Protein AF-0000000067928915 (afdb_homodimer)

Sequence (590 aa):
MSTIVAARPLPENRVSPVFRFAMLLPGGLVTFFLILFALGLVVFLAFRGNDGSLLGVGLTAENFLTVATDPLYWTVTLRSLVIAGLVTLATVVTAYPVAYYLAFHAGRRRNLLLFLVTLPFWTSYLLRVFAWKIVLAYNGVLNSAFIETGLWSQPTLAFLNTPAAVVVTLAHAYAPFAILPIYVALDTIPKSLLEAASDLGARPFTSFRRVVLPNSMPGVLAAALVVFVPTVGDYVTPAMVGGPASTMIGTLIQSQFGKANDWPFGAALSVCVMLVILCVVLVTRGADRRFGSRRMSTIVAARPLPENRVSPVFRFAMLLPGGLVTFFLILFALGLVVFLAFRGNDGSLLGVGLTAENFLTVATDPLYWTVTLRSLVIAGLVTLATVVTAYPVAYYLAFHAGRRRNLLLFLVTLPFWTSYLLRVFAWKIVLAYNGVLNSAFIETGLWSQPTLAFLNTPAAVVVTLAHAYAPFAILPIYVALDTIPKSLLEAASDLGARPFTSFRRVVLPNSMPGVLAAALVVFVPTVGDYVTPAMVGGPASTMIGTLIQSQFGKANDWPFGAALSVCVMLVILCVVLVTRGADRRFGSRR

Structure (mmCIF, N/CA/C/O backbone):
data_AF-0000000067928915-model_v1
#
loop_
_entity.id
_entity.type
_entity.pdbx_description
1 polymer 'Polyamine transporter subunit membrane component of ABC superfamily'
#
loop_
_atom_site.group_PDB
_atom_site.id
_atom_site.type_symbol
_atom_site.label_atom_id
_atom_site.label_alt_id
_atom_site.label_comp_id
_atom_site.label_asym_id
_atom_site.label_entity_id
_atom_site.label_seq_id
_atom_site.pdbx_PDB_ins_code
_atom_site.Cartn_x
_atom_site.Cartn_y
_atom_site.Cartn_z
_atom_site.occupancy
_atom_site.B_iso_or_equiv
_atom_site.auth_seq_id
_atom_site.auth_comp_id
_atom_site.auth_asym_id
_atom_site.auth_atom_id
_atom_site.pdbx_PDB_model_num
ATOM 1 N N . MET A 1 1 ? -40.344 50.219 34.375 1 33.53 1 MET A N 1
ATOM 2 C CA . MET A 1 1 ? -40.844 48.844 34.344 1 33.53 1 MET A CA 1
ATOM 3 C C . MET A 1 1 ? -40.438 48.125 33.094 1 33.53 1 MET A C 1
ATOM 5 O O . MET A 1 1 ? -41.125 48.188 32.062 1 33.53 1 MET A O 1
ATOM 9 N N . SER A 1 2 ? -39.156 48.188 32.594 1 38.09 2 SER A N 1
ATOM 10 C CA . SER A 1 2 ? -38.5 47.719 31.375 1 38.09 2 SER A CA 1
ATOM 11 C C . SER A 1 2 ? -38.5 46.219 31.266 1 38.09 2 SER A C 1
ATOM 13 O O . SER A 1 2 ? -37.969 45.5 32.125 1 38.09 2 SER A O 1
ATOM 15 N N . THR A 1 3 ? -39.594 45.625 30.75 1 38.38 3 THR A N 1
ATOM 16 C CA . THR A 1 3 ? -39.812 44.219 30.516 1 38.38 3 THR A CA 1
ATOM 17 C C . THR A 1 3 ? -38.656 43.625 29.719 1 38.38 3 THR A C 1
ATOM 19 O O . THR A 1 3 ? -38.406 44.031 28.578 1 38.38 3 THR A O 1
ATOM 22 N N . ILE A 1 4 ? -37.625 43.156 30.328 1 42.16 4 ILE A N 1
ATOM 23 C CA . ILE A 1 4 ? -36.562 42.375 29.734 1 42.16 4 ILE A CA 1
ATOM 24 C C . ILE A 1 4 ? -37.125 41.219 28.938 1 42.16 4 ILE A C 1
ATOM 26 O O . ILE A 1 4 ? -37.781 40.312 29.5 1 42.16 4 ILE A O 1
ATOM 30 N N . VAL A 1 5 ? -37.625 41.469 27.719 1 44.41 5 VAL A N 1
ATOM 31 C CA . VAL A 1 5 ? -38.094 40.406 26.859 1 44.41 5 VAL A CA 1
ATOM 32 C C . VAL A 1 5 ? -37.062 39.25 26.875 1 44.41 5 VAL A C 1
ATOM 34 O O . VAL A 1 5 ? -35.875 39.469 26.531 1 44.41 5 VAL A O 1
ATOM 37 N N . ALA A 1 6 ? -37.219 38.344 27.75 1 49.06 6 ALA A N 1
ATOM 38 C CA . ALA A 1 6 ? -36.469 37.094 27.812 1 49.06 6 ALA A CA 1
ATOM 39 C C . ALA A 1 6 ? -36.281 36.531 26.406 1 49.06 6 ALA A C 1
ATOM 41 O O . ALA A 1 6 ? -37.25 36.281 25.703 1 49.06 6 ALA A O 1
ATOM 42 N N . ALA A 1 7 ? -35.156 36.75 25.812 1 48.44 7 ALA A N 1
ATOM 43 C CA . ALA A 1 7 ? -34.719 36.156 24.547 1 48.44 7 ALA A CA 1
ATOM 44 C C . ALA A 1 7 ? -35.062 34.688 24.484 1 48.44 7 ALA A C 1
ATOM 46 O O . ALA A 1 7 ? -34.75 33.938 25.406 1 48.44 7 ALA A O 1
ATOM 47 N N . ARG A 1 8 ? -36.156 34.312 23.828 1 42.66 8 ARG A N 1
ATOM 48 C CA . ARG A 1 8 ? -36.562 32.938 23.562 1 42.66 8 ARG A CA 1
ATOM 49 C C . ARG A 1 8 ? -35.375 32.094 23.156 1 42.66 8 ARG A C 1
ATOM 51 O O . ARG A 1 8 ? -34.5 32.531 22.406 1 42.66 8 ARG A O 1
ATOM 58 N N . PRO A 1 9 ? -35.062 31.047 23.969 1 39.62 9 PRO A N 1
ATOM 59 C CA . PRO A 1 9 ? -33.969 30.172 23.578 1 39.62 9 PRO A CA 1
ATOM 60 C C . PRO A 1 9 ? -34 29.781 22.109 1 39.62 9 PRO A C 1
ATOM 62 O O . PRO A 1 9 ? -35.094 29.594 21.547 1 39.62 9 PRO A O 1
ATOM 65 N N . LEU A 1 10 ? -33.25 30.375 21.281 1 37.97 10 LEU A N 1
ATOM 66 C CA . LEU A 1 10 ? -33.125 30.047 19.875 1 37.97 10 LEU A CA 1
ATOM 67 C C . LEU A 1 10 ? -33.25 28.547 19.641 1 37.97 10 LEU A C 1
ATOM 69 O O . LEU A 1 10 ? -32.75 27.75 20.453 1 37.97 10 LEU A O 1
ATOM 73 N N . PRO A 1 11 ? -34.344 28.078 19 1 38.03 11 PRO A N 1
ATOM 74 C CA . PRO A 1 11 ? -34.5 26.656 18.734 1 38.03 11 PRO A CA 1
ATOM 75 C C . PRO A 1 11 ? -33.188 25.969 18.344 1 38.03 11 PRO A C 1
ATOM 77 O O . PRO A 1 11 ? -32.344 26.578 17.688 1 38.03 11 PRO A O 1
ATOM 80 N N . GLU A 1 12 ? -32.562 25.25 19.219 1 41.69 12 GLU A N 1
ATOM 81 C CA . GLU A 1 12 ? -31.453 24.359 18.859 1 41.69 12 GLU A CA 1
ATOM 82 C C . GLU A 1 12 ? -31.641 23.781 17.469 1 41.69 12 GLU A C 1
ATOM 84 O O . GLU A 1 12 ? -32.562 22.984 17.234 1 41.69 12 GLU A O 1
ATOM 89 N N . ASN A 1 13 ? -31.641 24.609 16.484 1 41.88 13 ASN A N 1
ATOM 90 C CA . ASN A 1 13 ? -31.766 24.188 15.086 1 41.88 13 ASN A CA 1
ATOM 91 C C . ASN A 1 13 ? -31.031 22.891 14.82 1 41.88 13 ASN A C 1
ATOM 93 O O . ASN A 1 13 ? -29.797 22.844 14.836 1 41.88 13 ASN A O 1
ATOM 97 N N . ARG A 1 14 ? -31.594 21.781 15.281 1 43.12 14 ARG A N 1
ATOM 98 C CA . ARG A 1 14 ? -31.266 20.359 15.156 1 43.12 14 ARG A CA 1
ATOM 99 C C . ARG A 1 14 ? -30.922 20 13.719 1 43.12 14 ARG A C 1
ATOM 101 O O . ARG A 1 14 ? -31.734 20.203 12.812 1 43.12 14 ARG A O 1
ATOM 108 N N . VAL A 1 15 ? -29.797 20.188 13.273 1 48.19 15 VAL A N 1
ATOM 109 C CA . VAL A 1 15 ? -29.453 19.453 12.062 1 48.19 15 VAL A CA 1
ATOM 110 C C . VAL A 1 15 ? -30.422 18.281 11.883 1 48.19 15 VAL A C 1
ATOM 112 O O . VAL A 1 15 ? -30.766 17.594 12.844 1 48.19 15 VAL A O 1
ATOM 115 N N . SER A 1 16 ? -31.234 18.297 10.82 1 49.34 16 SER A N 1
ATOM 116 C CA . SER A 1 16 ? -32.281 17.312 10.609 1 49.34 16 SER A CA 1
ATOM 117 C C . SER A 1 16 ? -31.766 15.898 10.891 1 49.34 16 SER A C 1
ATOM 119 O O . SER A 1 16 ? -30.625 15.578 10.57 1 49.34 16 SER A O 1
ATOM 121 N N . PRO A 1 17 ? -32.312 15.234 11.805 1 54.16 17 PRO A N 1
ATOM 122 C CA . PRO A 1 17 ? -31.969 13.844 12.109 1 54.16 17 PRO A CA 1
ATOM 123 C C . PRO A 1 17 ? -31.703 13.016 10.859 1 54.16 17 PRO A C 1
ATOM 125 O O . PRO A 1 17 ? -30.875 12.102 10.883 1 54.16 17 PRO A O 1
ATOM 128 N N . VAL A 1 18 ? -32.344 13.453 9.828 1 50.81 18 VAL A N 1
ATOM 129 C CA . VAL A 1 18 ? -32.219 12.672 8.602 1 50.81 18 VAL A CA 1
ATOM 130 C C . VAL A 1 18 ? -30.844 12.906 7.984 1 50.81 18 VAL A C 1
ATOM 132 O O . VAL A 1 18 ? -30.188 11.961 7.527 1 50.81 18 VAL A O 1
ATOM 135 N N . PHE A 1 19 ? -30.5 14.156 7.922 1 51.09 19 PHE A N 1
ATOM 136 C CA . PHE A 1 19 ? -29.203 14.461 7.344 1 51.09 19 PHE A CA 1
ATOM 137 C C . PHE A 1 19 ? -28.078 13.883 8.203 1 51.09 19 PHE A C 1
ATOM 139 O O . PHE A 1 19 ? -27.125 13.32 7.672 1 51.09 19 PHE A O 1
ATOM 146 N N . ARG A 1 20 ? -28.203 14.148 9.453 1 52.53 20 ARG A N 1
ATOM 147 C CA . ARG A 1 20 ? -27.281 13.477 10.375 1 52.53 20 ARG A CA 1
ATOM 148 C C . ARG A 1 20 ? -27.312 11.969 10.164 1 52.53 20 ARG A C 1
ATOM 150 O O . ARG A 1 20 ? -26.266 11.312 10.172 1 52.53 20 ARG A O 1
ATOM 157 N N . PHE A 1 21 ? -28.5 11.508 10.07 1 52.38 21 PHE A N 1
ATOM 158 C CA . PHE A 1 21 ? -28.672 10.086 9.805 1 52.38 21 PHE A CA 1
ATOM 159 C C . PHE A 1 21 ? -28.047 9.711 8.469 1 52.38 21 PHE A C 1
ATOM 161 O O . PHE A 1 21 ? -27.406 8.664 8.344 1 52.38 21 PHE A O 1
ATOM 168 N N . ALA A 1 22 ? -28.234 10.594 7.594 1 51.94 22 ALA A N 1
ATOM 169 C CA . ALA A 1 22 ? -27.719 10.32 6.254 1 51.94 22 ALA A CA 1
ATOM 170 C C . ALA A 1 22 ? -26.203 10.383 6.227 1 51.94 22 ALA A C 1
ATOM 172 O O . ALA A 1 22 ? -25.547 9.562 5.578 1 51.94 22 ALA A O 1
ATOM 173 N N . MET A 1 23 ? -25.719 11.484 6.719 1 50.19 23 MET A N 1
ATOM 174 C CA . MET A 1 23 ? -24.266 11.586 6.812 1 50.19 23 MET A CA 1
ATOM 175 C C . MET A 1 23 ? -23.719 10.555 7.789 1 50.19 23 MET A C 1
ATOM 177 O O . MET A 1 23 ? -22.562 10.117 7.656 1 50.19 23 MET A O 1
ATOM 181 N N . LEU A 1 24 ? -24.328 10.445 8.875 1 53.19 24 LEU A N 1
ATOM 182 C CA . LEU A 1 24 ? -24.016 9.383 9.82 1 53.19 24 LEU A CA 1
ATOM 183 C C . LEU A 1 24 ? -24.406 8.016 9.258 1 53.19 24 LEU A C 1
ATOM 185 O O . LEU A 1 24 ? -24.031 6.98 9.812 1 53.19 24 LEU A O 1
ATOM 189 N N . LEU A 1 25 ? -25.359 8.117 8.383 1 51.28 25 LEU A N 1
ATOM 190 C CA . LEU A 1 25 ? -26.047 6.984 7.766 1 51.28 25 LEU A CA 1
ATOM 191 C C . LEU A 1 25 ? -25.062 5.871 7.43 1 51.28 25 LEU A C 1
ATOM 193 O O . LEU A 1 25 ? -23.844 6.098 7.398 1 51.28 25 LEU A O 1
ATOM 197 N N . PRO A 1 26 ? -25.578 4.938 6.492 1 51.09 26 PRO A N 1
ATOM 198 C CA . PRO A 1 26 ? -25.297 3.615 5.926 1 51.09 26 PRO A CA 1
ATOM 199 C C . PRO A 1 26 ? -23.906 3.521 5.297 1 51.09 26 PRO A C 1
ATOM 201 O O . PRO A 1 26 ? -23.219 2.508 5.457 1 51.09 26 PRO A O 1
ATOM 204 N N . GLY A 1 27 ? -23.688 4.668 4.746 1 52.22 27 GLY A N 1
ATOM 205 C CA . GLY A 1 27 ? -22.438 4.473 4.031 1 52.22 27 GLY A CA 1
ATOM 206 C C . GLY A 1 27 ? -21.234 4.363 4.953 1 52.22 27 GLY A C 1
ATOM 207 O O . GLY A 1 27 ? -20.375 3.498 4.766 1 52.22 27 GLY A O 1
ATOM 208 N N . GLY A 1 28 ? -21.203 5.406 5.953 1 59 28 GLY A N 1
ATOM 209 C CA . GLY A 1 28 ? -20.109 5.312 6.918 1 59 28 GLY A CA 1
ATOM 210 C C . GLY A 1 28 ? -20.156 4.031 7.73 1 59 28 GLY A C 1
ATOM 211 O O . GLY A 1 28 ? -19.125 3.391 7.934 1 59 28 GLY A O 1
ATOM 212 N N . LEU A 1 29 ? -21.359 3.783 8.18 1 62.47 29 LEU A N 1
ATOM 213 C CA . LEU A 1 29 ? -21.531 2.541 8.93 1 62.47 29 LEU A CA 1
ATOM 214 C C . LEU A 1 29 ? -21.25 1.332 8.039 1 62.47 29 LEU A C 1
ATOM 216 O O . LEU A 1 29 ? -20.609 0.372 8.477 1 62.47 29 LEU A O 1
ATOM 220 N N . VAL A 1 30 ? -21.688 1.507 6.859 1 59.31 30 VAL A N 1
ATOM 221 C CA . VAL A 1 30 ? -21.484 0.409 5.922 1 59.31 30 VAL A CA 1
ATOM 222 C C . VAL A 1 30 ? -20 0.236 5.652 1 59.31 30 VAL A C 1
ATOM 224 O O . VAL A 1 30 ? -19.484 -0.886 5.656 1 59.31 30 VAL A O 1
ATOM 227 N N . THR A 1 31 ? -19.484 1.41 5.477 1 60.88 31 THR A N 1
ATOM 228 C CA . THR A 1 31 ? -18.047 1.319 5.215 1 60.88 31 THR A CA 1
ATOM 229 C C . THR A 1 31 ? -17.297 0.796 6.445 1 60.88 31 THR A C 1
ATOM 231 O O . THR A 1 31 ? -16.438 -0.071 6.328 1 60.88 31 THR A O 1
ATOM 234 N N . PHE A 1 32 ? -17.719 1.351 7.547 1 65 32 PHE A N 1
ATOM 235 C CA . PHE A 1 32 ? -17.109 0.897 8.789 1 65 32 PHE A CA 1
ATOM 236 C C . PHE A 1 32 ? -17.359 -0.594 9 1 65 32 PHE A C 1
ATOM 238 O O . PHE A 1 32 ? -16.422 -1.335 9.328 1 65 32 PHE A O 1
ATOM 245 N N . PHE A 1 33 ? -18.531 -0.973 8.672 1 68.12 33 PHE A N 1
ATOM 246 C CA . PHE A 1 33 ? -18.891 -2.379 8.844 1 68.12 33 PHE A CA 1
ATOM 247 C C . PHE A 1 33 ? -18.172 -3.242 7.805 1 68.12 33 PHE A C 1
ATOM 249 O O . PHE A 1 33 ? -17.703 -4.34 8.117 1 68.12 33 PHE A O 1
ATOM 256 N N . LEU A 1 34 ? -18.094 -2.645 6.656 1 65.19 34 LEU A N 1
ATOM 257 C CA . LEU A 1 34 ? -17.422 -3.418 5.617 1 65.19 34 LEU A CA 1
ATOM 258 C C . LEU A 1 34 ? -15.945 -3.607 5.957 1 65.19 34 LEU A C 1
ATOM 260 O O . LEU A 1 34 ? -15.383 -4.676 5.715 1 65.19 34 LEU A O 1
ATOM 264 N N . ILE A 1 35 ? -15.477 -2.553 6.562 1 64.5 35 ILE A N 1
ATOM 265 C CA . ILE A 1 35 ? -14.078 -2.623 6.969 1 64.5 35 ILE A CA 1
ATOM 266 C C . ILE A 1 35 ? -13.906 -3.693 8.047 1 64.5 35 ILE A C 1
ATOM 268 O O . ILE A 1 35 ? -12.992 -4.516 7.969 1 64.5 35 ILE A O 1
ATOM 272 N N . LEU A 1 36 ? -14.906 -3.73 8.953 1 73.19 36 LEU A N 1
ATOM 273 C CA . LEU A 1 36 ? -14.797 -4.652 10.078 1 73.19 36 LEU A CA 1
ATOM 274 C C . LEU A 1 36 ? -15.289 -6.043 9.695 1 73.19 36 LEU A C 1
ATOM 276 O O . LEU A 1 36 ? -14.977 -7.027 10.367 1 73.19 36 LEU A O 1
ATOM 280 N N . PHE A 1 37 ? -16 -6.055 8.586 1 74.81 37 PHE A N 1
ATOM 281 C CA . PHE A 1 37 ? -16.562 -7.332 8.172 1 74.81 37 PHE A CA 1
ATOM 282 C C . PHE A 1 37 ? -15.469 -8.328 7.828 1 74.81 37 PHE A C 1
ATOM 284 O O . PHE A 1 37 ? -15.516 -9.484 8.234 1 74.81 37 PHE A O 1
ATOM 291 N N . ALA A 1 38 ? -14.492 -7.84 7.074 1 71.81 38 ALA A N 1
ATOM 292 C CA . ALA A 1 38 ? -13.398 -8.734 6.703 1 71.81 38 ALA A CA 1
ATOM 293 C C . ALA A 1 38 ? -12.688 -9.273 7.941 1 71.81 38 ALA A C 1
ATOM 295 O O . ALA A 1 38 ? -12.375 -10.469 8.016 1 71.81 38 ALA A O 1
ATOM 296 N N . LEU A 1 39 ? -12.555 -8.414 8.883 1 78 39 LEU A N 1
ATOM 297 C CA . LEU A 1 39 ? -11.922 -8.828 10.125 1 78 39 LEU A CA 1
ATOM 298 C C . LEU A 1 39 ? -12.812 -9.805 10.891 1 78 39 LEU A C 1
ATOM 300 O O . LEU A 1 39 ? -12.328 -10.781 11.461 1 78 39 LEU A O 1
ATOM 304 N N . GLY A 1 40 ? -14.078 -9.516 10.922 1 83.94 40 GLY A N 1
ATOM 305 C CA . GLY A 1 40 ? -15.016 -10.406 11.57 1 83.94 40 GLY A CA 1
ATOM 306 C C . GLY A 1 40 ? -15.039 -11.797 10.969 1 83.94 40 GLY A C 1
ATOM 307 O O . GLY A 1 40 ? -15.109 -12.797 11.688 1 83.94 40 GLY A O 1
ATOM 308 N N . LEU A 1 41 ? -14.945 -11.797 9.68 1 84.62 41 LEU A N 1
ATOM 309 C CA . LEU A 1 41 ? -14.93 -13.086 8.984 1 84.62 41 LEU A CA 1
ATOM 310 C C . LEU A 1 41 ? -13.68 -13.883 9.336 1 84.62 41 LEU A C 1
ATOM 312 O O . LEU A 1 41 ? -13.75 -15.102 9.516 1 84.62 41 LEU A O 1
ATOM 316 N N . VAL A 1 42 ? -12.555 -13.219 9.391 1 85.38 42 VAL A N 1
ATOM 317 C CA . VAL A 1 42 ? -11.305 -13.883 9.727 1 85.38 42 VAL A CA 1
ATOM 318 C C . VAL A 1 42 ? -11.375 -14.43 11.148 1 85.38 42 VAL A C 1
ATOM 320 O O . VAL A 1 42 ? -10.961 -15.562 11.414 1 85.38 42 VAL A O 1
ATOM 323 N N . VAL A 1 43 ? -11.938 -13.648 12.023 1 89.31 43 VAL A N 1
ATOM 324 C CA . VAL A 1 43 ? -12.078 -14.086 13.406 1 89.31 43 VAL A CA 1
ATOM 325 C C . VAL A 1 43 ? -13.055 -15.258 13.484 1 89.31 43 VAL A C 1
ATOM 327 O O . VAL A 1 43 ? -12.812 -16.234 14.203 1 89.31 43 VAL A O 1
ATOM 330 N N . PHE A 1 44 ? -14.164 -15.188 12.734 1 91.31 44 PHE A N 1
ATOM 331 C CA . PHE A 1 44 ? -15.148 -16.266 12.688 1 91.31 44 PHE A CA 1
ATOM 332 C C . PHE A 1 44 ? -14.516 -17.547 12.18 1 91.31 44 PHE A C 1
ATOM 334 O O . PHE A 1 44 ? -14.68 -18.609 12.797 1 91.31 44 PHE A O 1
ATOM 341 N N . LEU A 1 45 ? -13.758 -17.469 11.172 1 91.5 45 LEU A N 1
ATOM 342 C CA . LEU A 1 45 ? -13.148 -18.641 10.539 1 91.5 45 LEU A CA 1
ATOM 343 C C . LEU A 1 45 ? -12.078 -19.25 11.445 1 91.5 45 LEU A C 1
ATOM 345 O O . LEU A 1 45 ? -11.859 -20.453 11.43 1 91.5 45 LEU A O 1
ATOM 349 N N . ALA A 1 46 ? -11.461 -18.375 12.195 1 94.5 46 ALA A N 1
ATOM 350 C CA . ALA A 1 46 ? -10.383 -18.828 13.07 1 94.5 46 ALA A CA 1
ATOM 351 C C . ALA A 1 46 ? -10.891 -19.859 14.078 1 94.5 46 ALA A C 1
ATOM 353 O O . ALA A 1 46 ? -10.117 -20.688 14.57 1 94.5 46 ALA A O 1
ATOM 354 N N . PHE A 1 47 ? -12.195 -19.828 14.344 1 97.31 47 PHE A N 1
ATOM 355 C CA . PHE A 1 47 ? -12.766 -20.719 15.336 1 97.31 47 PHE A CA 1
ATOM 356 C C . PHE A 1 47 ? -13.5 -21.891 14.672 1 97.31 47 PHE A C 1
ATOM 358 O O . PHE A 1 47 ? -14.234 -22.625 15.328 1 97.31 47 PHE A O 1
ATOM 365 N N . ARG A 1 48 ? -13.289 -22 13.375 1 95.81 48 ARG A N 1
ATOM 366 C CA . ARG A 1 48 ? -13.969 -23.062 12.641 1 95.81 48 ARG A CA 1
ATOM 367 C C . ARG A 1 48 ? -13.016 -24.219 12.352 1 95.81 48 ARG A C 1
ATOM 369 O O . ARG A 1 48 ? -11.797 -24.047 12.328 1 95.81 48 ARG A O 1
ATOM 376 N N . GLY A 1 49 ? -13.633 -25.453 12.164 1 96.25 49 GLY A N 1
ATOM 377 C CA . GLY A 1 49 ? -12.867 -26.594 11.695 1 96.25 49 GLY A CA 1
ATOM 378 C C . GLY A 1 49 ? -12.812 -26.688 10.18 1 96.25 49 GLY A C 1
ATOM 379 O O . GLY A 1 49 ? -13.664 -26.141 9.484 1 96.25 49 GLY A O 1
ATOM 380 N N . ASN A 1 50 ? -11.719 -27.297 9.719 1 94.5 50 ASN A N 1
ATOM 381 C CA . ASN A 1 50 ? -11.555 -27.453 8.281 1 94.5 50 ASN A CA 1
ATOM 382 C C . ASN A 1 50 ? -12.172 -28.75 7.785 1 94.5 50 ASN A C 1
ATOM 384 O O . ASN A 1 50 ? -11.672 -29.828 8.086 1 94.5 50 ASN A O 1
ATOM 388 N N . ASP A 1 51 ? -13.258 -28.703 7.047 1 92.38 51 ASP A N 1
ATOM 389 C CA . ASP A 1 51 ? -13.875 -29.875 6.422 1 92.38 51 ASP A CA 1
ATOM 390 C C . ASP A 1 51 ? -13.844 -29.766 4.902 1 92.38 51 ASP A C 1
ATOM 392 O O . ASP A 1 51 ? -14.602 -30.453 4.207 1 92.38 51 ASP A O 1
ATOM 396 N N . GLY A 1 52 ? -13.109 -28.812 4.445 1 86.75 52 GLY A N 1
ATOM 397 C CA . GLY A 1 52 ? -13.016 -28.609 3.008 1 86.75 52 GLY A CA 1
ATOM 398 C C . GLY A 1 52 ? -13.969 -27.547 2.492 1 86.75 52 GLY A C 1
ATOM 399 O O . GLY A 1 52 ? -13.82 -27.062 1.371 1 86.75 52 GLY A O 1
ATOM 400 N N . SER A 1 53 ? -14.922 -27.234 3.379 1 84.62 53 SER A N 1
ATOM 401 C CA . SER A 1 53 ? -15.852 -26.172 2.973 1 84.62 53 SER A CA 1
ATOM 402 C C . SER A 1 53 ? -15.258 -24.797 3.225 1 84.62 53 SER A C 1
ATOM 404 O O . SER A 1 53 ? -14.352 -24.641 4.039 1 84.62 53 SER A O 1
ATOM 406 N N . LEU A 1 54 ? -15.75 -23.844 2.561 1 81.25 54 LEU A N 1
ATOM 407 C CA . LEU A 1 54 ? -15.234 -22.484 2.609 1 81.25 54 LEU A CA 1
ATOM 408 C C . LEU A 1 54 ? -15.414 -21.875 3.998 1 81.25 54 LEU A C 1
ATOM 410 O O . LEU A 1 54 ? -14.531 -21.188 4.5 1 81.25 54 LEU A O 1
ATOM 414 N N . LEU A 1 55 ? -16.516 -22.141 4.617 1 85.5 55 LEU A N 1
ATOM 415 C CA . LEU A 1 55 ? -16.812 -21.5 5.891 1 85.5 55 LEU A CA 1
ATOM 416 C C . LEU A 1 55 ? -16.5 -22.438 7.055 1 85.5 55 LEU A C 1
ATOM 418 O O . LEU A 1 55 ? -16.719 -22.078 8.219 1 85.5 55 LEU A O 1
ATOM 422 N N . GLY A 1 56 ? -15.969 -23.547 6.738 1 89.25 56 GLY A N 1
ATOM 423 C CA . GLY A 1 56 ? -15.586 -24.5 7.762 1 89.25 56 GLY A CA 1
ATOM 424 C C . GLY A 1 56 ? -16.781 -25.094 8.5 1 89.25 56 GLY A C 1
ATOM 425 O O . GLY A 1 56 ? -17.922 -24.938 8.062 1 89.25 56 GLY A O 1
ATOM 426 N N . VAL A 1 57 ? -16.375 -25.859 9.562 1 92.25 57 VAL A N 1
ATOM 427 C CA . VAL A 1 57 ? -17.422 -26.594 10.273 1 92.25 57 VAL A CA 1
ATOM 428 C C . VAL A 1 57 ? -17.188 -26.5 11.773 1 92.25 57 VAL A C 1
ATOM 430 O O . VAL A 1 57 ? -16.047 -26.562 12.242 1 92.25 57 VAL A O 1
ATOM 433 N N . GLY A 1 58 ? -18.344 -26.203 12.484 1 94.81 58 GLY A N 1
ATOM 434 C CA . GLY A 1 58 ? -18.281 -26.281 13.938 1 94.81 58 GLY A CA 1
ATOM 435 C C . GLY A 1 58 ? -17.453 -25.188 14.57 1 94.81 58 GLY A C 1
ATOM 436 O O . GLY A 1 58 ? -16.922 -24.328 13.867 1 94.81 58 GLY A O 1
ATOM 437 N N . LEU A 1 59 ? -17.5 -25.188 15.844 1 96 59 LEU A N 1
ATOM 438 C CA . LEU A 1 59 ? -16.688 -24.281 16.656 1 96 59 LEU A CA 1
ATOM 439 C C . LEU A 1 59 ? -15.547 -25.047 17.328 1 96 59 LEU A C 1
ATOM 441 O O . LEU A 1 59 ? -15.758 -26.125 17.875 1 96 59 LEU A O 1
ATOM 445 N N . THR A 1 60 ? -14.312 -24.578 17.125 1 96.88 60 THR A N 1
ATOM 446 C CA . THR A 1 60 ? -13.164 -25.25 17.719 1 96.88 60 THR A CA 1
ATOM 447 C C . THR A 1 60 ? -12.055 -24.25 18.031 1 96.88 60 THR A C 1
ATOM 449 O O . THR A 1 60 ? -12.008 -23.156 17.453 1 96.88 60 THR A O 1
ATOM 452 N N . ALA A 1 61 ? -11.211 -24.641 19.016 1 96.88 61 ALA A N 1
ATOM 453 C CA . ALA A 1 61 ? -10.023 -23.859 19.344 1 96.88 61 ALA A CA 1
ATOM 454 C C . ALA A 1 61 ? -8.75 -24.594 18.922 1 96.88 61 ALA A C 1
ATOM 456 O O . ALA A 1 61 ? -7.645 -24.156 19.266 1 96.88 61 ALA A O 1
ATOM 457 N N . GLU A 1 62 ? -8.922 -25.562 18.141 1 97 62 GLU A N 1
ATOM 458 C CA . GLU A 1 62 ? -7.812 -26.422 17.75 1 97 62 GLU A CA 1
ATOM 459 C C . GLU A 1 62 ? -6.801 -25.672 16.891 1 97 62 GLU A C 1
ATOM 461 O O . GLU A 1 62 ? -5.598 -25.922 16.969 1 97 62 GLU A O 1
ATOM 466 N N . ASN A 1 63 ? -7.305 -24.766 16.094 1 97.75 63 ASN A N 1
ATOM 467 C CA . ASN A 1 63 ? -6.41 -23.984 15.258 1 97.75 63 ASN A CA 1
ATOM 468 C C . ASN A 1 63 ? -5.414 -23.172 16.094 1 97.75 63 ASN A C 1
ATOM 470 O O . ASN A 1 63 ? -4.227 -23.141 15.773 1 97.75 63 ASN A O 1
ATOM 474 N N . PHE A 1 64 ? -5.938 -22.656 17.141 1 97.69 64 PHE A N 1
ATOM 475 C CA . PHE A 1 64 ? -5.086 -21.844 18.016 1 97.69 64 PHE A CA 1
ATOM 476 C C . PHE A 1 64 ? -4.113 -22.734 18.781 1 97.69 64 PHE A C 1
ATOM 478 O O . PHE A 1 64 ? -2.977 -22.328 19.047 1 97.69 64 PHE A O 1
ATOM 485 N N . LEU A 1 65 ? -4.555 -23.844 19.125 1 97.12 65 LEU A N 1
ATOM 486 C CA . LEU A 1 65 ? -3.682 -24.781 19.812 1 97.12 65 LEU A CA 1
ATOM 487 C C . LEU A 1 65 ? -2.52 -25.203 18.922 1 97.12 65 LEU A C 1
ATOM 489 O O . LEU A 1 65 ? -1.381 -25.312 19.375 1 97.12 65 LEU A O 1
ATOM 493 N N . THR A 1 66 ? -2.793 -25.438 17.688 1 96.62 66 THR A N 1
ATOM 494 C CA . THR A 1 66 ? -1.753 -25.812 16.734 1 96.62 66 THR A CA 1
ATOM 495 C C . THR A 1 66 ? -0.745 -24.672 16.578 1 96.62 66 THR A C 1
ATOM 497 O O . THR A 1 66 ? 0.464 -24.906 16.547 1 96.62 66 THR A O 1
ATOM 500 N N . VAL A 1 67 ? -1.222 -23.5 16.516 1 96.81 67 VAL A N 1
ATOM 501 C CA . VAL A 1 67 ? -0.339 -22.344 16.391 1 96.81 67 VAL A CA 1
ATOM 502 C C . VAL A 1 67 ? 0.565 -22.25 17.609 1 96.81 67 VAL A C 1
ATOM 504 O O . VAL A 1 67 ? 1.765 -22 17.484 1 96.81 67 VAL A O 1
ATOM 507 N N . ALA A 1 68 ? 0.009 -22.531 18.781 1 96.12 68 ALA A N 1
ATOM 508 C CA . ALA A 1 68 ? 0.722 -22.359 20.047 1 96.12 68 ALA A CA 1
ATOM 509 C C . ALA A 1 68 ? 1.735 -23.469 20.266 1 96.12 68 ALA A C 1
ATOM 511 O O . ALA A 1 68 ? 2.771 -23.266 20.906 1 96.12 68 ALA A O 1
ATOM 512 N N . THR A 1 69 ? 1.467 -24.609 19.703 1 96.19 69 THR A N 1
ATOM 513 C CA . THR A 1 69 ? 2.271 -25.781 20.062 1 96.19 69 THR A CA 1
ATOM 514 C C . THR A 1 69 ? 3.316 -26.062 18.984 1 96.19 69 THR A C 1
ATOM 516 O O . THR A 1 69 ? 4.336 -26.703 19.25 1 96.19 69 THR A O 1
ATOM 519 N N . ASP A 1 70 ? 3.109 -25.672 17.766 1 96.81 70 ASP A N 1
ATOM 520 C CA . ASP A 1 70 ? 4.078 -25.875 16.688 1 96.81 70 ASP A CA 1
ATOM 521 C C . ASP A 1 70 ? 5.113 -24.766 16.656 1 96.81 70 ASP A C 1
ATOM 523 O O . ASP A 1 70 ? 4.785 -23.609 16.359 1 96.81 70 ASP A O 1
ATOM 527 N N . PRO A 1 71 ? 6.359 -25.078 16.906 1 96.88 71 PRO A N 1
ATOM 528 C CA . PRO A 1 71 ? 7.41 -24.062 16.969 1 96.88 71 PRO A CA 1
ATOM 529 C C . PRO A 1 71 ? 7.609 -23.344 15.648 1 96.88 71 PRO A C 1
ATOM 531 O O . PRO A 1 71 ? 8.164 -22.234 15.625 1 96.88 71 PRO A O 1
ATOM 534 N N . LEU A 1 72 ? 7.141 -23.891 14.586 1 96.38 72 LEU A N 1
ATOM 535 C CA . LEU A 1 72 ? 7.273 -23.281 13.273 1 96.38 72 LEU A CA 1
ATOM 536 C C . LEU A 1 72 ? 6.656 -21.891 13.25 1 96.38 72 LEU A C 1
ATOM 538 O O . LEU A 1 72 ? 7.281 -20.938 12.789 1 96.38 72 LEU A O 1
ATOM 542 N N . TYR A 1 73 ? 5.516 -21.797 13.828 1 96.62 73 TYR A N 1
ATOM 543 C CA . TYR A 1 73 ? 4.75 -20.562 13.688 1 96.62 73 TYR A CA 1
ATOM 544 C C . TYR A 1 73 ? 5.324 -19.453 14.578 1 96.62 73 TYR A C 1
ATOM 546 O O . TYR A 1 73 ? 5.355 -18.281 14.18 1 96.62 73 TYR A O 1
ATOM 554 N N . TRP A 1 74 ? 5.875 -19.781 15.703 1 95.25 74 TRP A N 1
ATOM 555 C CA . TRP A 1 74 ? 6.52 -18.781 16.547 1 95.25 74 TRP A CA 1
ATOM 556 C C . TRP A 1 74 ? 7.848 -18.344 15.953 1 95.25 74 TRP A C 1
ATOM 558 O O . TRP A 1 74 ? 8.195 -17.156 16.016 1 95.25 74 TRP A O 1
ATOM 568 N N . THR A 1 75 ? 8.523 -19.281 15.391 1 96.75 75 THR A N 1
ATOM 569 C CA . THR A 1 75 ? 9.82 -18.984 14.797 1 96.75 75 THR A CA 1
ATOM 570 C C . THR A 1 75 ? 9.672 -18.047 13.609 1 96.75 75 THR A C 1
ATOM 572 O O . THR A 1 75 ? 10.398 -17.062 13.492 1 96.75 75 THR A O 1
ATOM 575 N N . VAL A 1 76 ? 8.711 -18.344 12.828 1 96.69 76 VAL A N 1
ATOM 576 C CA . VAL A 1 76 ? 8.523 -17.547 11.617 1 96.69 76 VAL A CA 1
ATOM 577 C C . VAL A 1 76 ? 7.918 -16.203 11.977 1 96.69 76 VAL A C 1
ATOM 579 O O . VAL A 1 76 ? 8.234 -15.18 11.352 1 96.69 76 VAL A O 1
ATOM 582 N N . THR A 1 77 ? 7.094 -16.219 13.016 1 96.31 77 THR A N 1
ATOM 583 C CA . THR A 1 77 ? 6.555 -14.953 13.484 1 96.31 77 THR A CA 1
ATOM 584 C C . THR A 1 77 ? 7.668 -14.047 14.016 1 96.31 77 THR A C 1
ATOM 586 O O . THR A 1 77 ? 7.73 -12.867 13.68 1 96.31 77 THR A O 1
ATOM 589 N N . LEU A 1 78 ? 8.555 -14.609 14.766 1 96.75 78 LEU A N 1
ATOM 590 C CA . LEU A 1 78 ? 9.672 -13.828 15.305 1 96.75 78 LEU A CA 1
ATOM 591 C C . LEU A 1 78 ? 10.586 -13.352 14.188 1 96.75 78 LEU A C 1
ATOM 593 O O . LEU A 1 78 ? 11.055 -12.211 14.211 1 96.75 78 LEU A O 1
ATOM 597 N N . ARG A 1 79 ? 10.828 -14.18 13.25 1 97.38 79 ARG A N 1
ATOM 598 C CA . ARG A 1 79 ? 11.617 -13.773 12.094 1 97.38 79 ARG A CA 1
ATOM 599 C C . ARG A 1 79 ? 10.961 -12.617 11.359 1 97.38 79 ARG A C 1
ATOM 601 O O . ARG A 1 79 ? 11.633 -11.672 10.945 1 97.38 79 ARG A O 1
ATOM 608 N N . SER A 1 80 ? 9.641 -12.734 11.195 1 96.69 80 SER A N 1
ATOM 609 C CA . SER A 1 80 ? 8.891 -11.672 10.531 1 96.69 80 SER A CA 1
ATOM 610 C C . SER A 1 80 ? 9.016 -10.352 11.281 1 96.69 80 SER A C 1
ATOM 612 O O . SER A 1 80 ? 9.188 -9.297 10.664 1 96.69 80 SER A O 1
ATOM 614 N N . LEU A 1 81 ? 9.008 -10.422 12.633 1 96.56 81 LEU A N 1
ATOM 615 C CA . LEU A 1 81 ? 9.133 -9.227 13.453 1 96.56 81 LEU A CA 1
ATOM 616 C C . LEU A 1 81 ? 10.523 -8.617 13.32 1 96.56 81 LEU A C 1
ATOM 618 O O . LEU A 1 81 ? 10.672 -7.398 13.234 1 96.56 81 LEU A O 1
ATOM 622 N N . VAL A 1 82 ? 11.484 -9.43 13.234 1 97.56 82 VAL A N 1
ATOM 623 C CA . VAL A 1 82 ? 12.867 -8.969 13.125 1 97.56 82 VAL A CA 1
ATOM 624 C C . VAL A 1 82 ? 13.078 -8.312 11.758 1 97.56 82 VAL A C 1
ATOM 626 O O . VAL A 1 82 ? 13.617 -7.211 11.664 1 97.56 82 VAL A O 1
ATOM 629 N N . ILE A 1 83 ? 12.648 -8.961 10.742 1 97.62 83 ILE A N 1
ATOM 630 C CA . ILE A 1 83 ? 12.805 -8.422 9.398 1 97.62 83 ILE A CA 1
ATOM 631 C C . ILE A 1 83 ? 12.023 -7.117 9.266 1 97.62 83 ILE A C 1
ATOM 633 O O . ILE A 1 83 ? 12.531 -6.125 8.742 1 97.62 83 ILE A O 1
ATOM 637 N N . ALA A 1 84 ? 10.781 -7.148 9.758 1 96.88 84 ALA A N 1
ATOM 638 C CA . ALA A 1 84 ? 9.969 -5.938 9.711 1 96.88 84 ALA A CA 1
ATOM 639 C C . ALA A 1 84 ? 10.633 -4.801 10.484 1 96.88 84 ALA A C 1
ATOM 641 O O . ALA A 1 84 ? 10.555 -3.639 10.086 1 96.88 84 ALA A O 1
ATOM 642 N N . GLY A 1 85 ? 11.227 -5.172 11.617 1 97.56 85 GLY A N 1
ATOM 643 C CA . GLY A 1 85 ? 11.977 -4.184 12.375 1 97.56 85 GLY A CA 1
ATOM 644 C C . GLY A 1 85 ? 13.148 -3.6 11.602 1 97.56 85 GLY A C 1
ATOM 645 O O . GLY A 1 85 ? 13.359 -2.387 11.609 1 97.56 85 GLY A O 1
ATOM 646 N N . LEU A 1 86 ? 13.844 -4.43 10.953 1 98.19 86 LEU A N 1
ATOM 647 C CA . LEU A 1 86 ? 14.984 -3.99 10.148 1 98.19 86 LEU A CA 1
ATOM 648 C C . LEU A 1 86 ? 14.523 -3.146 8.969 1 98.19 86 LEU A C 1
ATOM 650 O O . LEU A 1 86 ? 15.164 -2.154 8.617 1 98.19 86 LEU A O 1
ATOM 654 N N . VAL A 1 87 ? 13.438 -3.537 8.32 1 97.5 87 VAL A N 1
ATOM 655 C CA . VAL A 1 87 ? 12.852 -2.752 7.242 1 97.5 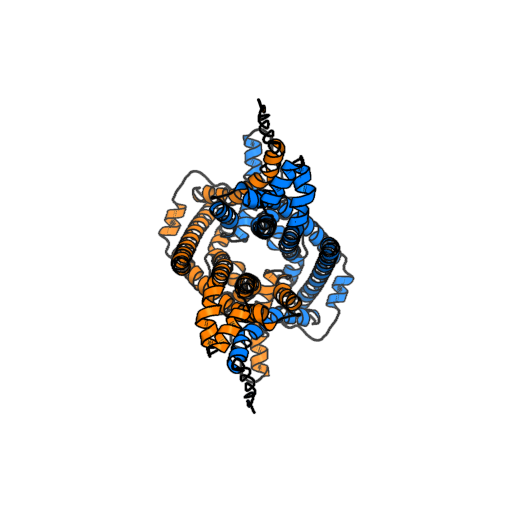87 VAL A CA 1
ATOM 656 C C . VAL A 1 87 ? 12.477 -1.365 7.758 1 97.5 87 VAL A C 1
ATOM 658 O O . VAL A 1 87 ? 12.773 -0.355 7.113 1 97.5 87 VAL A O 1
ATOM 661 N N . THR A 1 88 ? 11.844 -1.38 8.898 1 96.94 88 THR A N 1
ATOM 662 C CA . THR A 1 88 ? 11.406 -0.125 9.5 1 96.94 88 THR A CA 1
ATOM 663 C C . THR A 1 88 ? 12.602 0.781 9.789 1 96.94 88 THR A C 1
ATOM 665 O O . THR A 1 88 ? 12.594 1.961 9.438 1 96.94 88 THR A O 1
ATOM 668 N N . LEU A 1 89 ? 13.602 0.231 10.391 1 97.38 89 LEU A N 1
ATOM 669 C CA . LEU A 1 89 ? 14.805 0.989 10.727 1 97.38 89 LEU A CA 1
ATOM 670 C C . LEU A 1 89 ? 15.469 1.536 9.469 1 97.38 89 LEU A C 1
ATOM 672 O O . LEU A 1 89 ? 15.797 2.725 9.398 1 97.38 89 LEU A O 1
ATOM 676 N N . ALA A 1 90 ? 15.633 0.717 8.516 1 95.12 90 ALA A N 1
ATOM 677 C CA . ALA A 1 90 ? 16.281 1.126 7.27 1 95.12 90 ALA A CA 1
ATOM 678 C C . ALA A 1 90 ? 15.461 2.215 6.57 1 95.12 90 ALA A C 1
ATOM 680 O O . ALA A 1 90 ? 16.031 3.186 6.062 1 95.12 90 ALA A O 1
ATOM 681 N N . THR A 1 91 ? 14.164 2.041 6.551 1 94.06 91 THR A N 1
ATOM 682 C CA . THR A 1 91 ? 13.289 2.986 5.863 1 94.06 91 THR A CA 1
ATOM 683 C C . THR A 1 91 ? 13.312 4.344 6.559 1 94.06 91 THR A C 1
ATOM 685 O O . THR A 1 91 ? 13.492 5.379 5.91 1 94.06 91 THR A O 1
ATOM 688 N N . VAL A 1 92 ? 13.211 4.332 7.859 1 94.5 92 VAL A N 1
ATOM 689 C CA . VAL A 1 92 ? 13.148 5.57 8.625 1 94.5 92 VAL A CA 1
ATOM 690 C C . VAL A 1 92 ? 14.484 6.305 8.539 1 94.5 92 VAL A C 1
ATOM 692 O O . VAL A 1 92 ? 14.523 7.516 8.32 1 94.5 92 VAL A O 1
ATOM 695 N N . VAL A 1 93 ? 15.547 5.613 8.688 1 93.19 93 VAL A N 1
ATOM 696 C CA . VAL A 1 93 ? 16.875 6.203 8.672 1 93.19 93 VAL A CA 1
ATOM 697 C C . VAL A 1 93 ? 17.156 6.836 7.312 1 93.19 93 VAL A C 1
ATOM 699 O O . VAL A 1 93 ? 17.781 7.898 7.227 1 93.19 93 VAL A O 1
ATOM 702 N N . THR A 1 94 ? 16.672 6.227 6.305 1 90.69 94 THR A N 1
ATOM 703 C CA . THR A 1 94 ? 16.938 6.75 4.969 1 90.69 94 THR A CA 1
ATOM 704 C C . THR A 1 94 ? 15.922 7.816 4.586 1 90.69 94 THR A C 1
ATOM 706 O O . THR A 1 94 ? 16.234 8.734 3.824 1 90.69 94 THR A O 1
ATOM 709 N N . ALA A 1 95 ? 14.734 7.691 5.055 1 91.56 95 ALA A N 1
ATOM 710 C CA . ALA A 1 95 ? 13.672 8.648 4.742 1 91.56 95 ALA A CA 1
ATOM 711 C C . ALA A 1 95 ? 13.891 9.969 5.48 1 91.56 95 ALA A C 1
ATOM 713 O O . ALA A 1 95 ? 13.531 11.031 4.98 1 91.56 95 ALA A O 1
ATOM 714 N N . TYR A 1 96 ? 14.484 9.93 6.664 1 92.75 96 TYR A N 1
ATOM 715 C CA . TYR A 1 96 ? 14.594 11.094 7.531 1 92.75 96 TYR A CA 1
ATOM 716 C C . TYR A 1 96 ? 15.406 12.195 6.863 1 92.75 96 TYR A C 1
ATOM 718 O O . TYR A 1 96 ? 14.984 13.352 6.82 1 92.75 96 TYR A O 1
ATOM 726 N N . PRO A 1 97 ? 16.625 11.852 6.277 1 90.56 97 PRO A N 1
ATOM 727 C CA . PRO A 1 97 ? 17.391 12.914 5.617 1 90.56 97 PRO A CA 1
ATOM 728 C C . PRO A 1 97 ? 16.625 13.547 4.453 1 90.56 97 PRO A C 1
ATOM 730 O O . PRO A 1 97 ? 16.766 14.75 4.207 1 90.56 97 PRO A O 1
ATOM 733 N N . VAL A 1 98 ? 15.906 12.766 3.734 1 88.75 98 VAL A N 1
ATOM 734 C CA . VAL A 1 98 ? 15.133 13.297 2.621 1 88.75 98 VAL A CA 1
ATOM 735 C C . VAL A 1 98 ? 14.055 14.242 3.146 1 88.75 98 VAL A C 1
ATOM 737 O O . VAL A 1 98 ? 13.891 15.352 2.635 1 88.75 98 VAL A O 1
ATOM 740 N N . ALA A 1 99 ? 13.352 13.797 4.184 1 90.81 99 ALA A N 1
ATOM 741 C CA . ALA A 1 99 ? 12.32 14.625 4.805 1 90.81 99 ALA A CA 1
ATOM 742 C C . ALA A 1 99 ? 12.922 15.906 5.371 1 90.81 99 ALA A C 1
ATOM 744 O O . ALA A 1 99 ? 12.32 16.984 5.262 1 90.81 99 ALA A O 1
ATOM 745 N N . TYR A 1 100 ? 14.047 15.75 5.977 1 91 100 TYR A N 1
ATOM 746 C CA . TYR A 1 100 ? 14.75 16.891 6.535 1 91 100 TYR A CA 1
ATOM 747 C C . TYR A 1 100 ? 15.07 17.922 5.453 1 91 100 TYR A C 1
ATOM 749 O O . TYR A 1 100 ? 14.844 19.109 5.633 1 91 100 TYR A O 1
ATOM 757 N N . TYR A 1 101 ? 15.602 17.469 4.355 1 88.62 101 TYR A N 1
ATOM 758 C CA . TYR A 1 101 ? 15.922 18.344 3.238 1 88.62 101 TYR A CA 1
ATOM 759 C C . TYR A 1 101 ? 14.664 19.031 2.701 1 88.62 101 TYR A C 1
ATOM 761 O O . TYR A 1 101 ? 14.68 20.219 2.412 1 88.62 101 TYR A O 1
ATOM 769 N N . LEU A 1 102 ? 13.664 18.344 2.562 1 87.88 102 LEU A N 1
ATOM 770 C CA . LEU A 1 102 ? 12.398 18.875 2.064 1 87.88 102 LEU A CA 1
ATOM 771 C C . LEU A 1 102 ? 11.867 19.953 2.986 1 87.88 102 LEU A C 1
ATOM 773 O O . LEU A 1 102 ? 11.375 20.984 2.52 1 87.88 102 LEU A O 1
ATOM 777 N N . ALA A 1 103 ? 12.016 19.781 4.258 1 89.62 103 ALA A N 1
ATOM 778 C CA . ALA A 1 103 ? 11.43 20.672 5.25 1 89.62 103 ALA A CA 1
ATOM 779 C C . ALA A 1 103 ? 12.234 21.969 5.359 1 89.62 103 ALA A C 1
ATOM 781 O O . ALA A 1 103 ? 11.664 23.047 5.504 1 89.62 103 ALA A O 1
ATOM 782 N N . PHE A 1 104 ? 13.516 21.875 5.184 1 88.5 104 PHE A N 1
ATOM 783 C CA . PHE A 1 104 ? 14.297 23.031 5.594 1 88.5 104 PHE A CA 1
ATOM 784 C C . PHE A 1 104 ? 15.086 23.609 4.418 1 88.5 104 PHE A C 1
ATOM 786 O O . PHE A 1 104 ? 15.539 24.75 4.465 1 88.5 104 PHE A O 1
ATOM 793 N N . HIS A 1 105 ? 15.227 22.797 3.336 1 86.38 105 HIS A N 1
ATOM 794 C CA . HIS A 1 105 ? 16.188 23.266 2.336 1 86.38 105 HIS A CA 1
ATOM 795 C C . HIS A 1 105 ? 15.562 23.266 0.942 1 86.38 105 HIS A C 1
ATOM 797 O O . HIS A 1 105 ? 16.125 23.828 0.007 1 86.38 105 HIS A O 1
ATOM 803 N N . ALA A 1 106 ? 14.484 22.656 0.75 1 86.12 106 ALA A N 1
ATOM 804 C CA . ALA A 1 106 ? 13.945 22.469 -0.594 1 86.12 106 ALA A CA 1
ATOM 805 C C . ALA A 1 106 ? 13.336 23.75 -1.125 1 86.12 106 ALA A C 1
ATOM 807 O O . ALA A 1 106 ? 13.305 23.984 -2.336 1 86.12 106 ALA A O 1
ATOM 808 N N . GLY A 1 107 ? 12.906 24.688 -0.285 1 84.06 107 GLY A N 1
ATOM 809 C CA . GLY A 1 107 ? 12.32 25.938 -0.713 1 84.06 107 GLY A CA 1
ATOM 810 C C . GLY A 1 107 ? 11.242 25.781 -1.769 1 84.06 107 GLY A C 1
ATOM 811 O O . GLY A 1 107 ? 10.297 25.016 -1.581 1 84.06 107 GLY A O 1
ATOM 812 N N . ARG A 1 108 ? 11.531 26.375 -2.979 1 83.44 108 ARG A N 1
ATOM 813 C CA . ARG A 1 108 ? 10.547 26.391 -4.059 1 83.44 108 ARG A CA 1
ATOM 814 C C . ARG A 1 108 ? 10.477 25.047 -4.77 1 83.44 108 ARG A C 1
ATOM 816 O O . ARG A 1 108 ? 9.508 24.75 -5.473 1 83.44 108 ARG A O 1
ATOM 823 N N . ARG A 1 109 ? 11.445 24.219 -4.598 1 84.75 109 ARG A N 1
ATOM 824 C CA . ARG A 1 109 ? 11.508 22.922 -5.281 1 84.75 109 ARG A CA 1
ATOM 825 C C . ARG A 1 109 ? 10.82 21.844 -4.461 1 84.75 109 ARG A C 1
ATOM 827 O O . ARG A 1 109 ? 10.828 20.656 -4.84 1 84.75 109 ARG A O 1
ATOM 834 N N . ARG A 1 110 ? 10.188 22.219 -3.408 1 84.88 110 ARG A N 1
ATOM 835 C CA . ARG A 1 110 ? 9.602 21.266 -2.467 1 84.88 110 ARG A CA 1
ATOM 836 C C . ARG A 1 110 ? 8.547 20.406 -3.148 1 84.88 110 ARG A C 1
ATOM 838 O O . ARG A 1 110 ? 8.578 19.172 -3.049 1 84.88 110 ARG A O 1
ATOM 845 N N . ASN A 1 111 ? 7.762 21.094 -3.906 1 75.56 111 ASN A N 1
ATOM 846 C CA . ASN A 1 111 ? 6.676 20.359 -4.555 1 75.56 111 ASN A CA 1
ATOM 847 C C . ASN A 1 111 ? 7.203 19.406 -5.621 1 75.56 111 ASN A C 1
ATOM 849 O O . ASN A 1 111 ? 6.699 18.281 -5.762 1 75.56 111 ASN A O 1
ATOM 853 N N . LEU A 1 112 ? 8.141 19.828 -6.27 1 75.81 112 LEU A N 1
ATOM 854 C CA . LEU A 1 112 ? 8.742 18.984 -7.289 1 75.81 112 LEU A CA 1
ATOM 855 C C . LEU A 1 112 ? 9.422 17.766 -6.656 1 75.81 112 LEU A C 1
ATOM 857 O O . LEU A 1 112 ? 9.297 16.656 -7.148 1 75.81 112 LEU A O 1
ATOM 861 N N . LEU A 1 113 ? 10.078 18.016 -5.578 1 80.31 113 LEU A N 1
ATOM 862 C CA . LEU A 1 113 ? 10.805 16.922 -4.922 1 80.31 113 LEU A CA 1
ATOM 863 C C . LEU A 1 113 ? 9.836 15.93 -4.297 1 80.31 113 LEU A C 1
ATOM 865 O O . LEU A 1 113 ? 10.062 14.719 -4.348 1 80.31 113 LEU A O 1
ATOM 869 N N . LEU A 1 114 ? 8.805 16.453 -3.77 1 75.94 114 LEU A N 1
ATOM 870 C CA . LEU A 1 114 ? 7.773 15.562 -3.227 1 75.94 114 LEU A CA 1
ATOM 871 C C . LEU A 1 114 ? 7.141 14.727 -4.328 1 75.94 114 LEU A C 1
ATOM 873 O O . LEU A 1 114 ? 6.887 13.531 -4.141 1 75.94 114 LEU A O 1
ATOM 877 N N . PHE A 1 115 ? 6.984 15.32 -5.402 1 70.94 115 PHE A N 1
ATOM 878 C CA . PHE A 1 115 ? 6.438 14.617 -6.555 1 70.94 115 PHE A CA 1
ATOM 879 C C . PHE A 1 115 ? 7.375 13.508 -7.008 1 70.94 115 PHE A C 1
ATOM 881 O O . PHE A 1 115 ? 6.934 12.391 -7.277 1 70.94 115 PHE A O 1
ATOM 888 N N . LEU A 1 116 ? 8.594 13.781 -7.027 1 74.25 116 LEU A N 1
ATOM 889 C CA . LEU A 1 116 ? 9.586 12.812 -7.484 1 74.25 116 LEU A CA 1
ATOM 890 C C . LEU A 1 116 ? 9.68 11.641 -6.52 1 74.25 116 LEU A C 1
ATOM 892 O O . LEU A 1 116 ? 9.852 10.492 -6.945 1 74.25 116 LEU A O 1
ATOM 896 N N . VAL A 1 117 ? 9.547 11.922 -5.277 1 77.5 117 VAL A N 1
ATOM 897 C CA . VAL A 1 117 ? 9.648 10.891 -4.254 1 77.5 117 VAL A CA 1
ATOM 898 C C . VAL A 1 117 ? 8.453 9.938 -4.363 1 77.5 117 VAL A C 1
ATOM 900 O O . VAL A 1 117 ? 8.57 8.742 -4.09 1 77.5 117 VAL A O 1
ATOM 903 N N . THR A 1 118 ? 7.336 10.445 -4.887 1 72.75 118 THR A N 1
ATOM 904 C CA . THR A 1 118 ? 6.125 9.641 -4.938 1 72.75 118 THR A CA 1
ATOM 905 C C . THR A 1 118 ? 6 8.938 -6.289 1 72.75 118 THR A C 1
ATOM 907 O O . THR A 1 118 ? 5.223 7.996 -6.438 1 72.75 118 THR A O 1
ATOM 910 N N . LEU A 1 119 ? 6.785 9.289 -7.246 1 70.94 119 LEU A N 1
ATOM 911 C CA . LEU A 1 119 ? 6.664 8.844 -8.633 1 70.94 119 LEU A CA 1
ATOM 912 C C . LEU A 1 119 ? 6.816 7.332 -8.734 1 70.94 119 LEU A C 1
ATOM 914 O O . LEU A 1 119 ? 6.051 6.676 -9.445 1 70.94 119 LEU A O 1
ATOM 918 N N . PRO A 1 120 ? 7.75 6.73 -8.055 1 68.62 120 PRO A N 1
ATOM 919 C CA . PRO A 1 120 ? 7.902 5.281 -8.172 1 68.62 120 PRO A CA 1
ATOM 920 C C . PRO A 1 120 ? 6.668 4.52 -7.691 1 68.62 120 PRO A C 1
ATOM 922 O O . PRO A 1 120 ? 6.43 3.387 -8.125 1 68.62 120 PRO A O 1
ATOM 925 N N . PHE A 1 121 ? 5.918 5.188 -6.902 1 66.62 121 PHE A N 1
ATOM 926 C CA . PHE A 1 121 ? 4.773 4.512 -6.301 1 66.62 121 PHE A CA 1
ATOM 927 C C . PHE A 1 121 ? 3.596 4.484 -7.27 1 66.62 121 PHE A C 1
ATOM 929 O O . PHE A 1 121 ? 2.58 3.838 -7 1 66.62 121 PHE A O 1
ATOM 936 N N . TRP A 1 122 ? 3.963 5.086 -8.383 1 64.69 122 TRP A N 1
ATOM 937 C CA . TRP A 1 122 ? 2.961 5.031 -9.445 1 64.69 122 TRP A CA 1
ATOM 938 C C . TRP A 1 122 ? 3.051 3.721 -10.211 1 64.69 122 TRP A C 1
ATOM 940 O O . TRP A 1 122 ? 2.152 3.383 -10.984 1 64.69 122 TRP A O 1
ATOM 950 N N . THR A 1 123 ? 4.16 3.072 -9.875 1 68.31 123 THR A N 1
ATOM 951 C CA . THR A 1 123 ? 4.312 1.742 -10.453 1 68.31 123 THR A CA 1
ATOM 952 C C . THR A 1 123 ? 3.75 0.676 -9.516 1 68.31 123 THR A C 1
ATOM 954 O O . THR A 1 123 ? 3.604 0.913 -8.32 1 68.31 123 THR A O 1
ATOM 957 N N . SER A 1 124 ? 3.24 -0.41 -10.109 1 68.56 124 SER A N 1
ATOM 958 C CA . SER A 1 124 ? 2.74 -1.515 -9.297 1 68.56 124 SER A CA 1
ATOM 959 C C . SER A 1 124 ? 3.803 -2.006 -8.32 1 68.56 124 SER A C 1
ATOM 961 O O . SER A 1 124 ? 5 -1.943 -8.609 1 68.56 124 SER A O 1
ATOM 963 N N . TYR A 1 125 ? 3.352 -2.309 -7.195 1 77.12 125 TYR A N 1
ATOM 964 C CA . TYR A 1 125 ? 4.219 -2.873 -6.168 1 77.12 125 TYR A CA 1
ATOM 965 C C . TYR A 1 125 ? 5.012 -4.055 -6.711 1 77.12 125 TYR A C 1
ATOM 967 O O . TYR A 1 125 ? 6.223 -4.156 -6.492 1 77.12 125 TYR A O 1
ATOM 975 N N . LEU A 1 126 ? 4.41 -4.898 -7.422 1 75.19 126 LEU A N 1
ATOM 976 C CA . LEU A 1 126 ? 5.047 -6.105 -7.938 1 75.19 126 LEU A CA 1
ATOM 977 C C . LEU A 1 126 ? 6.168 -5.754 -8.914 1 75.19 126 LEU A C 1
ATOM 979 O O . LEU A 1 126 ? 7.207 -6.418 -8.93 1 75.19 126 LEU A O 1
ATOM 983 N N . LEU A 1 127 ? 5.973 -4.703 -9.641 1 72.81 127 LEU A N 1
ATOM 984 C CA . LEU A 1 127 ? 6.996 -4.273 -10.578 1 72.81 127 LEU A CA 1
ATOM 985 C C . LEU A 1 127 ? 8.25 -3.803 -9.844 1 72.81 127 LEU A C 1
ATOM 987 O O . LEU A 1 127 ? 9.367 -4.07 -10.289 1 72.81 127 LEU A O 1
ATOM 991 N N . ARG A 1 128 ? 7.957 -3.135 -8.828 1 80.38 128 ARG A N 1
ATOM 992 C CA . ARG A 1 128 ? 9.102 -2.656 -8.055 1 80.38 128 ARG A CA 1
ATOM 993 C C . ARG A 1 128 ? 9.859 -3.818 -7.43 1 80.38 128 ARG A C 1
ATOM 995 O O . ARG A 1 128 ? 11.094 -3.789 -7.344 1 80.38 128 ARG A O 1
ATOM 1002 N N . VAL A 1 129 ? 9.117 -4.762 -7.043 1 85.12 129 VAL A N 1
ATOM 1003 C CA . VAL A 1 129 ? 9.758 -5.949 -6.48 1 85.12 129 VAL A CA 1
ATOM 1004 C C . VAL A 1 129 ? 10.555 -6.668 -7.559 1 85.12 129 VAL A C 1
ATOM 1006 O O . VAL A 1 129 ? 11.695 -7.082 -7.32 1 85.12 129 VAL A O 1
ATOM 1009 N N . PHE A 1 130 ? 10.07 -6.734 -8.758 1 79.81 130 PHE A N 1
ATOM 1010 C CA . PHE A 1 130 ? 10.781 -7.371 -9.859 1 79.81 130 PHE A CA 1
ATOM 1011 C C . PHE A 1 130 ? 12.023 -6.574 -10.234 1 79.81 130 PHE A C 1
ATOM 1013 O O . PHE A 1 130 ? 13.062 -7.148 -10.562 1 79.81 130 PHE A O 1
ATOM 1020 N N . ALA A 1 131 ? 11.836 -5.305 -10.25 1 80.88 131 ALA A N 1
ATOM 1021 C CA . ALA A 1 131 ? 12.984 -4.457 -10.555 1 80.88 131 ALA A CA 1
ATOM 1022 C C . ALA A 1 131 ? 14.148 -4.738 -9.602 1 80.88 131 ALA A C 1
ATOM 1024 O O . ALA A 1 131 ? 15.297 -4.832 -10.031 1 80.88 131 ALA A O 1
ATOM 1025 N N . TRP A 1 132 ? 13.797 -4.922 -8.352 1 87.81 132 TRP A N 1
ATO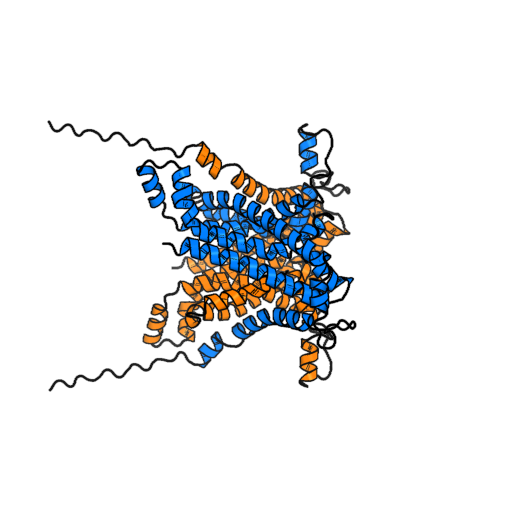M 1026 C CA . TRP A 1 132 ? 14.852 -5.219 -7.383 1 87.81 132 TRP A CA 1
ATOM 1027 C C . TRP A 1 132 ? 15.398 -6.625 -7.594 1 87.81 132 TRP A C 1
ATOM 1029 O O . TRP A 1 132 ? 16.594 -6.875 -7.363 1 87.81 132 TRP A O 1
ATOM 1039 N N . LYS A 1 133 ? 14.562 -7.52 -7.98 1 87.06 133 LYS A N 1
ATOM 1040 C CA . LYS A 1 133 ? 15.055 -8.859 -8.297 1 87.06 133 LYS A CA 1
ATOM 1041 C C . LYS A 1 133 ? 16.109 -8.805 -9.406 1 87.06 133 LYS A C 1
ATOM 1043 O O . LYS A 1 133 ? 17.125 -9.5 -9.336 1 87.06 133 LYS A O 1
ATOM 1048 N N . ILE A 1 134 ? 15.914 -7.961 -10.312 1 82.25 134 ILE A N 1
ATOM 1049 C CA . ILE A 1 134 ? 16.844 -7.797 -11.43 1 82.25 134 ILE A CA 1
ATOM 1050 C C . ILE A 1 134 ? 18.141 -7.141 -10.93 1 82.25 134 ILE A C 1
ATOM 1052 O O . ILE A 1 134 ? 19.234 -7.551 -11.32 1 82.25 134 ILE A O 1
ATOM 1056 N N . VAL A 1 135 ? 17.953 -6.211 -10.117 1 87.38 135 VAL A N 1
ATOM 1057 C CA . VAL A 1 135 ? 19.109 -5.484 -9.602 1 87.38 135 VAL A CA 1
ATOM 1058 C C . VAL A 1 135 ? 20 -6.434 -8.805 1 87.38 135 VAL A C 1
ATOM 1060 O O . VAL A 1 135 ? 21.234 -6.406 -8.938 1 87.38 135 VAL A O 1
ATOM 1063 N N . LEU A 1 136 ? 19.391 -7.348 -8.109 1 90.69 136 LEU A N 1
ATOM 1064 C CA . LEU A 1 136 ? 20.109 -8.125 -7.117 1 90.69 136 LEU A CA 1
ATOM 1065 C C . LEU A 1 136 ? 20.5 -9.492 -7.672 1 90.69 136 LEU A C 1
ATOM 1067 O O . LEU A 1 136 ? 21.266 -10.227 -7.051 1 90.69 136 LEU A O 1
ATOM 1071 N N . ALA A 1 137 ? 20.047 -9.797 -8.805 1 89.69 137 ALA A N 1
ATOM 1072 C CA . ALA A 1 137 ? 20.281 -11.102 -9.406 1 89.69 137 ALA A CA 1
ATOM 1073 C C . ALA A 1 137 ? 21.766 -11.312 -9.68 1 89.69 137 ALA A C 1
ATOM 1075 O O . ALA A 1 137 ? 22.547 -10.352 -9.734 1 89.69 137 ALA A O 1
ATOM 1076 N N . TYR A 1 138 ? 22.078 -12.602 -9.805 1 89.88 138 TYR A N 1
ATOM 1077 C CA . TYR A 1 138 ? 23.453 -12.992 -10.094 1 89.88 138 TYR A CA 1
ATOM 1078 C C . TYR A 1 138 ? 23.969 -12.32 -11.367 1 89.88 138 TYR A C 1
ATOM 1080 O O . TYR A 1 138 ? 25.109 -11.852 -11.422 1 89.88 138 TYR A O 1
ATOM 1088 N N . ASN A 1 139 ? 23.234 -12.227 -12.352 1 86.19 139 ASN A N 1
ATOM 1089 C CA . ASN A 1 139 ? 23.547 -11.547 -13.602 1 86.19 139 ASN A CA 1
ATOM 1090 C C . ASN A 1 139 ? 22.844 -10.203 -13.711 1 86.19 139 ASN A C 1
ATOM 1092 O O . ASN A 1 139 ? 22.5 -9.766 -14.812 1 86.19 139 ASN A O 1
ATOM 1096 N N . GLY A 1 140 ? 22.641 -9.617 -12.516 1 86.81 140 GLY A N 1
ATOM 1097 C CA . GLY A 1 140 ? 21.859 -8.391 -12.477 1 86.81 140 GLY A CA 1
ATOM 1098 C C . GLY A 1 140 ? 22.703 -7.137 -12.492 1 86.81 140 GLY A C 1
ATOM 1099 O O . GLY A 1 140 ? 23.906 -7.203 -12.766 1 86.81 140 GLY A O 1
ATOM 1100 N N . VAL A 1 141 ? 22.125 -6.07 -12.227 1 84.44 141 VAL A N 1
ATOM 1101 C CA . VAL A 1 141 ? 22.703 -4.742 -12.391 1 84.44 141 VAL A CA 1
ATOM 1102 C C . VAL A 1 141 ? 23.859 -4.562 -11.414 1 84.44 141 VAL A C 1
ATOM 1104 O O . VAL A 1 141 ? 24.938 -4.105 -11.797 1 84.44 141 VAL A O 1
ATOM 1107 N N . LEU A 1 142 ? 23.688 -4.949 -10.188 1 87 142 LEU A N 1
ATOM 1108 C CA . LEU A 1 142 ? 24.688 -4.703 -9.156 1 87 142 LEU A CA 1
ATOM 1109 C C . LEU A 1 142 ? 25.938 -5.523 -9.414 1 87 142 LEU A C 1
ATOM 1111 O O . LEU A 1 142 ? 27.062 -4.992 -9.367 1 87 142 LEU A O 1
ATOM 1115 N N . ASN A 1 143 ? 25.719 -6.781 -9.625 1 89.81 143 ASN A N 1
ATOM 1116 C CA . ASN A 1 143 ? 26.875 -7.629 -9.938 1 89.81 143 ASN A CA 1
ATOM 1117 C C . ASN A 1 143 ? 27.594 -7.145 -11.188 1 89.81 143 ASN A C 1
ATOM 1119 O O . ASN A 1 143 ? 28.828 -7.078 -11.203 1 89.81 143 ASN A O 1
ATOM 1123 N N . SER A 1 144 ? 26.891 -6.812 -12.18 1 85.75 144 SER A N 1
ATOM 1124 C CA . SER A 1 144 ? 27.484 -6.34 -13.422 1 85.75 144 SER A CA 1
ATOM 1125 C C . SER A 1 144 ? 28.281 -5.051 -13.203 1 85.75 144 SER A C 1
ATOM 1127 O O . SER A 1 144 ? 29.359 -4.875 -13.766 1 85.75 144 SER A O 1
ATOM 1129 N N . ALA A 1 145 ? 27.719 -4.195 -12.422 1 84.25 145 ALA A N 1
ATOM 1130 C CA . ALA A 1 145 ? 28.391 -2.934 -12.133 1 84.25 145 ALA A CA 1
ATOM 1131 C C . ALA A 1 145 ? 29.703 -3.176 -11.398 1 84.25 145 ALA A C 1
ATOM 1133 O O . ALA A 1 145 ? 30.734 -2.561 -11.711 1 84.25 145 ALA A O 1
ATOM 1134 N N . PHE A 1 146 ? 29.656 -4.074 -10.445 1 89.88 146 PHE A N 1
ATOM 1135 C CA . PHE A 1 146 ? 30.844 -4.355 -9.664 1 89.88 146 PHE A CA 1
ATOM 1136 C C . PHE A 1 146 ? 31.906 -5.047 -10.523 1 89.88 146 PHE A C 1
ATOM 1138 O O . PHE A 1 146 ? 33.094 -4.805 -10.359 1 89.88 146 PHE A O 1
ATOM 1145 N N . ILE A 1 147 ? 31.484 -5.84 -11.398 1 90.31 147 ILE A N 1
ATOM 1146 C CA . ILE A 1 147 ? 32.406 -6.539 -12.281 1 90.31 147 ILE A CA 1
ATOM 1147 C C . ILE A 1 147 ? 33 -5.562 -13.297 1 90.31 147 ILE A C 1
ATOM 1149 O O . ILE A 1 147 ? 34.219 -5.551 -13.523 1 90.31 147 ILE A O 1
ATOM 1153 N N . GLU A 1 148 ? 32.188 -4.719 -13.844 1 88.06 148 GLU A N 1
ATOM 1154 C CA . GLU A 1 148 ? 32.625 -3.764 -14.859 1 88.06 148 GLU A CA 1
ATOM 1155 C C . GLU A 1 148 ? 33.594 -2.736 -14.266 1 88.06 148 GLU A C 1
ATOM 1157 O O . GLU A 1 148 ? 34.5 -2.262 -14.961 1 88.06 148 GLU A O 1
ATOM 1162 N N . THR A 1 149 ? 33.375 -2.398 -13.031 1 89.81 149 THR A N 1
ATOM 1163 C CA . THR A 1 149 ? 34.25 -1.416 -12.391 1 89.81 149 THR A CA 1
ATOM 1164 C C . THR A 1 149 ? 35.531 -2.072 -11.883 1 89.81 149 THR A C 1
ATOM 1166 O O . THR A 1 149 ? 36.438 -1.387 -11.438 1 89.81 149 THR A O 1
ATOM 1169 N N . GLY A 1 150 ? 35.562 -3.359 -11.891 1 90.62 150 GLY A N 1
ATOM 1170 C CA . GLY A 1 150 ? 36.75 -4.078 -11.477 1 90.62 150 GLY A CA 1
ATOM 1171 C C . GLY A 1 150 ? 36.812 -4.316 -9.977 1 90.62 150 GLY A C 1
ATOM 1172 O O . GLY A 1 150 ? 37.812 -4.824 -9.461 1 90.62 150 GLY A O 1
ATOM 1173 N N . LEU A 1 151 ? 35.719 -3.975 -9.281 1 90.19 151 LEU A N 1
ATOM 1174 C CA . LEU A 1 151 ? 35.719 -4.133 -7.832 1 90.19 151 LEU A CA 1
ATOM 1175 C C . LEU A 1 151 ? 35.625 -5.609 -7.449 1 90.19 151 LEU A C 1
ATOM 1177 O O . LEU A 1 151 ? 36.156 -6.016 -6.418 1 90.19 151 LEU A O 1
ATOM 1181 N N . TRP A 1 152 ? 34.938 -6.332 -8.328 1 89.94 152 TRP A N 1
ATOM 1182 C CA . TRP A 1 152 ? 34.812 -7.77 -8.117 1 89.94 152 TRP A CA 1
ATOM 1183 C C . TRP A 1 152 ? 35.188 -8.539 -9.375 1 89.94 152 TRP A C 1
ATOM 1185 O O . TRP A 1 152 ? 35.031 -8.055 -10.492 1 89.94 152 TRP A O 1
ATOM 1195 N N . SER A 1 153 ? 35.781 -9.656 -9.188 1 91.56 153 SER A N 1
ATOM 1196 C CA . SER A 1 153 ? 36.188 -10.492 -10.312 1 91.56 153 SER A CA 1
ATOM 1197 C C . SER A 1 153 ? 35.062 -11.445 -10.742 1 91.56 153 SER A C 1
ATOM 1199 O O . SER A 1 153 ? 35.031 -11.852 -11.906 1 91.56 153 SER A O 1
ATOM 1201 N N . GLN A 1 154 ? 34.281 -11.828 -9.734 1 92.56 154 GLN A N 1
ATOM 1202 C CA . GLN A 1 154 ? 33.156 -12.719 -10.016 1 92.56 154 GLN A CA 1
ATOM 1203 C C . GLN A 1 154 ? 31.891 -12.242 -9.328 1 92.56 154 GLN A C 1
ATOM 1205 O O . GLN A 1 154 ? 31.953 -11.594 -8.281 1 92.56 154 GLN A O 1
ATOM 1210 N N . PRO A 1 155 ? 30.797 -12.539 -10.008 1 90.25 155 PRO A N 1
ATOM 1211 C CA . PRO A 1 155 ? 29.531 -12.172 -9.359 1 90.25 155 PRO A CA 1
ATOM 1212 C C . PRO A 1 155 ? 29.312 -12.922 -8.055 1 90.25 155 PRO A C 1
ATOM 1214 O O . PRO A 1 155 ? 29.922 -13.969 -7.82 1 90.25 155 PRO A O 1
ATOM 1217 N N . THR A 1 156 ? 28.516 -12.305 -7.242 1 90.75 156 THR A N 1
ATOM 1218 C CA . THR A 1 156 ? 28.203 -12.938 -5.965 1 90.75 156 THR A CA 1
ATOM 1219 C C . THR A 1 156 ? 26.734 -13.344 -5.902 1 90.75 156 THR A C 1
ATOM 1221 O O . THR A 1 156 ? 25.906 -12.773 -6.613 1 90.75 156 THR A O 1
ATOM 1224 N N . LEU A 1 157 ? 26.453 -14.344 -5.129 1 88.88 157 LEU A N 1
ATOM 1225 C CA . LEU A 1 157 ? 25.078 -14.805 -4.895 1 88.88 157 LEU A CA 1
ATOM 1226 C C . LEU A 1 157 ? 24.5 -14.156 -3.643 1 88.88 157 LEU A C 1
ATOM 1228 O O . LEU A 1 157 ? 23.359 -14.414 -3.283 1 88.88 157 LEU A O 1
ATOM 1232 N N . ALA A 1 158 ? 25.234 -13.234 -3.102 1 89.31 158 ALA A N 1
ATOM 1233 C CA . ALA A 1 158 ? 24.922 -12.758 -1.757 1 89.31 158 ALA A CA 1
ATOM 1234 C C . ALA A 1 158 ? 23.812 -11.711 -1.793 1 89.31 158 ALA A C 1
ATOM 1236 O O . ALA A 1 158 ? 23.25 -11.359 -0.753 1 89.31 158 ALA A O 1
ATOM 1237 N N . PHE A 1 159 ? 23.453 -11.273 -2.986 1 91.81 159 PHE A N 1
ATOM 1238 C CA . PHE A 1 159 ? 22.562 -10.125 -3.043 1 91.81 159 PHE A CA 1
ATOM 1239 C C . PHE A 1 159 ? 21.094 -10.578 -3.049 1 91.81 159 PHE A C 1
ATOM 1241 O O . PHE A 1 159 ? 20.25 -9.961 -2.402 1 91.81 159 PHE A O 1
ATOM 1248 N N . LEU A 1 160 ? 20.875 -11.672 -3.711 1 93 160 LEU A N 1
ATOM 1249 C CA . LEU A 1 160 ? 19.5 -12.141 -3.889 1 93 160 LEU A CA 1
ATOM 1250 C C . LEU A 1 160 ? 19.234 -13.375 -3.041 1 93 160 LEU A C 1
ATOM 1252 O O . LEU A 1 160 ? 20.172 -14.078 -2.652 1 93 160 LEU A O 1
ATOM 1256 N N . ASN A 1 161 ? 17.984 -13.547 -2.678 1 95.5 161 ASN A N 1
ATOM 1257 C CA . ASN A 1 161 ? 17.531 -14.672 -1.873 1 95.5 161 ASN A CA 1
ATOM 1258 C C . ASN A 1 161 ? 18.062 -14.602 -0.446 1 95.5 161 ASN A C 1
ATOM 1260 O O . ASN A 1 161 ? 18.531 -15.602 0.101 1 95.5 161 ASN A O 1
ATOM 1264 N N . THR A 1 162 ? 18.078 -13.375 0.053 1 95.88 162 THR A N 1
ATOM 1265 C CA . THR A 1 162 ? 18.562 -13.109 1.406 1 95.88 162 THR A CA 1
ATOM 1266 C C . THR A 1 162 ? 17.594 -12.188 2.15 1 95.88 162 THR A C 1
ATOM 1268 O O . THR A 1 162 ? 16.812 -11.469 1.527 1 95.88 162 THR A O 1
ATOM 1271 N N . PRO A 1 163 ? 17.719 -12.242 3.482 1 96.25 163 PRO A N 1
ATOM 1272 C CA . PRO A 1 163 ? 16.922 -11.273 4.254 1 96.25 163 PRO A CA 1
ATOM 1273 C C . PRO A 1 163 ? 17.281 -9.828 3.92 1 96.25 163 PRO A C 1
ATOM 1275 O O . PRO A 1 163 ? 16.406 -8.953 3.953 1 96.25 163 PRO A O 1
ATOM 1278 N N . ALA A 1 164 ? 18.469 -9.594 3.533 1 95.81 164 ALA A N 1
ATOM 1279 C CA . ALA A 1 164 ? 18.891 -8.242 3.17 1 95.81 164 ALA A CA 1
ATOM 1280 C C . ALA A 1 164 ? 18.172 -7.766 1.909 1 95.81 164 ALA A C 1
ATOM 1282 O O . ALA A 1 164 ? 17.828 -6.59 1.795 1 95.81 164 ALA A O 1
ATOM 1283 N N . ALA A 1 165 ? 17.984 -8.711 0.982 1 96.19 165 ALA A N 1
ATOM 1284 C CA . ALA A 1 165 ? 17.234 -8.383 -0.232 1 96.19 165 ALA A CA 1
ATOM 1285 C C . ALA A 1 165 ? 15.805 -7.965 0.096 1 96.19 165 ALA A C 1
ATOM 1287 O O . ALA A 1 165 ? 15.273 -7.016 -0.489 1 96.19 165 ALA A O 1
ATOM 1288 N N . VAL A 1 166 ? 15.25 -8.656 1.062 1 97 166 VAL A N 1
ATOM 1289 C CA . VAL A 1 166 ? 13.891 -8.352 1.495 1 97 166 VAL A CA 1
ATOM 1290 C C . VAL A 1 166 ? 13.859 -6.969 2.146 1 97 166 VAL A C 1
ATOM 1292 O O . VAL A 1 166 ? 12.992 -6.148 1.827 1 97 166 VAL A O 1
ATOM 1295 N N . VAL A 1 167 ? 14.844 -6.684 2.943 1 96.81 167 VAL A N 1
ATOM 1296 C CA . VAL A 1 167 ? 14.898 -5.43 3.688 1 96.81 167 VAL A CA 1
ATOM 1297 C C . VAL A 1 167 ? 15.047 -4.262 2.719 1 96.81 167 VAL A C 1
ATOM 1299 O O . VAL A 1 167 ? 14.305 -3.277 2.801 1 96.81 167 VAL A O 1
ATOM 1302 N N . VAL A 1 168 ? 15.914 -4.363 1.787 1 92.25 168 VAL A N 1
ATOM 1303 C CA . VAL A 1 168 ? 16.172 -3.266 0.866 1 92.25 168 VAL A CA 1
ATOM 1304 C C . VAL A 1 168 ? 14.953 -3.023 -0.019 1 92.25 168 VAL A C 1
ATOM 1306 O O . VAL A 1 168 ? 14.57 -1.877 -0.253 1 92.25 168 VAL A O 1
ATOM 1309 N N . THR A 1 169 ? 14.367 -4.109 -0.494 1 92.06 169 THR A N 1
ATOM 1310 C CA . THR A 1 169 ? 13.227 -4.008 -1.392 1 92.06 169 THR A CA 1
ATOM 1311 C C . THR A 1 169 ? 12.031 -3.379 -0.678 1 92.06 169 THR A C 1
ATOM 1313 O O . THR A 1 169 ? 11.406 -2.451 -1.2 1 92.06 169 THR A O 1
ATOM 1316 N N . LEU A 1 170 ? 11.805 -3.797 0.553 1 94 170 LEU A N 1
ATOM 1317 C CA . LEU A 1 170 ? 10.672 -3.27 1.31 1 94 170 LEU A CA 1
ATOM 1318 C C . LEU A 1 170 ? 10.953 -1.849 1.786 1 94 170 LEU A C 1
ATOM 1320 O O . LEU A 1 170 ? 10.047 -1.011 1.819 1 94 170 LEU A O 1
ATOM 1324 N N . ALA A 1 171 ? 12.172 -1.607 2.148 1 92.56 171 ALA A N 1
ATOM 1325 C CA . ALA A 1 171 ? 12.523 -0.245 2.547 1 92.56 171 ALA A CA 1
ATOM 1326 C C . ALA A 1 171 ? 12.281 0.736 1.402 1 92.56 171 ALA A C 1
ATOM 1328 O O . ALA A 1 171 ? 11.766 1.836 1.616 1 92.56 171 ALA A O 1
ATOM 1329 N N . HIS A 1 172 ? 12.656 0.306 0.259 1 88.25 172 HIS A N 1
ATOM 1330 C CA . HIS A 1 172 ? 12.406 1.127 -0.92 1 88.25 172 HIS A CA 1
ATOM 1331 C C . HIS A 1 172 ? 10.906 1.323 -1.149 1 88.25 172 HIS A C 1
ATOM 1333 O O . HIS A 1 172 ? 10.461 2.441 -1.406 1 88.25 172 HIS A O 1
ATOM 1339 N N . ALA A 1 173 ? 10.203 0.275 -1.019 1 87.19 173 ALA A N 1
ATOM 1340 C CA . ALA A 1 173 ? 8.773 0.289 -1.308 1 87.19 173 ALA A CA 1
ATOM 1341 C C . ALA A 1 173 ? 8.031 1.224 -0.357 1 87.19 173 ALA A C 1
ATOM 1343 O O . ALA A 1 173 ? 7.051 1.865 -0.745 1 87.19 173 ALA A O 1
ATOM 1344 N N . TYR A 1 174 ? 8.484 1.389 0.829 1 88 174 TYR A N 1
ATOM 1345 C CA . TYR A 1 174 ? 7.73 2.117 1.841 1 88 174 TYR A CA 1
ATOM 1346 C C . TYR A 1 174 ? 8.352 3.482 2.111 1 88 174 TYR A C 1
ATOM 1348 O O . TYR A 1 174 ? 7.84 4.258 2.92 1 88 174 TYR A O 1
ATOM 1356 N N . ALA A 1 175 ? 9.383 3.85 1.388 1 88.94 175 ALA A N 1
ATOM 1357 C CA . ALA A 1 175 ? 10.109 5.094 1.62 1 88.94 175 ALA A CA 1
ATOM 1358 C C . ALA A 1 175 ? 9.18 6.301 1.534 1 88.94 175 ALA A C 1
ATOM 1360 O O . ALA A 1 175 ? 9.156 7.137 2.439 1 88.94 175 ALA A O 1
ATOM 1361 N N . PRO A 1 176 ? 8.383 6.402 0.505 1 82.31 176 PRO A N 1
ATOM 1362 C CA . PRO A 1 176 ? 7.531 7.59 0.412 1 82.31 176 PRO A CA 1
ATOM 1363 C C . PRO A 1 176 ? 6.539 7.691 1.567 1 82.31 176 PRO A C 1
ATOM 1365 O O . PRO A 1 176 ? 6.207 8.797 2.002 1 82.31 176 PRO A O 1
ATOM 1368 N N . PHE A 1 177 ? 6.168 6.57 2.104 1 81.06 177 PHE A N 1
ATOM 1369 C CA . PHE A 1 177 ? 5.188 6.547 3.184 1 81.06 177 PHE A CA 1
ATOM 1370 C C . PHE A 1 177 ? 5.828 6.941 4.508 1 81.06 177 PHE A C 1
ATOM 1372 O O . PHE A 1 177 ? 5.141 7.375 5.434 1 81.06 177 PHE A O 1
ATOM 1379 N N . ALA A 1 178 ? 7.098 6.766 4.516 1 89.5 178 ALA A N 1
ATOM 1380 C CA . ALA A 1 178 ? 7.82 7.199 5.707 1 89.5 178 ALA A CA 1
ATOM 1381 C C . ALA A 1 178 ? 8.219 8.664 5.602 1 89.5 178 ALA A C 1
ATOM 1383 O O . ALA A 1 178 ? 8.203 9.391 6.598 1 89.5 178 ALA A O 1
ATOM 1384 N N . ILE A 1 179 ? 8.508 9.133 4.434 1 89.25 179 ILE A N 1
ATOM 1385 C CA . ILE A 1 179 ? 9.016 10.484 4.215 1 89.25 179 ILE A CA 1
ATOM 1386 C C . ILE A 1 179 ? 7.934 11.5 4.566 1 89.25 179 ILE A C 1
ATOM 1388 O O . ILE A 1 179 ? 8.211 12.508 5.23 1 89.25 179 ILE A O 1
ATOM 1392 N N . LEU A 1 180 ? 6.77 11.219 4.289 1 82.56 180 LEU A N 1
ATOM 1393 C CA . LEU A 1 180 ? 5.711 12.219 4.371 1 82.56 180 LEU A CA 1
ATOM 1394 C C . LEU A 1 180 ? 5.398 12.562 5.824 1 82.56 180 LEU A C 1
ATOM 1396 O O . LEU A 1 180 ? 5.387 13.734 6.203 1 82.56 180 LEU A O 1
ATOM 1400 N N . PRO A 1 181 ? 5.148 11.547 6.648 1 84 181 PRO A N 1
ATOM 1401 C CA . PRO A 1 181 ? 4.871 11.914 8.039 1 84 181 PRO A CA 1
ATOM 1402 C C . PRO A 1 181 ? 6.07 12.578 8.719 1 84 181 PRO A C 1
ATOM 1404 O O . PRO A 1 181 ? 5.895 13.461 9.562 1 84 181 PRO A O 1
ATOM 1407 N N . ILE A 1 182 ? 7.23 12.195 8.398 1 91.56 182 ILE A N 1
ATOM 1408 C CA . ILE A 1 182 ? 8.422 12.82 8.961 1 91.56 182 ILE A CA 1
ATOM 1409 C C . ILE A 1 182 ? 8.531 14.258 8.461 1 91.56 182 ILE A C 1
ATOM 1411 O O . ILE A 1 182 ? 8.789 15.18 9.242 1 91.56 182 ILE A O 1
ATOM 1415 N N . TYR A 1 183 ? 8.289 14.461 7.184 1 89.62 183 TYR A N 1
ATOM 1416 C CA . TYR A 1 183 ? 8.32 15.789 6.578 1 89.62 183 TYR A CA 1
ATOM 1417 C C . TYR A 1 183 ? 7.305 16.719 7.242 1 89.62 183 TYR A C 1
ATOM 1419 O O . TYR A 1 183 ? 7.625 17.859 7.574 1 89.62 183 TYR A O 1
ATOM 1427 N N . VAL A 1 184 ? 6.156 16.234 7.422 1 81.5 184 VAL A N 1
ATOM 1428 C CA . VAL A 1 184 ? 5.098 17.047 8.008 1 81.5 184 VAL A CA 1
ATOM 1429 C C . VAL A 1 184 ? 5.492 17.469 9.422 1 81.5 184 VAL A C 1
ATOM 1431 O O . VAL A 1 184 ? 5.324 18.625 9.797 1 81.5 184 VAL A O 1
ATOM 1434 N N . ALA A 1 185 ? 5.984 16.562 10.219 1 87.44 185 ALA A N 1
ATOM 1435 C CA . ALA A 1 185 ? 6.418 16.875 11.578 1 87.44 185 ALA A CA 1
ATOM 1436 C C . ALA A 1 185 ? 7.566 17.891 11.562 1 87.44 185 ALA A C 1
ATOM 1438 O O . ALA A 1 185 ? 7.594 18.812 12.375 1 87.44 185 ALA A O 1
ATOM 1439 N N . LEU A 1 186 ? 8.453 17.719 10.648 1 92.12 186 LEU A N 1
ATOM 1440 C CA . LEU A 1 186 ? 9.594 18.625 10.539 1 92.12 186 LEU A CA 1
ATOM 1441 C C . LEU A 1 186 ? 9.148 20.016 10.086 1 92.12 186 LEU A C 1
ATOM 1443 O O . LEU A 1 186 ? 9.695 21.016 10.531 1 92.12 186 LEU A O 1
ATOM 1447 N N . ASP A 1 187 ? 8.188 19.969 9.203 1 88.44 187 ASP A N 1
ATOM 1448 C CA . ASP A 1 187 ? 7.715 21.219 8.602 1 88.44 187 ASP A CA 1
ATOM 1449 C C . ASP A 1 187 ? 7.004 22.094 9.633 1 88.44 187 ASP A C 1
ATOM 1451 O O . ASP A 1 187 ? 6.812 23.281 9.406 1 88.44 187 ASP A O 1
ATOM 1455 N N . THR A 1 188 ? 6.656 21.547 10.734 1 85 188 THR A N 1
ATOM 1456 C CA . THR A 1 188 ? 6 22.312 11.789 1 85 188 THR A CA 1
ATOM 1457 C C . THR A 1 188 ? 7.027 23.047 12.633 1 85 188 THR A C 1
ATOM 1459 O O . THR A 1 188 ? 6.672 23.938 13.406 1 85 188 THR A O 1
ATOM 1462 N N . ILE A 1 189 ? 8.258 22.703 12.523 1 89.44 189 ILE A N 1
ATOM 1463 C CA . ILE A 1 189 ? 9.305 23.344 13.312 1 89.44 189 ILE A CA 1
ATOM 1464 C C . ILE A 1 189 ? 9.664 24.688 12.703 1 89.44 189 ILE A C 1
ATOM 1466 O O . ILE A 1 189 ? 10.164 24.75 11.57 1 89.44 189 ILE A O 1
ATOM 1470 N N . PRO A 1 190 ? 9.391 25.734 13.406 1 89.5 190 PRO A N 1
ATOM 1471 C CA . PRO A 1 190 ? 9.742 27.047 12.859 1 89.5 190 PRO A CA 1
ATOM 1472 C C . PRO A 1 190 ? 11.242 27.203 12.602 1 89.5 190 PRO A C 1
ATOM 1474 O O . PRO A 1 190 ? 12.062 26.797 13.43 1 89.5 190 PRO A O 1
ATOM 1477 N N . LYS A 1 191 ? 11.492 27.734 11.508 1 86 191 LYS A N 1
ATOM 1478 C CA . LYS A 1 191 ? 12.891 27.984 11.141 1 86 191 LYS A CA 1
ATOM 1479 C C . LYS A 1 191 ? 13.562 28.906 12.141 1 86 191 LYS A C 1
ATOM 1481 O O . LYS A 1 191 ? 14.773 28.828 12.359 1 86 191 LYS A O 1
ATOM 1486 N N . SER A 1 192 ? 12.758 29.703 12.742 1 87.25 192 SER A N 1
ATOM 1487 C CA . SER A 1 192 ? 13.258 30.672 13.719 1 87.25 192 SER A CA 1
ATOM 1488 C C . SER A 1 192 ? 13.875 29.953 14.922 1 87.25 192 SER A C 1
ATOM 1490 O O . SER A 1 192 ? 14.812 30.469 15.531 1 87.25 192 SER A O 1
ATOM 1492 N N . LEU A 1 193 ? 13.352 28.812 15.148 1 85.62 193 LEU A N 1
ATOM 1493 C CA . LEU A 1 193 ? 13.891 28.047 16.266 1 85.62 193 LEU A CA 1
ATOM 1494 C C . LEU A 1 193 ? 15.305 27.562 15.961 1 85.62 193 LEU A C 1
ATOM 1496 O O . LEU A 1 193 ? 16.156 27.531 16.844 1 85.62 193 LEU A O 1
ATOM 1500 N N . LEU A 1 194 ? 15.5 27.25 14.781 1 84.38 194 LEU A N 1
ATOM 1501 C CA . LEU A 1 194 ? 16.828 26.797 14.375 1 84.38 194 LEU A CA 1
ATOM 1502 C C . LEU A 1 194 ? 17.812 27.969 14.312 1 84.38 194 LEU A C 1
ATOM 1504 O O . LEU A 1 194 ? 18.969 27.828 14.68 1 84.38 194 LEU A O 1
ATOM 1508 N N . GLU A 1 195 ? 17.297 29.062 13.914 1 84.44 195 GLU A N 1
ATOM 1509 C CA . GLU A 1 195 ? 18.109 30.281 13.891 1 84.44 195 GLU A CA 1
ATOM 1510 C C . GLU A 1 195 ? 18.484 30.719 15.297 1 84.44 195 GLU A C 1
ATOM 1512 O O . GLU A 1 195 ? 19.625 31.125 15.547 1 84.44 195 GLU A O 1
ATOM 1517 N N . ALA A 1 196 ? 17.562 30.609 16.109 1 85.62 196 ALA A N 1
ATOM 1518 C CA . ALA A 1 196 ? 17.797 30.969 17.516 1 85.62 196 ALA A CA 1
ATOM 1519 C C . ALA A 1 196 ? 18.859 30.062 18.141 1 85.62 196 ALA A C 1
ATOM 1521 O O . ALA A 1 196 ? 19.719 30.531 18.875 1 85.62 196 ALA A O 1
ATOM 1522 N N . ALA A 1 197 ? 18.734 28.828 17.812 1 84.94 197 ALA A N 1
ATOM 1523 C CA . ALA A 1 197 ? 19.719 27.891 18.328 1 84.94 197 ALA A CA 1
ATOM 1524 C C . ALA A 1 197 ? 21.109 28.203 17.797 1 84.94 197 ALA A C 1
ATOM 1526 O O . ALA A 1 197 ? 22.094 28.141 18.547 1 84.94 197 ALA A O 1
ATOM 1527 N N . SER A 1 198 ? 21.156 28.562 16.625 1 83.38 198 SER A N 1
ATOM 1528 C CA . SER A 1 198 ? 22.422 28.938 16.016 1 83.38 198 SER A CA 1
ATOM 1529 C C . SER A 1 198 ? 22.969 30.219 16.625 1 83.38 198 SER A C 1
ATOM 1531 O O . SER A 1 198 ? 24.188 30.344 16.844 1 83.38 198 SER A O 1
ATOM 1533 N N . ASP A 1 199 ? 22.094 31.078 16.922 1 86.75 199 ASP A N 1
ATOM 1534 C CA . ASP A 1 199 ? 22.484 32.344 17.547 1 86.75 199 ASP A CA 1
ATOM 1535 C C . ASP A 1 199 ? 23.047 32.094 18.938 1 86.75 199 ASP A C 1
ATOM 1537 O O . ASP A 1 199 ? 23.938 32.844 19.391 1 86.75 199 ASP A O 1
ATOM 1541 N N . LEU A 1 200 ? 22.625 31.094 19.562 1 88.25 200 LEU A N 1
ATOM 1542 C CA . LEU A 1 200 ? 23.109 30.734 20.891 1 88.25 200 LEU A CA 1
ATOM 1543 C C . LEU A 1 200 ? 24.391 29.922 20.812 1 88.25 200 LEU A C 1
ATOM 1545 O O . LEU A 1 200 ? 24.922 29.5 21.844 1 88.25 200 LEU A O 1
ATOM 1549 N N . GLY A 1 201 ? 24.812 29.703 19.609 1 85 201 GLY A N 1
ATOM 1550 C CA . GLY A 1 201 ? 26.094 29.047 19.406 1 85 201 GLY A CA 1
ATOM 1551 C C . GLY A 1 201 ? 25.969 27.531 19.328 1 85 201 GLY A C 1
ATOM 1552 O O . GLY A 1 201 ? 26.969 26.812 19.438 1 85 201 GLY A O 1
ATOM 1553 N N . ALA A 1 202 ? 24.781 27.062 19.188 1 86.19 202 ALA A N 1
ATOM 1554 C CA . ALA A 1 202 ? 24.609 25.609 19.141 1 86.19 202 ALA A CA 1
ATOM 1555 C C . ALA A 1 202 ? 25.172 25.031 17.844 1 86.19 202 ALA A C 1
ATOM 1557 O O . ALA A 1 202 ? 25 25.625 16.781 1 86.19 202 ALA A O 1
ATOM 1558 N N . ARG A 1 203 ? 25.906 23.938 18.047 1 87.06 203 ARG A N 1
ATOM 1559 C CA . ARG A 1 203 ? 26.391 23.203 16.875 1 87.06 203 ARG A CA 1
ATOM 1560 C C . ARG A 1 203 ? 25.219 22.516 16.156 1 87.06 203 ARG A C 1
ATOM 1562 O O . ARG A 1 203 ? 24.203 22.188 16.781 1 87.06 203 ARG A O 1
ATOM 1569 N N . PRO A 1 204 ? 25.344 22.344 14.883 1 83.31 204 PRO A N 1
ATOM 1570 C CA . PRO A 1 204 ? 24.25 21.766 14.102 1 83.31 204 PRO A CA 1
ATOM 1571 C C . PRO A 1 204 ? 23.781 20.422 14.641 1 83.31 204 PRO A C 1
ATOM 1573 O O . PRO A 1 204 ? 22.578 20.141 14.672 1 83.31 204 PRO A O 1
ATOM 1576 N N . PHE A 1 205 ? 24.703 19.641 14.977 1 86.88 205 PHE A N 1
ATOM 1577 C CA . PHE A 1 205 ? 24.344 18.328 15.508 1 86.88 205 PHE A CA 1
ATOM 1578 C C . PHE A 1 205 ? 23.594 18.469 16.828 1 86.88 205 PHE A C 1
ATOM 1580 O O . PHE A 1 205 ? 22.688 17.688 17.109 1 86.88 205 PHE A O 1
ATOM 1587 N N . THR A 1 206 ? 24.016 19.453 17.578 1 87.31 206 THR A N 1
ATOM 1588 C CA . THR A 1 206 ? 23.328 19.719 18.844 1 87.31 206 THR A CA 1
ATOM 1589 C C . THR A 1 206 ? 21.891 20.188 18.594 1 87.31 206 THR A C 1
ATOM 1591 O O . THR A 1 206 ? 20.953 19.75 19.25 1 87.31 206 THR A O 1
ATOM 1594 N N . SER A 1 207 ? 21.75 21.141 17.625 1 87.88 207 SER A N 1
ATOM 1595 C CA . SER A 1 207 ? 20.422 21.609 17.266 1 87.88 207 SER A CA 1
ATOM 1596 C C . SER A 1 207 ? 19.547 20.484 16.734 1 87.88 207 SER A C 1
ATOM 1598 O O . SER A 1 207 ? 18.359 20.422 17.047 1 87.88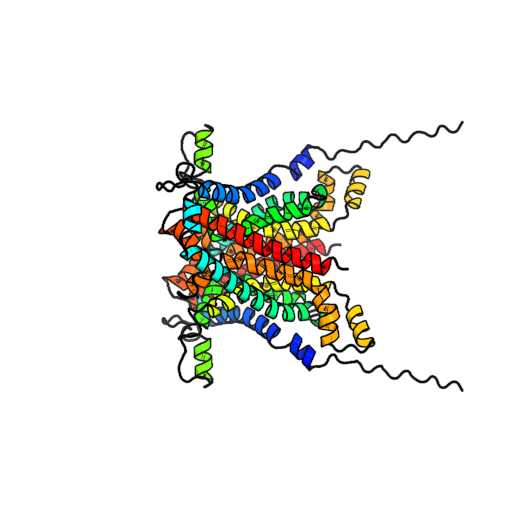 207 SER A O 1
ATOM 1600 N N . PHE A 1 208 ? 20.219 19.578 15.984 1 90.38 208 PHE A N 1
ATOM 1601 C CA . PHE A 1 208 ? 19.484 18.422 15.461 1 90.38 208 PHE A CA 1
ATOM 1602 C C . PHE A 1 208 ? 19.031 17.516 16.594 1 90.38 208 PHE A C 1
ATOM 1604 O O . PHE A 1 208 ? 17.859 17.172 16.688 1 90.38 208 PHE A O 1
ATOM 1611 N N . ARG A 1 209 ? 19.906 17.156 17.469 1 90.12 209 ARG A N 1
ATOM 1612 C CA . ARG A 1 209 ? 19.656 16.172 18.516 1 90.12 209 ARG A CA 1
ATOM 1613 C C . ARG A 1 209 ? 18.719 16.734 19.578 1 90.12 209 ARG A C 1
ATOM 1615 O O . ARG A 1 209 ? 17.891 16 20.125 1 90.12 209 ARG A O 1
ATOM 1622 N N . ARG A 1 210 ? 18.719 18.062 19.781 1 89.88 210 ARG A N 1
ATOM 1623 C CA . ARG A 1 210 ? 18 18.625 20.922 1 89.88 210 ARG A CA 1
ATOM 1624 C C . ARG A 1 210 ? 16.719 19.297 20.469 1 89.88 210 ARG A C 1
ATOM 1626 O O . ARG A 1 210 ? 15.781 19.453 21.266 1 89.88 210 ARG A O 1
ATOM 1633 N N . VAL A 1 211 ? 16.672 19.688 19.266 1 89 211 VAL A N 1
ATOM 1634 C CA . VAL A 1 211 ? 15.492 20.453 18.828 1 89 211 VAL A CA 1
ATOM 1635 C C . VAL A 1 211 ? 14.773 19.688 17.703 1 89 211 VAL A C 1
ATOM 1637 O O . VAL A 1 211 ? 13.625 19.266 17.875 1 89 211 VAL A O 1
ATOM 1640 N N . VAL A 1 212 ? 15.453 19.391 16.688 1 92.56 212 VAL A N 1
ATOM 1641 C CA . VAL A 1 212 ? 14.828 18.859 15.484 1 92.56 212 VAL A CA 1
ATOM 1642 C C . VAL A 1 212 ? 14.328 17.438 15.75 1 92.56 212 VAL A C 1
ATOM 1644 O O . VAL A 1 212 ? 13.148 17.141 15.539 1 92.56 212 VAL A O 1
ATOM 1647 N N . LEU A 1 213 ? 15.219 16.578 16.234 1 92.75 213 LEU A N 1
ATOM 1648 C CA . LEU A 1 213 ? 14.891 15.164 16.391 1 92.75 213 LEU A CA 1
ATOM 1649 C C . LEU A 1 213 ? 13.758 14.977 17.391 1 92.75 213 LEU A C 1
ATOM 1651 O O . LEU A 1 213 ? 12.75 14.328 17.078 1 92.75 213 LEU A O 1
ATOM 1655 N N . PRO A 1 214 ? 13.82 15.609 18.531 1 92 214 PRO A N 1
ATOM 1656 C CA . PRO A 1 214 ? 12.719 15.438 19.484 1 92 214 PRO A CA 1
ATOM 1657 C C . PRO A 1 214 ? 11.391 15.961 18.953 1 92 214 PRO A C 1
ATOM 1659 O O . PRO A 1 214 ? 10.344 15.352 19.188 1 92 214 PRO A O 1
ATOM 1662 N N . ASN A 1 215 ? 11.43 17.078 18.234 1 90.75 215 ASN A N 1
ATOM 1663 C CA . ASN A 1 215 ? 10.195 17.688 17.766 1 90.75 215 ASN A CA 1
ATOM 1664 C C . ASN A 1 215 ? 9.641 16.938 16.547 1 90.75 215 ASN A C 1
ATOM 1666 O O . ASN A 1 215 ? 8.469 17.109 16.203 1 90.75 215 ASN A O 1
ATOM 1670 N N . SER A 1 216 ? 10.422 16.109 15.93 1 93.88 216 SER A N 1
ATOM 1671 C CA . SER A 1 216 ? 9.969 15.375 14.758 1 93.88 216 SER A CA 1
ATOM 1672 C C . SER A 1 216 ? 9.617 13.93 15.102 1 93.88 216 SER A C 1
ATOM 1674 O O . SER A 1 216 ? 9.156 13.18 14.25 1 93.88 216 SER A O 1
ATOM 1676 N N . MET A 1 217 ? 9.781 13.539 16.359 1 92.06 217 MET A N 1
ATOM 1677 C CA . MET A 1 217 ? 9.625 12.148 16.781 1 92.06 217 MET A CA 1
ATOM 1678 C C . MET A 1 217 ? 8.203 11.656 16.516 1 92.06 217 MET A C 1
ATOM 1680 O O . MET A 1 217 ? 7.996 10.508 16.141 1 92.06 217 MET A O 1
ATOM 1684 N N . PRO A 1 218 ? 7.184 12.5 16.688 1 84.69 218 PRO A N 1
ATOM 1685 C CA . PRO A 1 218 ? 5.844 12.023 16.344 1 84.69 218 PRO A CA 1
ATOM 1686 C C . PRO A 1 218 ? 5.734 11.594 14.875 1 84.69 218 PRO A C 1
ATOM 1688 O O . PRO A 1 218 ? 5.07 10.602 14.57 1 84.69 218 PRO A O 1
ATOM 1691 N N . GLY A 1 219 ? 6.391 12.344 14.023 1 88.81 219 GLY A N 1
ATOM 1692 C CA . GLY A 1 219 ? 6.43 11.961 12.625 1 88.81 219 GLY A CA 1
ATOM 1693 C C . GLY A 1 219 ? 7.219 10.688 12.375 1 88.81 219 GLY A C 1
ATOM 1694 O O . GLY A 1 219 ? 6.812 9.852 11.562 1 88.81 219 GLY A O 1
ATOM 1695 N N . VAL A 1 220 ? 8.305 10.523 13.133 1 93.38 220 VAL A N 1
ATOM 1696 C CA . VAL A 1 220 ? 9.156 9.344 13.016 1 93.38 220 VAL A CA 1
ATOM 1697 C C . VAL A 1 220 ? 8.383 8.109 13.477 1 93.38 220 VAL A C 1
ATOM 1699 O O . VAL A 1 220 ? 8.422 7.062 12.828 1 93.38 220 VAL A O 1
ATOM 1702 N N . LEU A 1 221 ? 7.684 8.25 14.539 1 88.62 221 LEU A N 1
ATOM 1703 C CA . LEU A 1 221 ? 6.902 7.137 15.07 1 88.62 221 LEU A CA 1
ATOM 1704 C C . LEU A 1 221 ? 5.762 6.773 14.117 1 88.62 221 LEU A C 1
ATOM 1706 O O . LEU A 1 221 ? 5.473 5.594 13.914 1 88.62 221 LEU A O 1
ATOM 1710 N N . ALA A 1 222 ? 5.148 7.762 13.594 1 83.5 222 ALA A N 1
ATOM 1711 C CA . ALA A 1 222 ? 4.102 7.512 12.609 1 83.5 222 ALA A CA 1
ATOM 1712 C C . ALA A 1 222 ? 4.652 6.762 11.398 1 83.5 222 ALA A C 1
ATOM 1714 O O . ALA A 1 222 ? 4.043 5.801 10.922 1 83.5 222 ALA A O 1
ATOM 1715 N N . ALA A 1 223 ? 5.789 7.199 10.977 1 90.44 223 ALA A N 1
ATOM 1716 C CA . ALA A 1 223 ? 6.457 6.543 9.852 1 90.44 223 ALA A CA 1
ATOM 1717 C C . ALA A 1 223 ? 6.805 5.098 10.195 1 90.44 223 ALA A C 1
ATOM 1719 O O . ALA A 1 223 ? 6.59 4.191 9.391 1 90.44 223 ALA A O 1
ATOM 1720 N N . ALA A 1 224 ? 7.301 4.906 11.391 1 93 224 ALA A N 1
ATOM 1721 C CA . ALA A 1 224 ? 7.703 3.574 11.82 1 93 224 ALA A CA 1
ATOM 1722 C C . ALA A 1 224 ? 6.516 2.615 11.82 1 93 224 ALA A C 1
ATOM 1724 O O . ALA A 1 224 ? 6.633 1.471 11.375 1 93 224 ALA A O 1
ATOM 1725 N N . LEU A 1 225 ? 5.41 3.07 12.234 1 86.38 225 LEU A N 1
ATOM 1726 C CA . LEU A 1 225 ? 4.227 2.221 12.32 1 86.38 225 LEU A CA 1
ATOM 1727 C C . LEU A 1 225 ? 3.684 1.907 10.93 1 86.38 225 LEU A C 1
ATOM 1729 O O . LEU A 1 225 ? 3.289 0.772 10.656 1 86.38 225 LEU A O 1
ATOM 1733 N N . VAL A 1 226 ? 3.711 2.883 10.086 1 82.62 226 VAL A N 1
ATOM 1734 C CA . VAL A 1 226 ? 3.168 2.729 8.742 1 82.62 226 VAL A CA 1
ATOM 1735 C C . VAL A 1 226 ? 4.012 1.726 7.953 1 82.62 226 VAL A C 1
ATOM 1737 O O . VAL A 1 226 ? 3.498 1.033 7.07 1 82.62 226 VAL A O 1
ATOM 1740 N N . VAL A 1 227 ? 5.238 1.614 8.328 1 90.81 227 VAL A N 1
ATOM 1741 C CA . VAL A 1 227 ? 6.141 0.694 7.641 1 90.81 227 VAL A CA 1
ATOM 1742 C C . VAL A 1 227 ? 6.082 -0.678 8.312 1 90.81 227 VAL A C 1
ATOM 1744 O O . VAL A 1 227 ? 5.914 -1.697 7.637 1 90.81 227 VAL A O 1
ATOM 1747 N N . PHE A 1 228 ? 6.125 -0.709 9.57 1 92.56 228 PHE A N 1
ATOM 1748 C CA . PHE A 1 228 ? 6.285 -1.938 10.344 1 92.56 228 PHE A CA 1
ATOM 1749 C C . PHE A 1 228 ? 5.074 -2.846 10.172 1 92.56 228 PHE A C 1
ATOM 1751 O O . PHE A 1 228 ? 5.219 -4.031 9.867 1 92.56 228 PHE A O 1
ATOM 1758 N N . VAL A 1 229 ? 3.979 -2.354 10.328 1 86.81 229 VAL A N 1
ATOM 1759 C CA . VAL A 1 229 ? 2.764 -3.152 10.445 1 86.81 229 VAL A CA 1
ATOM 1760 C C . VAL A 1 229 ? 2.523 -3.924 9.148 1 86.81 229 VAL A C 1
ATOM 1762 O O . VAL A 1 229 ? 2.4 -5.152 9.164 1 86.81 229 VAL A O 1
ATOM 1765 N N . PRO A 1 230 ? 2.518 -3.279 7.977 1 86.25 230 PRO A N 1
ATOM 1766 C CA . PRO A 1 230 ? 2.258 -4.051 6.758 1 86.25 230 PRO A CA 1
ATOM 1767 C C . PRO A 1 230 ? 3.414 -4.977 6.387 1 86.25 230 PRO A C 1
ATOM 1769 O O . PRO A 1 230 ? 3.199 -6.016 5.758 1 86.25 230 PRO A O 1
ATOM 1772 N N . THR A 1 231 ? 4.594 -4.633 6.816 1 92.81 231 THR A N 1
ATOM 1773 C CA . THR A 1 231 ? 5.754 -5.414 6.41 1 92.81 231 THR A CA 1
ATOM 1774 C C . THR A 1 231 ? 5.789 -6.75 7.148 1 92.81 231 THR A C 1
ATOM 1776 O O . THR A 1 231 ? 6.305 -7.742 6.625 1 92.81 231 THR A O 1
ATOM 1779 N N . VAL A 1 232 ? 5.199 -6.84 8.281 1 92.56 232 VAL A N 1
ATOM 1780 C CA . VAL A 1 232 ? 5.184 -8.086 9.039 1 92.56 232 VAL A CA 1
ATOM 1781 C C . VAL A 1 232 ? 4.461 -9.172 8.234 1 92.56 232 VAL A C 1
ATOM 1783 O O . VAL A 1 232 ? 4.883 -10.328 8.227 1 92.56 232 VAL A O 1
ATOM 1786 N N . GLY A 1 233 ? 3.457 -8.797 7.559 1 90.06 233 GLY A N 1
ATOM 1787 C CA . GLY A 1 233 ? 2.633 -9.773 6.867 1 90.06 233 GLY A CA 1
ATOM 1788 C C . GLY A 1 233 ? 2.918 -9.844 5.379 1 90.06 233 GLY A C 1
ATOM 1789 O O . GLY A 1 233 ? 2.178 -10.492 4.629 1 90.06 233 GLY A O 1
ATOM 1790 N N . ASP A 1 234 ? 3.969 -9.172 4.918 1 89.75 234 ASP A N 1
ATOM 1791 C CA . ASP A 1 234 ? 4.258 -9.188 3.488 1 89.75 234 ASP A CA 1
ATOM 1792 C C . ASP A 1 234 ? 4.652 -10.586 3.027 1 89.75 234 ASP A C 1
ATOM 1794 O O . ASP A 1 234 ? 5.453 -11.266 3.682 1 89.75 234 ASP A O 1
ATOM 1798 N N . TYR A 1 235 ? 4.113 -11.031 1.984 1 88.19 235 TYR A N 1
ATOM 1799 C CA . TYR A 1 235 ? 4.406 -12.344 1.42 1 88.19 235 TYR A CA 1
ATOM 1800 C C . TYR A 1 235 ? 5.148 -12.219 0.095 1 88.19 235 TYR A C 1
ATOM 1802 O O . TYR A 1 235 ? 5.992 -13.055 -0.233 1 88.19 235 TYR A O 1
ATOM 1810 N N . VAL A 1 236 ? 4.875 -11.164 -0.64 1 85.81 236 VAL A N 1
ATOM 1811 C CA . VAL A 1 236 ? 5.309 -11.062 -2.029 1 85.81 236 VAL A CA 1
ATOM 1812 C C . VAL A 1 236 ? 6.82 -10.852 -2.086 1 85.81 236 VAL A C 1
ATOM 1814 O O . VAL A 1 236 ? 7.527 -11.57 -2.795 1 85.81 236 VAL A O 1
ATOM 1817 N N . THR A 1 237 ? 7.262 -9.891 -1.308 1 92.75 237 THR A N 1
ATOM 1818 C CA . THR A 1 237 ? 8.672 -9.523 -1.388 1 92.75 237 THR A CA 1
ATOM 1819 C C . THR A 1 237 ? 9.555 -10.68 -0.92 1 92.75 237 THR A C 1
ATOM 1821 O O . THR A 1 237 ? 10.477 -11.094 -1.63 1 92.75 237 THR A O 1
ATOM 1824 N N . PRO A 1 238 ? 9.219 -11.25 0.257 1 93.88 238 PRO A N 1
ATOM 1825 C CA . PRO A 1 238 ? 10.047 -12.391 0.643 1 93.88 238 PRO A CA 1
ATOM 1826 C C . PRO A 1 238 ? 9.969 -13.547 -0.36 1 93.88 238 PRO A C 1
ATOM 1828 O O . PRO A 1 238 ? 10.953 -14.25 -0.572 1 93.88 238 PRO A O 1
ATOM 1831 N N . ALA A 1 239 ? 8.93 -13.75 -0.959 1 89.19 239 ALA A N 1
ATOM 1832 C CA . ALA A 1 239 ? 8.773 -14.836 -1.92 1 89.19 239 ALA A CA 1
ATOM 1833 C C . ALA A 1 239 ? 9.594 -14.578 -3.182 1 89.19 239 ALA A C 1
ATOM 1835 O O . ALA A 1 239 ? 10.094 -15.516 -3.807 1 89.19 239 ALA A O 1
ATOM 1836 N N . MET A 1 240 ? 9.695 -13.32 -3.512 1 87.94 240 MET A N 1
ATOM 1837 C CA . MET A 1 240 ? 10.289 -13 -4.805 1 87.94 240 MET A CA 1
ATOM 1838 C C . MET A 1 240 ? 11.789 -12.75 -4.672 1 87.94 240 MET A C 1
ATOM 1840 O O . MET A 1 240 ? 12.562 -13.109 -5.562 1 87.94 240 MET A O 1
ATOM 1844 N N . VAL A 1 241 ? 12.086 -12.148 -3.592 1 93.5 241 VAL A N 1
ATOM 1845 C CA . VAL A 1 241 ? 13.492 -11.75 -3.527 1 93.5 241 VAL A CA 1
ATOM 1846 C C . VAL A 1 241 ? 14.156 -12.383 -2.307 1 93.5 241 VAL A C 1
ATOM 1848 O O . VAL A 1 241 ? 15.367 -12.281 -2.125 1 93.5 241 VAL A O 1
ATOM 1851 N N . GLY A 1 242 ? 13.117 -13.039 -1.605 1 92.31 242 GLY A N 1
ATOM 1852 C CA . GLY A 1 242 ? 13.609 -13.664 -0.385 1 92.31 242 GLY A CA 1
ATOM 1853 C C . GLY A 1 242 ? 13.922 -15.141 -0.548 1 92.31 242 GLY A C 1
ATOM 1854 O O . GLY A 1 242 ? 13.383 -15.797 -1.444 1 92.31 242 GLY A O 1
ATOM 1855 N N . GLY A 1 243 ? 14.891 -15.75 -0.044 1 90.25 243 GLY A N 1
ATOM 1856 C CA . GLY A 1 243 ? 15.281 -17.156 0.051 1 90.25 243 GLY A CA 1
ATOM 1857 C C . GLY A 1 243 ?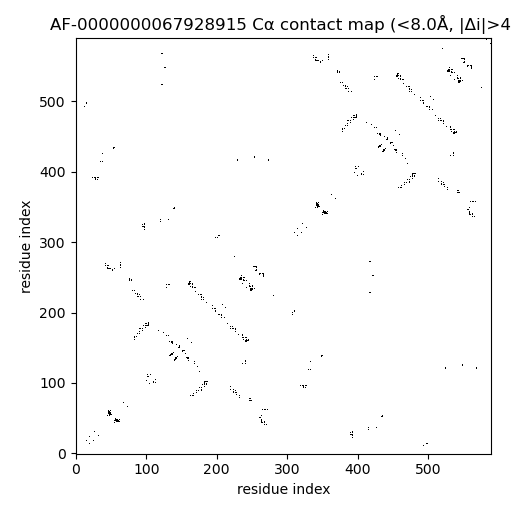 14.656 -17.859 1.24 1 90.25 243 GLY A C 1
ATOM 1858 O O . GLY A 1 243 ? 13.836 -17.281 1.954 1 90.25 243 GLY A O 1
ATOM 1859 N N . PRO A 1 244 ? 14.945 -19.047 1.339 1 89.19 244 PRO A N 1
ATOM 1860 C CA . PRO A 1 244 ? 14.398 -19.859 2.422 1 89.19 244 PRO A CA 1
ATOM 1861 C C . PRO A 1 244 ? 14.609 -19.234 3.801 1 89.19 244 PRO A C 1
ATOM 1863 O O . PRO A 1 244 ? 13.75 -19.344 4.672 1 89.19 244 PRO A O 1
ATOM 1866 N N . ALA A 1 245 ? 15.648 -18.516 3.93 1 91.19 245 ALA A N 1
ATOM 1867 C CA . ALA A 1 245 ? 15.984 -17.922 5.219 1 91.19 245 ALA A CA 1
ATOM 1868 C C . ALA A 1 245 ? 15.148 -16.672 5.488 1 91.19 245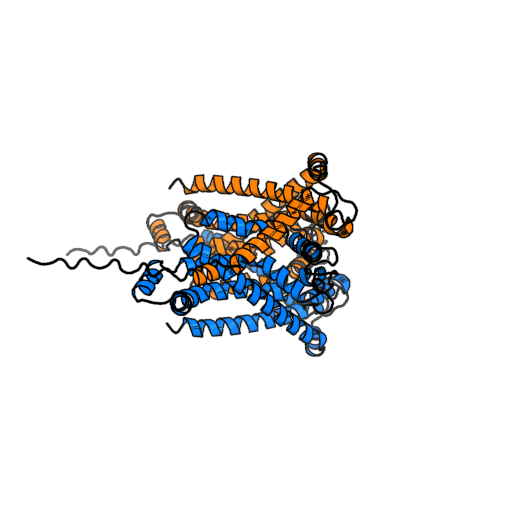 ALA A C 1
ATOM 1870 O O . ALA A 1 245 ? 15.203 -16.109 6.582 1 91.19 245 ALA A O 1
ATOM 1871 N N . SER A 1 246 ? 14.258 -16.359 4.535 1 94.31 246 SER A N 1
ATOM 1872 C CA . SER A 1 246 ? 13.523 -15.109 4.637 1 94.31 246 SER A CA 1
ATOM 1873 C C . SER A 1 246 ? 12.016 -15.352 4.664 1 94.31 246 SER A C 1
ATOM 1875 O O . SER A 1 246 ? 11.227 -14.43 4.449 1 94.31 246 SER A O 1
ATOM 1877 N N . THR A 1 247 ? 11.719 -16.625 4.898 1 95 247 THR A N 1
ATOM 1878 C CA . THR A 1 247 ? 10.297 -16.922 4.949 1 95 247 THR A CA 1
ATOM 1879 C C . THR A 1 247 ? 9.625 -16.172 6.102 1 95 247 THR A C 1
ATOM 1881 O O . THR A 1 247 ? 10.078 -16.25 7.242 1 95 247 THR A O 1
ATOM 1884 N N . MET A 1 248 ? 8.617 -15.445 5.762 1 95.56 248 MET A N 1
ATOM 1885 C CA . MET A 1 248 ? 7.887 -14.664 6.762 1 95.56 248 MET A CA 1
ATOM 1886 C C . MET A 1 248 ? 6.48 -15.219 6.965 1 95.56 248 MET A C 1
ATOM 1888 O O . MET A 1 248 ? 6.027 -16.062 6.195 1 95.56 248 MET A O 1
ATOM 1892 N N . ILE A 1 249 ? 5.879 -14.781 7.984 1 94.31 249 ILE A N 1
ATOM 1893 C CA . ILE A 1 249 ? 4.609 -15.336 8.43 1 94.31 249 ILE A CA 1
ATOM 1894 C C . ILE A 1 249 ? 3.547 -15.141 7.352 1 94.31 249 ILE A C 1
ATOM 1896 O O . ILE A 1 249 ? 2.635 -15.953 7.211 1 94.31 249 ILE A O 1
ATOM 1900 N N . GLY A 1 250 ? 3.684 -14.078 6.555 1 91.5 250 GLY A N 1
ATOM 1901 C CA . GLY A 1 250 ? 2.773 -13.867 5.441 1 91.5 250 GLY A CA 1
ATOM 1902 C C . GLY A 1 250 ? 2.771 -15.023 4.449 1 91.5 250 GLY A C 1
ATOM 1903 O O . GLY A 1 250 ? 1.729 -15.359 3.885 1 91.5 250 GLY A O 1
ATOM 1904 N N . THR A 1 251 ? 3.877 -15.625 4.266 1 90.62 251 THR A N 1
ATOM 1905 C CA . THR A 1 251 ? 4.004 -16.766 3.359 1 90.62 251 THR A CA 1
ATOM 1906 C C . THR A 1 251 ? 3.223 -17.969 3.883 1 90.62 251 THR A C 1
ATOM 1908 O O . THR A 1 251 ? 2.535 -18.641 3.117 1 90.62 251 THR A O 1
ATOM 1911 N N . LEU A 1 252 ? 3.352 -18.172 5.156 1 93.12 252 LEU A N 1
ATOM 1912 C CA . LEU A 1 252 ? 2.635 -19.297 5.742 1 93.12 252 LEU A CA 1
ATOM 1913 C C . LEU A 1 252 ? 1.128 -19.062 5.699 1 93.12 252 LEU A C 1
ATOM 1915 O O . LEU A 1 252 ? 0.362 -20 5.418 1 93.12 252 LEU A O 1
ATOM 1919 N N . ILE A 1 253 ? 0.721 -17.891 5.965 1 91.12 253 ILE A N 1
ATOM 1920 C CA . ILE A 1 253 ? -0.696 -17.547 5.914 1 91.12 253 ILE A CA 1
ATOM 1921 C C . ILE A 1 253 ? -1.221 -17.719 4.492 1 91.12 253 ILE A C 1
ATOM 1923 O O . ILE A 1 253 ? -2.252 -18.359 4.273 1 91.12 253 ILE A O 1
ATOM 1927 N N . GLN A 1 254 ? -0.459 -17.219 3.562 1 86.06 254 GLN A N 1
ATOM 1928 C CA . GLN A 1 254 ? -0.853 -17.328 2.162 1 86.06 254 GLN A CA 1
ATOM 1929 C C . GLN A 1 254 ? -0.973 -18.797 1.743 1 86.06 254 GLN A C 1
ATOM 1931 O O . GLN A 1 254 ? -1.878 -19.156 0.989 1 86.06 254 GLN A O 1
ATOM 1936 N N . SER A 1 255 ? -0.109 -19.594 2.184 1 90.31 255 SER A N 1
ATOM 1937 C CA . SER A 1 255 ? -0.128 -21.016 1.824 1 90.31 255 SER A CA 1
ATOM 1938 C C . SER A 1 255 ? -1.378 -21.703 2.359 1 90.31 255 SER A C 1
ATOM 1940 O O . SER A 1 255 ? -1.914 -22.609 1.722 1 90.31 255 SER A O 1
ATOM 1942 N N . GLN A 1 256 ? -1.804 -21.25 3.531 1 90.69 256 GLN A N 1
ATOM 1943 C CA . GLN A 1 256 ? -2.994 -21.859 4.117 1 90.69 256 GLN A CA 1
ATOM 1944 C C . GLN A 1 256 ? -4.25 -21.469 3.338 1 90.69 256 GLN A C 1
ATOM 1946 O O . GLN A 1 256 ? -5.121 -22.312 3.102 1 90.69 256 GLN A O 1
ATOM 1951 N N . PHE A 1 257 ? -4.344 -20.266 2.873 1 83.25 257 PHE A N 1
ATOM 1952 C CA . PHE A 1 257 ? -5.504 -19.797 2.123 1 83.25 257 PHE A CA 1
ATOM 1953 C C . PHE A 1 257 ? -5.422 -20.234 0.666 1 83.25 257 PHE A C 1
ATOM 1955 O O . PHE A 1 257 ? -6.434 -20.281 -0.033 1 83.25 257 PHE A O 1
ATOM 1962 N N . GLY A 1 258 ? -4.301 -20.484 0.208 1 82.44 258 GLY A N 1
ATOM 1963 C CA . GLY A 1 258 ? -4.086 -20.875 -1.178 1 82.44 258 GLY A CA 1
ATOM 1964 C C . GLY A 1 258 ? -4.027 -22.375 -1.375 1 82.44 258 GLY A C 1
ATOM 1965 O O . GLY A 1 258 ? -5.062 -23.047 -1.417 1 82.44 258 GLY A O 1
ATOM 1966 N N . LYS A 1 259 ? -2.848 -22.859 -1.4 1 83.69 259 LYS A N 1
ATOM 1967 C CA . LYS A 1 259 ? -2.602 -24.234 -1.796 1 83.69 259 LYS A CA 1
ATOM 1968 C C . LYS A 1 259 ? -3.18 -25.219 -0.775 1 83.69 259 LYS A C 1
ATOM 1970 O O . LYS A 1 259 ? -3.746 -26.25 -1.146 1 83.69 259 LYS A O 1
ATOM 1975 N N . ALA A 1 260 ? -3.059 -24.938 0.486 1 90.56 260 ALA A N 1
ATOM 1976 C CA . ALA A 1 260 ? -3.506 -25.844 1.534 1 90.56 260 ALA A CA 1
ATOM 1977 C C . ALA A 1 260 ? -5.027 -25.812 1.676 1 90.56 260 ALA A C 1
ATOM 1979 O O . ALA A 1 260 ? -5.621 -26.734 2.234 1 90.56 260 ALA A O 1
ATOM 1980 N N . ASN A 1 261 ? -5.59 -24.766 1.296 1 88.56 261 ASN A N 1
ATOM 1981 C CA . ASN A 1 261 ? -7.035 -24.578 1.375 1 88.56 261 ASN A CA 1
ATOM 1982 C C . ASN A 1 261 ? -7.551 -24.797 2.795 1 88.56 261 ASN A C 1
ATOM 1984 O O . ASN A 1 261 ? -8.602 -25.406 2.992 1 88.56 261 ASN A O 1
ATOM 1988 N N . ASP A 1 262 ? -6.77 -24.531 3.729 1 93.69 262 ASP A N 1
ATOM 1989 C CA . ASP A 1 262 ? -7.172 -24.562 5.133 1 93.69 262 ASP A CA 1
ATOM 1990 C C . ASP A 1 262 ? -7.422 -23.141 5.656 1 93.69 262 ASP A C 1
ATOM 1992 O O . ASP A 1 262 ? -6.621 -22.609 6.426 1 93.69 262 ASP A O 1
ATOM 1996 N N . TRP A 1 263 ? -8.539 -22.672 5.363 1 89.62 263 TRP A N 1
ATOM 1997 C CA . TRP A 1 263 ? -8.891 -21.281 5.637 1 89.62 263 TRP A CA 1
ATOM 1998 C C . TRP A 1 263 ? -9.062 -21.062 7.133 1 89.62 263 TRP A C 1
ATOM 2000 O O . TRP A 1 263 ? -8.586 -20.047 7.668 1 89.62 263 TRP A O 1
ATOM 2010 N N . PRO A 1 264 ? -9.672 -22 7.801 1 94.31 264 PRO A N 1
ATOM 2011 C CA . PRO A 1 264 ? -9.781 -21.797 9.25 1 94.31 264 PRO A CA 1
ATOM 2012 C C . PRO A 1 264 ? -8.422 -21.672 9.93 1 94.31 264 PRO A C 1
ATOM 2014 O O . PRO A 1 264 ? -8.219 -20.766 10.742 1 94.31 264 PRO A O 1
ATOM 2017 N N . PHE A 1 265 ? -7.512 -22.531 9.539 1 95.62 265 PHE A N 1
ATOM 2018 C CA . PHE A 1 265 ? -6.195 -22.438 10.164 1 95.62 265 PHE A CA 1
ATOM 2019 C C . PHE A 1 265 ? -5.48 -21.156 9.734 1 95.62 265 PHE A C 1
ATOM 2021 O O . PHE A 1 265 ? -4.812 -20.516 10.547 1 95.62 265 PHE A O 1
ATOM 2028 N N . GLY A 1 266 ? -5.566 -20.828 8.445 1 92.81 266 GLY A N 1
ATOM 2029 C CA . GLY A 1 266 ? -5.016 -19.562 7.984 1 92.81 266 GLY A CA 1
ATOM 2030 C C . GLY A 1 266 ? -5.566 -18.359 8.734 1 92.81 266 GLY A C 1
ATOM 2031 O O . GLY A 1 266 ? -4.828 -17.422 9.055 1 92.81 266 GLY A O 1
ATOM 2032 N N . ALA A 1 267 ? -6.828 -18.438 8.992 1 91.5 267 ALA A N 1
ATOM 2033 C CA . ALA A 1 267 ? -7.488 -17.359 9.734 1 91.5 267 ALA A CA 1
ATOM 2034 C C . ALA A 1 267 ? -6.969 -17.281 11.172 1 91.5 267 ALA A C 1
ATOM 2036 O O . ALA A 1 267 ? -6.691 -16.203 11.68 1 91.5 267 ALA A O 1
ATOM 2037 N N . ALA A 1 268 ? -6.836 -18.391 11.766 1 95.19 268 ALA A N 1
ATOM 2038 C CA . ALA A 1 268 ? -6.32 -18.422 13.133 1 95.19 268 ALA A CA 1
ATOM 2039 C C . ALA A 1 268 ? -4.902 -17.859 13.195 1 95.19 268 ALA A C 1
ATOM 2041 O O . ALA A 1 268 ? -4.574 -17.078 14.094 1 95.19 268 ALA A O 1
ATOM 2042 N N . LEU A 1 269 ? -4.105 -18.312 12.25 1 93.88 269 LEU A N 1
ATOM 2043 C CA . LEU A 1 269 ? -2.744 -17.781 12.164 1 93.88 269 LEU A CA 1
ATOM 2044 C C . LEU A 1 269 ? -2.75 -16.266 11.992 1 93.88 269 LEU A C 1
ATOM 2046 O O . LEU A 1 269 ? -1.949 -15.57 12.617 1 93.88 269 LEU A O 1
ATOM 2050 N N . SER A 1 270 ? -3.623 -15.781 11.211 1 90.56 270 SER A N 1
ATOM 2051 C CA . SER A 1 270 ? -3.748 -14.344 10.953 1 90.56 270 SER A CA 1
ATOM 2052 C C . SER A 1 270 ? -4.137 -13.594 12.227 1 90.56 270 SER A C 1
ATOM 2054 O O . SER A 1 270 ? -3.574 -12.539 12.523 1 90.56 270 SER A O 1
ATOM 2056 N N . VAL A 1 271 ? -5.055 -14.125 12.922 1 90.5 271 VAL A N 1
ATOM 2057 C CA . VAL A 1 271 ? -5.512 -13.492 14.148 1 90.5 271 VAL A CA 1
ATOM 2058 C C . VAL A 1 271 ? -4.363 -13.422 15.156 1 90.5 271 VAL A C 1
ATOM 2060 O O . VAL A 1 271 ? -4.148 -12.391 15.797 1 90.5 271 VAL A O 1
ATOM 2063 N N . CYS A 1 272 ? -3.672 -14.469 15.258 1 94 272 CYS A N 1
ATOM 2064 C CA . CYS A 1 272 ? -2.543 -14.5 16.172 1 94 272 CYS A CA 1
ATOM 2065 C C . CYS A 1 272 ? -1.509 -13.445 15.812 1 94 272 CYS A C 1
ATOM 2067 O O . CYS A 1 272 ? -1.025 -12.719 16.688 1 94 272 CYS A O 1
ATOM 2069 N N . VAL A 1 273 ? -1.188 -13.398 14.57 1 91.19 273 VAL A N 1
ATOM 2070 C CA . VAL A 1 273 ? -0.19 -12.438 14.109 1 91.19 273 VAL A CA 1
ATOM 2071 C C . VAL A 1 273 ? -0.693 -11.016 14.336 1 91.19 273 VAL A C 1
ATOM 2073 O O . VAL A 1 273 ? 0.072 -10.141 14.742 1 91.19 273 VAL A O 1
ATOM 2076 N N . MET A 1 274 ? -1.967 -10.789 14.086 1 87.5 274 MET A N 1
ATOM 2077 C CA . MET A 1 274 ? -2.562 -9.477 14.328 1 87.5 274 MET A CA 1
ATOM 2078 C C . MET A 1 274 ? -2.439 -9.086 15.797 1 87.5 274 MET A C 1
ATOM 2080 O O . MET A 1 274 ? -2.162 -7.926 16.109 1 87.5 274 MET A O 1
ATOM 2084 N N . LEU A 1 275 ? -2.668 -9.992 16.672 1 90.56 275 LEU A N 1
ATOM 2085 C CA . LEU A 1 275 ? -2.566 -9.734 18.094 1 90.56 275 LEU A CA 1
ATOM 2086 C C . LEU A 1 275 ? -1.129 -9.406 18.484 1 90.56 275 LEU A C 1
ATOM 2088 O O . LEU A 1 275 ? -0.891 -8.516 19.312 1 90.56 275 LEU A O 1
ATOM 2092 N N . VAL A 1 276 ? -0.213 -10.133 17.891 1 92.75 276 VAL A N 1
ATOM 2093 C CA . VAL A 1 276 ? 1.194 -9.867 18.156 1 92.75 276 VAL A CA 1
ATOM 2094 C C . VAL A 1 276 ? 1.554 -8.461 17.688 1 92.75 276 VAL A C 1
ATOM 2096 O O . VAL A 1 276 ? 2.217 -7.707 18.406 1 92.75 276 VAL A O 1
ATOM 2099 N N . ILE A 1 277 ? 1.112 -8.125 16.516 1 89.44 277 ILE A N 1
ATOM 2100 C CA . ILE A 1 277 ? 1.368 -6.793 15.977 1 89.44 277 ILE A CA 1
ATOM 2101 C C . ILE A 1 277 ? 0.745 -5.738 16.891 1 89.44 277 ILE A C 1
ATOM 2103 O O . ILE A 1 277 ? 1.374 -4.719 17.188 1 89.44 277 ILE A O 1
ATOM 2107 N N . LEU A 1 278 ? -0.471 -5.98 17.328 1 86.12 278 LEU A N 1
ATOM 2108 C CA . LEU A 1 278 ? -1.162 -5.062 18.219 1 86.12 278 LEU A CA 1
ATOM 2109 C C . LEU A 1 278 ? -0.365 -4.855 19.516 1 86.12 278 LEU A C 1
ATOM 2111 O O . LEU A 1 278 ? -0.228 -3.725 19.984 1 86.12 278 LEU A O 1
ATOM 2115 N N . CYS A 1 279 ? 0.144 -5.883 20.031 1 90.75 279 CYS A N 1
ATOM 2116 C CA . CYS A 1 279 ? 0.947 -5.801 21.25 1 90.75 279 CYS A CA 1
ATOM 2117 C C . CYS A 1 279 ? 2.189 -4.945 21.016 1 90.75 279 CYS A C 1
ATOM 2119 O O . CYS A 1 279 ? 2.502 -4.074 21.828 1 90.75 279 CYS A O 1
ATOM 2121 N N . VAL A 1 280 ? 2.84 -5.188 19.891 1 88.56 280 VAL A N 1
ATOM 2122 C CA . VAL A 1 280 ? 4.055 -4.438 19.578 1 88.56 280 VAL A CA 1
ATOM 2123 C C . VAL A 1 280 ? 3.719 -2.959 19.406 1 88.56 280 VAL A C 1
ATOM 2125 O O . VAL A 1 280 ? 4.43 -2.09 19.922 1 88.56 280 VAL A O 1
ATOM 2128 N N . VAL A 1 281 ? 2.658 -2.662 18.75 1 83.62 281 VAL A N 1
ATOM 2129 C CA . VAL A 1 281 ? 2.252 -1.287 18.484 1 83.62 281 VAL A CA 1
ATOM 2130 C C . VAL A 1 281 ? 1.865 -0.595 19.781 1 83.62 281 VAL A C 1
ATOM 2132 O O . VAL A 1 281 ? 2.225 0.562 20.016 1 83.62 281 VAL A O 1
ATOM 2135 N N . LEU A 1 282 ? 1.152 -1.291 20.703 1 83.94 282 LEU A N 1
ATOM 2136 C CA . LEU A 1 282 ? 0.729 -0.721 21.969 1 83.94 282 LEU A CA 1
ATOM 2137 C C . LEU A 1 282 ? 1.93 -0.435 22.859 1 83.94 282 LEU A C 1
ATOM 2139 O O . LEU A 1 282 ? 1.968 0.588 23.547 1 83.94 282 LEU A O 1
ATOM 2143 N N . VAL A 1 283 ? 2.84 -1.294 22.781 1 83.94 283 VAL A N 1
ATOM 2144 C CA . VAL A 1 283 ? 4.043 -1.11 23.594 1 83.94 283 VAL A CA 1
ATOM 2145 C C . VAL A 1 283 ? 4.828 0.094 23.078 1 83.94 283 VAL A C 1
ATOM 2147 O O . VAL A 1 283 ? 5.332 0.898 23.859 1 83.94 283 VAL A O 1
ATOM 2150 N N . THR A 1 284 ? 4.902 0.262 21.797 1 80.31 284 THR A N 1
ATOM 2151 C CA . THR A 1 284 ? 5.652 1.359 21.188 1 80.31 284 THR A CA 1
ATOM 2152 C C . THR A 1 284 ? 4.934 2.688 21.406 1 80.31 284 THR A C 1
ATOM 2154 O O . THR A 1 284 ? 5.574 3.715 21.641 1 80.31 284 THR A O 1
ATOM 2157 N N . ARG A 1 285 ? 3.637 2.713 21.281 1 74.94 285 ARG A N 1
ATOM 2158 C CA . ARG A 1 285 ? 2.863 3.93 21.516 1 74.94 285 ARG A CA 1
ATOM 2159 C C . ARG A 1 285 ? 2.873 4.324 22.984 1 74.94 285 ARG A C 1
ATOM 2161 O O . ARG A 1 285 ? 2.887 5.512 23.312 1 74.94 285 ARG A O 1
ATOM 2168 N N . GLY A 1 286 ? 2.695 3.32 23.828 1 72.81 286 GLY A N 1
ATOM 2169 C CA . GLY A 1 286 ? 2.764 3.594 25.25 1 72.81 286 GLY A CA 1
ATOM 2170 C C . GLY A 1 286 ? 4.098 4.176 25.688 1 72.81 286 GLY A C 1
ATOM 2171 O O . GLY A 1 286 ? 4.148 5.039 26.562 1 72.81 286 GLY A O 1
ATOM 2172 N N . ALA A 1 287 ? 5.086 3.807 24.953 1 61.97 287 ALA A N 1
ATOM 2173 C CA . ALA A 1 287 ? 6.418 4.336 25.25 1 61.97 287 ALA A CA 1
ATOM 2174 C C . ALA A 1 287 ? 6.543 5.785 24.797 1 61.97 287 ALA A C 1
ATOM 2176 O O . ALA A 1 287 ? 7.234 6.586 25.422 1 61.97 287 ALA A O 1
ATOM 2177 N N . ASP A 1 288 ? 5.938 6.102 23.609 1 59.16 288 ASP A N 1
ATOM 2178 C CA . ASP A 1 288 ? 5.961 7.465 23.094 1 59.16 288 ASP A CA 1
ATOM 2179 C C . ASP A 1 288 ? 5.223 8.422 24.031 1 59.16 288 ASP A C 1
ATOM 2181 O O . ASP A 1 288 ? 5.645 9.562 24.219 1 59.16 288 ASP A O 1
ATOM 2185 N N . ARG A 1 289 ? 4.016 8.086 24.438 1 56.41 289 ARG A N 1
ATOM 2186 C CA . ARG A 1 289 ? 3.289 8.922 25.375 1 56.41 289 ARG A CA 1
ATOM 2187 C C . ARG A 1 289 ? 4.141 9.219 26.609 1 56.41 289 ARG A C 1
ATOM 2189 O O . ARG A 1 289 ? 4.055 10.305 27.188 1 56.41 289 ARG A O 1
ATOM 2196 N N . ARG A 1 290 ? 4.895 8.32 26.859 1 50.03 290 ARG A N 1
ATOM 2197 C CA . ARG A 1 290 ? 5.777 8.562 28 1 50.03 290 ARG A CA 1
ATOM 2198 C C . ARG A 1 290 ? 6.871 9.562 27.625 1 50.03 290 ARG A C 1
ATOM 2200 O O . ARG A 1 290 ? 7.27 10.383 28.453 1 50.03 290 ARG A O 1
ATOM 2207 N N . PHE A 1 291 ? 7.203 9.406 26.422 1 47 291 PHE A N 1
ATOM 2208 C CA . PHE A 1 291 ? 8.219 10.367 26.031 1 47 291 PHE A CA 1
ATOM 2209 C C . PHE A 1 291 ? 7.586 11.711 25.656 1 47 291 PHE A C 1
ATOM 2211 O O . PHE A 1 291 ? 8.203 12.758 25.828 1 47 291 PHE A O 1
ATOM 2218 N N . GLY A 1 292 ? 6.445 11.766 24.984 1 44.59 292 GLY A N 1
ATOM 2219 C CA . GLY A 1 292 ? 5.812 13.039 24.688 1 44.59 292 GLY A CA 1
ATOM 2220 C C . GLY A 1 292 ? 5.121 13.648 25.891 1 44.59 292 GLY A C 1
ATOM 2221 O O . GLY A 1 292 ? 4.719 14.82 25.859 1 44.59 292 GLY A O 1
ATOM 2222 N N . SER A 1 293 ? 4.43 12.914 26.719 1 39.69 293 SER A N 1
ATOM 2223 C CA . SER A 1 293 ? 3.771 13.539 27.859 1 39.69 293 SER A CA 1
ATOM 2224 C C . SER A 1 293 ? 4.781 14.234 28.766 1 39.69 293 SER A C 1
ATOM 2226 O O . SER A 1 293 ? 4.402 14.891 29.734 1 39.69 293 SER A O 1
ATOM 2228 N N . ARG A 1 294 ? 5.949 14.008 28.688 1 36.06 294 ARG A N 1
ATOM 2229 C CA . ARG A 1 294 ? 6.715 14.766 29.672 1 36.06 294 ARG A CA 1
ATOM 2230 C C . ARG A 1 294 ? 6.777 16.234 29.297 1 36.06 294 ARG A C 1
ATOM 2232 O O . ARG A 1 294 ? 7.461 17.031 29.953 1 36.06 294 ARG A O 1
ATOM 2239 N N . ARG A 1 295 ? 6.223 16.766 28.156 1 31.73 295 ARG A N 1
ATOM 2240 C CA . ARG A 1 295 ? 6.172 18.219 28.281 1 31.73 295 ARG A CA 1
ATOM 2241 C C . ARG A 1 295 ? 4.809 18.672 28.797 1 31.73 295 ARG A C 1
ATOM 2243 O O . ARG A 1 295 ? 3.779 18.094 28.422 1 31.73 295 ARG A O 1
ATOM 2250 N N . MET B 1 1 ? 31.984 62.438 20.797 1 34.03 1 MET B N 1
ATOM 2251 C CA . MET B 1 1 ? 32.656 61.594 19.781 1 34.03 1 MET B CA 1
ATOM 2252 C C . MET B 1 1 ? 32.344 60.125 20 1 34.03 1 MET B C 1
ATOM 2254 O O . MET B 1 1 ? 33 59.438 20.797 1 34.03 1 MET B O 1
ATOM 2258 N N . SER B 1 2 ? 31.031 59.688 20.141 1 38.22 2 SER B N 1
ATOM 2259 C CA . SER B 1 2 ? 30.406 58.406 20.484 1 38.22 2 SER B CA 1
ATOM 2260 C C . SER B 1 2 ? 30.719 57.344 19.438 1 38.22 2 SER B C 1
ATOM 2262 O O . SER B 1 2 ? 30.297 57.438 18.281 1 38.22 2 SER B O 1
ATOM 2264 N N . THR B 1 3 ? 31.922 56.75 19.484 1 38.78 3 THR B N 1
ATOM 2265 C CA . THR B 1 3 ? 32.375 55.719 18.578 1 38.78 3 THR B CA 1
ATOM 2266 C C . THR B 1 3 ? 31.375 54.562 18.516 1 38.78 3 THR B C 1
ATOM 2268 O O . THR B 1 3 ? 31.109 53.906 19.531 1 38.78 3 THR B O 1
ATOM 2271 N N . ILE B 1 4 ? 30.406 54.594 17.641 1 43.25 4 ILE B N 1
ATOM 2272 C CA . ILE B 1 4 ? 29.5 53.5 17.297 1 43.25 4 ILE B CA 1
ATOM 2273 C C . ILE B 1 4 ? 30.297 52.219 17.016 1 43.25 4 ILE B C 1
ATOM 2275 O O . ILE B 1 4 ? 31.109 52.188 16.094 1 43.25 4 ILE B O 1
ATOM 2279 N N . VAL B 1 5 ? 30.703 51.5 18.078 1 44.16 5 VAL B N 1
ATOM 2280 C CA . VAL B 1 5 ? 31.359 50.188 17.891 1 44.16 5 VAL B CA 1
ATOM 2281 C C . VAL B 1 5 ? 30.562 49.375 16.875 1 44.16 5 VAL B C 1
ATOM 2283 O O . VAL B 1 5 ? 29.375 49.125 17.062 1 44.16 5 VAL B O 1
ATOM 2286 N N . ALA B 1 6 ? 30.906 49.469 15.664 1 47.31 6 ALA B N 1
ATOM 2287 C CA . ALA B 1 6 ? 30.406 48.625 14.578 1 47.31 6 ALA B CA 1
ATOM 2288 C C . ALA B 1 6 ? 30.344 47.156 15 1 47.31 6 ALA B C 1
ATOM 2290 O O . ALA B 1 6 ? 31.344 46.562 15.406 1 47.31 6 ALA B O 1
ATOM 2291 N N . ALA B 1 7 ? 29.219 46.719 15.453 1 46.12 7 ALA B N 1
ATOM 2292 C CA . ALA B 1 7 ? 28.906 45.312 15.758 1 46.12 7 ALA B CA 1
ATOM 2293 C C . ALA B 1 7 ? 29.453 44.375 14.688 1 46.12 7 ALA B C 1
ATOM 2295 O O . ALA B 1 7 ? 29.25 44.594 13.492 1 46.12 7 ALA B O 1
ATOM 2296 N N . ARG B 1 8 ? 30.641 43.781 14.938 1 42.03 8 ARG B N 1
ATOM 2297 C CA . ARG B 1 8 ? 31.234 42.75 14.086 1 42.03 8 ARG B CA 1
ATOM 2298 C C . ARG B 1 8 ? 30.172 41.781 13.578 1 42.03 8 ARG B C 1
ATOM 2300 O O . ARG B 1 8 ? 29.281 41.375 14.328 1 42.03 8 ARG B O 1
ATOM 2307 N N . PRO B 1 9 ? 29.969 41.781 12.242 1 39.66 9 PRO B N 1
ATOM 2308 C CA . PRO B 1 9 ? 29.016 40.781 11.719 1 39.66 9 PRO B CA 1
ATOM 2309 C C . PRO B 1 9 ? 29.203 39.406 12.328 1 39.66 9 PRO B C 1
ATOM 2311 O O . PRO B 1 9 ? 30.328 39 12.625 1 39.66 9 PRO B O 1
ATOM 2314 N N . LEU B 1 10 ? 28.406 39.031 13.25 1 38.09 10 LEU B N 1
ATOM 2315 C CA . LEU B 1 10 ? 28.391 37.688 13.852 1 38.09 10 LEU B CA 1
ATOM 2316 C C . LEU B 1 10 ? 28.734 36.625 12.82 1 38.09 10 LEU B C 1
ATOM 2318 O O . LEU B 1 10 ? 28.344 36.719 11.656 1 38.09 10 LEU B O 1
ATOM 2322 N N . PRO B 1 11 ? 29.906 35.938 12.938 1 37.69 11 PRO B N 1
ATOM 2323 C CA . PRO B 1 11 ? 30.266 34.906 11.977 1 37.69 11 PRO B CA 1
ATOM 2324 C C . PRO B 1 11 ? 29.078 34.031 11.562 1 37.69 11 PRO B C 1
ATOM 2326 O O . PRO B 1 11 ? 28.188 33.781 12.375 1 37.69 11 PRO B O 1
ATOM 2329 N N . GLU B 1 12 ? 28.516 34.25 10.406 1 41.56 12 GLU B N 1
ATOM 2330 C CA . GLU B 1 12 ? 27.562 33.312 9.828 1 41.56 12 GLU B CA 1
ATOM 2331 C C . GLU B 1 12 ? 27.875 31.875 10.219 1 41.56 12 GLU B C 1
ATOM 2333 O O . GLU B 1 12 ? 28.875 31.312 9.773 1 41.56 12 GLU B O 1
ATOM 2338 N N . ASN B 1 13 ? 27.844 31.578 11.477 1 41.12 13 ASN B N 1
ATOM 2339 C CA . ASN B 1 13 ? 28.078 30.234 11.961 1 41.12 13 ASN B CA 1
ATOM 2340 C C . ASN B 1 13 ? 27.484 29.188 11.008 1 41.12 13 ASN B C 1
ATOM 2342 O O . ASN B 1 13 ? 26.266 29.062 10.906 1 41.12 13 ASN B O 1
ATOM 2346 N N . ARG B 1 14 ? 28.125 28.984 9.859 1 43.25 14 ARG B N 1
ATOM 2347 C CA . ARG B 1 14 ? 27.953 28.016 8.789 1 43.25 14 ARG B CA 1
ATOM 2348 C C . ARG B 1 14 ? 27.703 26.609 9.352 1 43.25 14 ARG B C 1
ATOM 2350 O O . ARG B 1 14 ? 28.516 26.094 10.117 1 43.25 14 ARG B O 1
ATOM 2357 N N . VAL B 1 15 ? 26.578 26.281 9.664 1 47.78 15 VAL B N 1
ATOM 2358 C CA . VAL B 1 15 ? 26.344 24.844 9.812 1 47.78 15 VAL B CA 1
ATOM 2359 C C . VAL B 1 15 ? 27.438 24.062 9.078 1 47.78 15 VAL B C 1
ATOM 2361 O O . VAL B 1 15 ? 27.828 24.422 7.965 1 47.78 15 VAL B O 1
ATOM 2364 N N . SER B 1 16 ? 28.281 23.297 9.812 1 49.12 16 SER B N 1
ATOM 2365 C CA . SER B 1 16 ? 29.422 22.609 9.234 1 49.12 16 SER B CA 1
ATOM 2366 C C . SER B 1 16 ? 29.047 21.922 7.926 1 49.12 16 SER B C 1
ATOM 2368 O O . SER B 1 16 ? 27.953 21.375 7.793 1 49.12 16 SER B O 1
ATOM 2370 N N . PRO B 1 17 ? 29.641 22.281 6.863 1 53.5 17 PRO B N 1
ATOM 2371 C CA . PRO B 1 17 ? 29.422 21.641 5.566 1 53.5 17 PRO B CA 1
ATOM 2372 C C . PRO B 1 17 ? 29.297 20.125 5.676 1 53.5 17 PRO B C 1
ATOM 2374 O O . PRO B 1 17 ? 28.562 19.5 4.891 1 53.5 17 PRO B O 1
ATOM 2377 N N . VAL B 1 18 ? 29.922 19.625 6.688 1 49.91 18 VAL B N 1
ATOM 2378 C CA . VAL B 1 18 ? 29.906 18.172 6.828 1 49.91 18 VAL B CA 1
ATOM 2379 C C . VAL B 1 18 ? 28.531 17.703 7.297 1 49.91 18 VAL B C 1
ATOM 2381 O O . VAL B 1 18 ? 28 16.703 6.793 1 49.91 18 VAL B O 1
ATOM 2384 N N . PHE B 1 19 ? 28.078 18.391 8.305 1 50.47 19 PHE B N 1
ATOM 2385 C CA . PHE B 1 19 ? 26.75 18.031 8.812 1 50.47 19 PHE B CA 1
ATOM 2386 C C . PHE B 1 19 ? 25.688 18.25 7.754 1 50.47 19 PHE B C 1
ATOM 2388 O O . PHE B 1 19 ? 24.797 17.406 7.57 1 50.47 19 PHE B O 1
ATOM 2395 N N . ARG B 1 20 ? 25.734 19.406 7.199 1 52.19 20 ARG B N 1
ATOM 2396 C CA . ARG B 1 20 ? 24.859 19.641 6.047 1 52.19 20 ARG B CA 1
ATOM 2397 C C . ARG B 1 20 ? 25.062 18.562 4.988 1 52.19 20 ARG B C 1
ATOM 2399 O O . ARG B 1 20 ? 24.094 18.078 4.398 1 52.19 20 ARG B O 1
ATOM 2406 N N . PHE B 1 21 ? 26.312 18.312 4.777 1 52.09 21 PHE B N 1
ATOM 2407 C CA . PHE B 1 21 ? 26.641 17.25 3.83 1 52.09 21 PHE B CA 1
ATOM 2408 C C . PHE B 1 21 ? 26.094 15.914 4.316 1 52.09 21 PHE B C 1
ATOM 2410 O O . PHE B 1 21 ? 25.578 15.125 3.525 1 52.09 21 PHE B O 1
ATOM 2417 N N . ALA B 1 22 ? 26.219 15.781 5.551 1 51.09 22 ALA B N 1
ATOM 2418 C CA . ALA B 1 22 ? 25.781 14.508 6.121 1 51.09 22 ALA B CA 1
ATOM 2419 C C . ALA B 1 22 ? 24.266 14.398 6.094 1 51.09 22 ALA B C 1
ATOM 2421 O O . ALA B 1 22 ? 23.719 13.328 5.801 1 51.09 22 ALA B O 1
ATOM 2422 N N . MET B 1 23 ? 23.656 15.414 6.633 1 49.53 23 MET B N 1
ATOM 2423 C CA . MET B 1 23 ? 22.203 15.43 6.562 1 49.53 23 MET B CA 1
ATOM 2424 C C . MET B 1 23 ? 21.719 15.523 5.113 1 49.53 23 MET B C 1
ATOM 2426 O O . MET B 1 23 ? 20.641 15.047 4.781 1 49.53 23 MET B O 1
ATOM 2430 N N . LEU B 1 24 ? 22.297 16.359 4.398 1 52.66 24 LEU B N 1
ATOM 2431 C CA . LEU B 1 24 ? 22.078 16.438 2.959 1 52.66 24 LEU B CA 1
ATOM 2432 C C . LEU B 1 24 ? 22.656 15.219 2.248 1 52.66 24 LEU B C 1
ATOM 2434 O O . LEU B 1 24 ? 22.406 15.016 1.06 1 52.66 24 LEU B O 1
ATOM 2438 N N . LEU B 1 25 ? 23.625 14.672 2.936 1 50.66 25 LEU B N 1
ATOM 2439 C CA . LEU B 1 25 ? 24.484 13.586 2.471 1 50.66 25 LEU B CA 1
ATOM 2440 C C . LEU B 1 25 ? 23.672 12.547 1.708 1 50.66 25 LEU B C 1
ATOM 2442 O O . LEU B 1 25 ? 22.453 12.5 1.816 1 50.66 25 LEU B O 1
ATOM 2446 N N . PRO B 1 26 ? 24.359 11.336 1.556 1 50.88 26 PRO B N 1
ATOM 2447 C CA . PRO B 1 26 ? 24.312 10.047 0.852 1 50.88 26 PRO B CA 1
ATOM 2448 C C . PRO B 1 26 ? 23 9.305 1.081 1 50.88 26 PRO B C 1
ATOM 2450 O O . PRO B 1 26 ? 22.453 8.711 0.147 1 50.88 26 PRO B O 1
ATOM 2453 N N . GLY B 1 27 ? 22.656 9.523 2.303 1 51.56 27 GLY B N 1
ATOM 2454 C CA . GLY B 1 27 ? 21.5 8.672 2.516 1 51.56 27 GLY B CA 1
ATOM 2455 C C . GLY B 1 27 ? 20.266 9.164 1.791 1 51.56 27 GLY B C 1
ATOM 2456 O O . GLY B 1 27 ? 19.531 8.367 1.182 1 51.56 27 GLY B O 1
ATOM 2457 N N . GLY B 1 28 ? 20 10.57 1.992 1 58 28 GLY B N 1
ATOM 2458 C CA . GLY B 1 28 ? 18.875 11.117 1.249 1 58 28 GLY B CA 1
ATOM 2459 C C . GLY B 1 28 ? 19.031 10.977 -0.254 1 58 28 GLY B C 1
ATOM 2460 O O . GLY B 1 28 ? 18.078 10.602 -0.946 1 58 28 GLY B O 1
ATOM 2461 N N . LEU B 1 29 ? 20.219 11.328 -0.647 1 61.22 29 LEU B N 1
ATOM 2462 C CA . LEU B 1 29 ? 20.516 11.164 -2.068 1 61.22 29 LEU B CA 1
ATOM 2463 C C . LEU B 1 29 ? 20.453 9.695 -2.467 1 61.22 29 LEU B C 1
ATOM 2465 O O . LEU B 1 29 ? 19.922 9.359 -3.527 1 61.22 29 LEU B O 1
ATOM 2469 N N . VAL B 1 30 ? 20.938 8.953 -1.562 1 58.53 30 VAL B N 1
ATOM 2470 C CA . VAL B 1 30 ? 20.938 7.516 -1.841 1 58.53 30 VAL B CA 1
ATOM 2471 C C . VAL B 1 30 ? 19.5 7.004 -1.903 1 58.53 30 VAL B C 1
ATOM 2473 O O . VAL B 1 30 ? 19.141 6.254 -2.812 1 58.53 30 VAL B O 1
ATOM 2476 N N . THR B 1 31 ? 18.859 7.523 -0.917 1 59.59 31 THR B N 1
ATOM 2477 C CA . THR B 1 31 ? 17.469 7.082 -0.918 1 59.59 31 THR B CA 1
ATOM 2478 C C . THR B 1 31 ? 16.734 7.613 -2.145 1 59.59 31 THR B C 1
ATOM 2480 O O . THR B 1 31 ? 16 6.875 -2.805 1 59.59 31 THR B O 1
ATOM 2483 N N . PHE B 1 32 ? 16.984 8.859 -2.377 1 63.59 32 PHE B N 1
ATOM 2484 C CA . PHE B 1 32 ? 16.375 9.469 -3.555 1 63.59 32 PHE B CA 1
ATOM 2485 C C . PHE B 1 32 ? 16.812 8.742 -4.824 1 63.59 32 PHE B C 1
ATOM 2487 O O . PHE B 1 32 ? 15.984 8.422 -5.676 1 63.59 32 PHE B O 1
ATOM 2494 N N . PHE B 1 33 ? 18.078 8.406 -4.816 1 66.69 33 PHE B N 1
ATOM 2495 C CA . PHE B 1 33 ? 18.594 7.719 -5.988 1 66.69 33 PHE B CA 1
ATOM 2496 C C . PHE B 1 33 ? 18.078 6.293 -6.062 1 66.69 33 PHE B C 1
ATOM 2498 O O . PHE B 1 33 ? 17.75 5.801 -7.145 1 66.69 33 PHE B O 1
ATOM 2505 N N . LEU B 1 34 ? 17.953 5.762 -4.883 1 64.75 34 LEU B N 1
ATOM 2506 C CA . LEU B 1 34 ? 17.453 4.395 -4.887 1 64.75 34 LEU B CA 1
ATOM 2507 C C . LEU B 1 34 ? 16 4.355 -5.355 1 64.75 34 LEU B C 1
ATOM 2509 O O . LEU B 1 34 ? 15.602 3.441 -6.082 1 64.75 34 LEU B O 1
ATOM 2513 N N . ILE B 1 35 ? 15.367 5.414 -4.941 1 63.66 35 ILE B N 1
ATOM 2514 C CA . ILE B 1 35 ? 13.969 5.512 -5.363 1 63.66 35 ILE B CA 1
ATOM 2515 C C . ILE B 1 35 ? 13.898 5.672 -6.879 1 63.66 35 ILE B C 1
ATOM 2517 O O . ILE B 1 35 ? 13.125 4.984 -7.547 1 63.66 35 ILE B O 1
ATOM 2521 N N . LEU B 1 36 ? 14.828 6.488 -7.387 1 72.19 36 LEU B N 1
ATOM 2522 C CA . LEU B 1 36 ? 14.797 6.789 -8.812 1 72.19 36 LEU B CA 1
ATOM 2523 C C . LEU B 1 36 ? 15.492 5.691 -9.617 1 72.19 36 LEU B C 1
ATOM 2525 O O . LEU B 1 36 ? 15.273 5.562 -10.82 1 72.19 36 LEU B O 1
ATOM 2529 N N . PHE B 1 37 ? 16.234 4.926 -8.898 1 74.56 37 PHE B N 1
ATOM 2530 C CA . PHE B 1 37 ? 16.984 3.883 -9.586 1 74.56 37 PHE B CA 1
ATOM 2531 C C . PHE B 1 37 ? 16.047 2.854 -10.203 1 74.56 37 PHE B C 1
ATOM 2533 O O . PHE B 1 37 ? 16.219 2.463 -11.359 1 74.56 37 PHE B O 1
ATOM 2540 N N . ALA B 1 38 ? 15.078 2.432 -9.406 1 71.31 38 ALA B N 1
ATOM 2541 C CA . ALA B 1 38 ? 14.133 1.451 -9.93 1 71.31 38 ALA B CA 1
ATOM 2542 C C . ALA B 1 38 ? 13.414 1.986 -11.164 1 71.31 38 ALA B C 1
ATOM 2544 O O . ALA B 1 38 ? 13.25 1.269 -12.156 1 71.31 38 ALA B O 1
ATOM 2545 N N . LEU B 1 39 ? 13.109 3.225 -11.094 1 77.62 39 LEU B N 1
ATOM 2546 C CA . LEU B 1 39 ? 12.453 3.855 -12.227 1 77.62 39 LEU B CA 1
ATOM 2547 C C . LEU B 1 39 ? 13.406 3.967 -13.414 1 77.62 39 LEU B C 1
ATOM 2549 O O . LEU B 1 39 ? 13.008 3.732 -14.562 1 77.62 39 LEU B O 1
ATOM 2553 N N . GLY B 1 40 ? 14.625 4.328 -13.133 1 83.69 40 GLY B N 1
ATOM 2554 C CA . GLY B 1 40 ? 15.625 4.406 -14.188 1 83.69 40 GLY B CA 1
ATOM 2555 C C . GLY B 1 40 ? 15.859 3.08 -14.883 1 83.69 40 GLY B C 1
ATOM 2556 O O . GLY B 1 40 ? 16.016 3.031 -16.109 1 83.69 40 GLY B O 1
ATOM 2557 N N . LEU B 1 41 ? 15.852 2.066 -14.086 1 84.31 41 LEU B N 1
ATOM 2558 C CA . LEU B 1 41 ? 16.047 0.732 -14.641 1 84.31 41 LEU B CA 1
ATOM 2559 C C . LEU B 1 41 ? 14.891 0.348 -15.555 1 84.31 41 LEU B C 1
ATOM 2561 O O . LEU B 1 41 ? 15.102 -0.262 -16.609 1 84.31 41 LEU B O 1
ATOM 2565 N N . VAL B 1 42 ? 13.695 0.654 -15.141 1 85.12 42 VAL B N 1
ATOM 2566 C CA . VAL B 1 42 ? 12.516 0.34 -15.945 1 85.12 42 VAL B CA 1
ATOM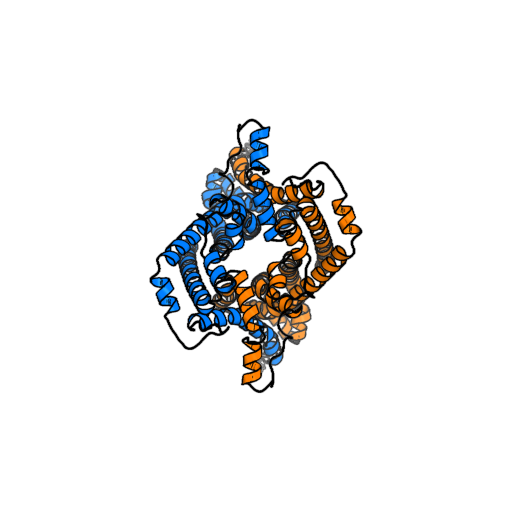 2567 C C . VAL B 1 42 ? 12.562 1.118 -17.266 1 85.12 42 VAL B C 1
ATOM 2569 O O . VAL B 1 42 ? 12.281 0.566 -18.328 1 85.12 42 VAL B O 1
ATOM 2572 N N . VAL B 1 43 ? 12.969 2.354 -17.172 1 89.12 43 VAL B N 1
ATOM 2573 C CA . VAL B 1 43 ? 13.07 3.178 -18.359 1 89.12 43 VAL B CA 1
ATOM 2574 C C . VAL B 1 43 ? 14.18 2.643 -19.266 1 89.12 43 VAL B C 1
ATOM 2576 O O . VAL B 1 43 ? 14.008 2.566 -20.484 1 89.12 43 VAL B O 1
ATOM 2579 N N . PHE B 1 44 ? 15.305 2.246 -18.688 1 91.12 44 PHE B N 1
ATOM 2580 C CA . PHE B 1 44 ? 16.422 1.67 -19.438 1 91.12 44 PHE B CA 1
ATOM 2581 C C . PHE B 1 44 ? 15.984 0.399 -20.156 1 91.12 44 PHE B C 1
ATOM 2583 O O . PHE B 1 44 ? 16.234 0.242 -21.344 1 91.12 44 PHE B O 1
ATOM 2590 N N . LEU B 1 45 ? 15.297 -0.438 -19.484 1 91.19 45 LEU B N 1
ATOM 2591 C CA . LEU B 1 45 ? 14.883 -1.724 -20.047 1 91.19 45 LEU B CA 1
ATOM 2592 C C . LEU B 1 45 ? 13.844 -1.533 -21.141 1 91.19 45 LEU B C 1
ATOM 2594 O O . LEU B 1 45 ? 13.773 -2.324 -22.078 1 91.19 45 LEU B O 1
ATOM 2598 N N . ALA B 1 46 ? 13.086 -0.497 -20.969 1 94.38 46 ALA B N 1
ATOM 2599 C CA . ALA B 1 46 ? 12.016 -0.234 -21.938 1 94.38 46 ALA B CA 1
ATOM 2600 C C . ALA B 1 46 ? 12.578 -0.028 -23.344 1 94.38 46 ALA B C 1
ATOM 2602 O O . ALA B 1 46 ? 11.891 -0.26 -24.328 1 94.38 46 ALA B O 1
ATOM 2603 N N . PHE B 1 47 ? 13.844 0.369 -23.406 1 97.31 47 PHE B N 1
ATOM 2604 C CA . PHE B 1 47 ? 14.469 0.665 -24.688 1 97.31 47 PHE B CA 1
ATOM 2605 C C . PHE B 1 47 ? 15.375 -0.476 -25.125 1 97.31 47 PHE B C 1
ATOM 2607 O O . PHE B 1 47 ? 16.156 -0.328 -26.062 1 97.31 47 PHE B O 1
ATOM 2614 N N . ARG B 1 48 ? 15.273 -1.582 -24.422 1 95.75 48 ARG B N 1
ATOM 2615 C CA . ARG B 1 48 ? 16.125 -2.723 -24.734 1 95.75 48 ARG B CA 1
ATOM 2616 C C . ARG B 1 48 ? 15.352 -3.787 -25.5 1 95.75 48 ARG B C 1
ATOM 2618 O O . ARG B 1 48 ? 14.117 -3.846 -25.438 1 95.75 48 ARG B O 1
ATOM 2625 N N . GLY B 1 49 ? 16.125 -4.609 -26.312 1 96.25 49 GLY B N 1
ATOM 2626 C CA . GLY B 1 49 ? 15.547 -5.781 -26.953 1 96.25 49 GLY B CA 1
ATOM 2627 C C . GLY B 1 49 ? 15.594 -7.023 -26.078 1 96.25 49 GLY B C 1
ATOM 2628 O O . GLY B 1 49 ? 16.406 -7.105 -25.156 1 96.25 49 GLY B O 1
ATOM 2629 N N . ASN B 1 50 ? 14.617 -7.891 -26.312 1 94.56 50 ASN B N 1
ATOM 2630 C CA . ASN B 1 50 ? 14.57 -9.125 -25.547 1 94.56 50 ASN B CA 1
ATOM 2631 C C . ASN B 1 50 ? 15.383 -10.234 -26.203 1 94.56 50 ASN B C 1
ATOM 2633 O O . ASN B 1 50 ? 15 -10.742 -27.266 1 94.56 50 ASN B O 1
ATOM 2637 N N . ASP B 1 51 ? 16.5 -10.641 -25.641 1 92.38 51 ASP B N 1
ATOM 2638 C CA . ASP B 1 51 ? 17.297 -11.766 -26.109 1 92.38 51 ASP B CA 1
ATOM 2639 C C . ASP B 1 51 ? 17.344 -12.883 -25.062 1 92.38 51 ASP B C 1
ATOM 2641 O O . ASP B 1 51 ? 18.203 -13.758 -25.125 1 92.38 51 ASP B O 1
ATOM 2645 N N . GLY B 1 52 ? 16.516 -12.742 -24.094 1 86.75 52 GLY B N 1
ATOM 2646 C CA . GLY B 1 52 ? 16.484 -13.742 -23.031 1 86.75 52 GLY B CA 1
ATOM 2647 C C . GLY B 1 52 ? 17.328 -13.359 -21.828 1 86.75 52 GLY B C 1
ATOM 2648 O O . GLY B 1 52 ? 17.172 -13.938 -20.75 1 86.75 52 GLY B O 1
ATOM 2649 N N . SER B 1 53 ? 18.188 -12.359 -22.078 1 84.25 53 SER B N 1
ATOM 2650 C CA . SER B 1 53 ? 19 -11.906 -20.953 1 84.25 53 SER B CA 1
ATOM 2651 C C . SER B 1 53 ? 18.219 -10.93 -20.078 1 84.25 53 SER B C 1
ATOM 2653 O O . SER B 1 53 ? 17.25 -10.328 -20.516 1 84.25 53 SER B O 1
ATOM 2655 N N . LEU B 1 54 ? 18.625 -10.789 -18.891 1 80.88 54 LEU B N 1
ATOM 2656 C CA . LEU B 1 54 ? 17.938 -9.977 -17.891 1 80.88 54 LEU B CA 1
ATOM 2657 C C . LEU B 1 54 ? 17.953 -8.508 -18.297 1 80.88 54 LEU B C 1
ATOM 2659 O O . LEU B 1 54 ? 16.953 -7.801 -18.125 1 80.88 54 LEU B O 1
ATOM 2663 N N . LEU B 1 55 ? 19.031 -8.055 -18.828 1 85.12 55 LEU B N 1
ATOM 2664 C CA . LEU B 1 55 ? 19.172 -6.629 -19.109 1 85.12 55 LEU B CA 1
ATOM 2665 C C . LEU B 1 55 ? 18.906 -6.344 -20.594 1 85.12 55 LEU B C 1
ATOM 2667 O O . LEU B 1 55 ? 19 -5.199 -21.031 1 85.12 55 LEU B O 1
ATOM 2671 N N . GLY B 1 56 ? 18.531 -7.34 -21.281 1 89 56 GLY B N 1
ATOM 2672 C CA . GLY B 1 56 ? 18.219 -7.191 -22.688 1 89 56 GLY B CA 1
ATOM 2673 C C . GLY B 1 56 ? 19.422 -6.824 -23.547 1 89 56 GLY B C 1
ATOM 2674 O O . GLY B 1 56 ? 20.562 -6.922 -23.078 1 89 56 GLY B O 1
ATOM 2675 N N . VAL B 1 57 ? 19.062 -6.527 -24.828 1 92.19 57 VAL B N 1
ATOM 2676 C CA . VAL B 1 57 ? 20.141 -6.297 -25.766 1 92.19 57 VAL B CA 1
ATOM 2677 C C . VAL B 1 57 ? 19.797 -5.098 -26.656 1 92.19 57 VAL B C 1
ATOM 2679 O O . VAL B 1 57 ? 18.656 -4.922 -27.062 1 92.19 57 VAL B O 1
ATOM 2682 N N . GLY B 1 58 ? 20.875 -4.219 -26.812 1 94.81 58 GLY B N 1
ATOM 2683 C CA . GLY B 1 58 ? 20.734 -3.152 -27.797 1 94.81 58 GLY B CA 1
ATOM 2684 C C . GLY B 1 58 ? 19.734 -2.088 -27.375 1 94.81 58 GLY B C 1
ATOM 2685 O O . GLY B 1 58 ? 19.141 -2.17 -26.297 1 94.81 58 GLY B O 1
ATOM 2686 N N . LEU B 1 59 ? 19.688 -1.095 -28.172 1 96.06 59 LEU B N 1
ATOM 2687 C CA . LEU B 1 59 ? 18.719 -0.014 -28.031 1 96.06 59 LEU B CA 1
ATOM 2688 C C . LEU B 1 59 ? 17.641 -0.09 -29.109 1 96.06 59 LEU B C 1
ATOM 2690 O O . LEU B 1 59 ? 17.953 -0.315 -30.281 1 96.06 59 LEU B O 1
ATOM 2694 N N . THR B 1 60 ? 16.375 -0.117 -28.688 1 96.88 60 THR B N 1
ATOM 2695 C CA . THR B 1 60 ? 15.297 -0.215 -29.656 1 96.88 60 THR B CA 1
ATOM 2696 C C . THR B 1 60 ? 14.047 0.501 -29.141 1 96.88 60 THR B C 1
ATOM 2698 O O . THR B 1 60 ? 13.898 0.71 -27.938 1 96.88 60 THR B O 1
ATOM 2701 N N . ALA B 1 61 ? 13.203 0.909 -30.125 1 96.88 61 ALA B N 1
ATOM 2702 C CA . ALA B 1 61 ? 11.906 1.491 -29.781 1 96.88 61 ALA B CA 1
ATOM 2703 C C . ALA B 1 61 ? 10.773 0.551 -30.172 1 96.88 61 ALA B C 1
ATOM 2705 O O . ALA B 1 61 ? 9.602 0.936 -30.125 1 96.88 61 ALA B O 1
ATOM 2706 N N . GLU B 1 62 ? 11.117 -0.632 -30.422 1 97 62 GLU B N 1
ATOM 2707 C CA . GLU B 1 62 ? 10.148 -1.61 -30.922 1 97 62 GLU B CA 1
ATOM 2708 C C . GLU B 1 62 ? 9.109 -1.944 -29.859 1 97 62 GLU B C 1
ATOM 2710 O O . GLU B 1 62 ? 7.945 -2.201 -30.172 1 97 62 GLU B O 1
ATOM 2715 N N . ASN B 1 63 ? 9.547 -1.94 -28.625 1 97.75 63 ASN B N 1
ATOM 2716 C CA . ASN B 1 63 ? 8.617 -2.225 -27.547 1 97.75 63 ASN B CA 1
ATOM 2717 C C . ASN B 1 63 ? 7.473 -1.21 -27.5 1 97.75 63 ASN B C 1
ATOM 2719 O O . ASN B 1 63 ? 6.309 -1.583 -27.344 1 97.75 63 ASN B O 1
ATOM 2723 N N . PHE B 1 64 ? 7.852 -0.006 -27.719 1 97.69 64 PHE B N 1
ATOM 2724 C CA . PHE B 1 64 ? 6.848 1.054 -27.688 1 97.69 64 PHE B CA 1
ATOM 2725 C C . PHE B 1 64 ? 5.949 0.984 -28.922 1 97.69 64 PHE B C 1
ATOM 2727 O O . PHE B 1 64 ? 4.758 1.284 -28.844 1 97.69 64 PHE B O 1
ATOM 2734 N N . LEU B 1 65 ? 6.512 0.611 -29.969 1 97.12 65 LEU B N 1
ATOM 2735 C CA . LEU B 1 65 ? 5.727 0.45 -31.188 1 97.12 65 LEU B CA 1
ATOM 2736 C C . LEU B 1 65 ? 4.688 -0.653 -31.031 1 97.12 65 LEU B C 1
ATOM 2738 O O . LEU B 1 65 ? 3.545 -0.506 -31.469 1 97.12 65 LEU B O 1
ATOM 2742 N N . THR B 1 66 ? 5.066 -1.709 -30.422 1 96.62 66 THR B N 1
ATOM 2743 C CA . THR B 1 66 ? 4.145 -2.811 -30.172 1 96.62 66 THR B CA 1
ATOM 2744 C C . THR B 1 66 ? 3.01 -2.365 -29.25 1 96.62 66 THR B C 1
ATOM 2746 O O . THR B 1 66 ? 1.847 -2.695 -29.484 1 96.62 66 THR B O 1
ATOM 2749 N N . VAL B 1 67 ? 3.336 -1.633 -28.281 1 96.69 67 VAL B N 1
ATOM 2750 C CA . VAL B 1 67 ? 2.322 -1.131 -27.359 1 96.69 67 VAL B CA 1
ATOM 2751 C C . VAL B 1 67 ? 1.337 -0.239 -28.109 1 96.69 67 VAL B C 1
ATOM 2753 O O . VAL B 1 67 ? 0.125 -0.326 -27.891 1 96.69 67 VAL B O 1
ATOM 2756 N N . ALA B 1 68 ? 1.843 0.565 -29.031 1 96.06 68 ALA B N 1
ATOM 2757 C CA . ALA B 1 68 ? 1.035 1.56 -29.719 1 96.06 68 ALA B CA 1
ATOM 2758 C C . ALA B 1 68 ? 0.164 0.905 -30.797 1 96.06 68 ALA B C 1
ATOM 2760 O O . ALA B 1 68 ? -0.927 1.392 -31.094 1 96.06 68 ALA B O 1
ATOM 2761 N N . THR B 1 69 ? 0.61 -0.197 -31.312 1 96.12 69 THR B N 1
ATOM 2762 C CA . THR B 1 69 ? -0.057 -0.744 -32.469 1 96.12 69 THR B CA 1
ATOM 2763 C C . THR B 1 69 ? -0.987 -1.89 -32.094 1 96.12 69 THR B C 1
ATOM 2765 O O . THR B 1 69 ? -1.934 -2.201 -32.812 1 96.12 69 THR B O 1
ATOM 2768 N N . ASP B 1 70 ? -0.743 -2.566 -31.016 1 96.75 70 ASP B N 1
ATOM 2769 C CA . ASP B 1 70 ? -1.608 -3.652 -30.562 1 96.75 70 ASP B CA 1
ATOM 2770 C C . ASP B 1 70 ? -2.775 -3.117 -29.734 1 96.75 70 ASP B C 1
ATOM 2772 O O . ASP B 1 70 ? -2.58 -2.611 -28.625 1 96.75 70 ASP B O 1
ATOM 2776 N N . PRO B 1 71 ? -3.99 -3.291 -30.219 1 96.75 71 PRO B N 1
ATOM 2777 C CA . PRO B 1 71 ? -5.164 -2.744 -29.547 1 96.75 71 PRO B CA 1
ATOM 2778 C C . PRO B 1 71 ? -5.375 -3.35 -28.156 1 96.75 71 PRO B C 1
ATOM 2780 O O . PRO B 1 71 ? -6.059 -2.758 -27.312 1 96.75 71 PRO B O 1
ATOM 2783 N N . LEU B 1 72 ? -4.77 -4.453 -27.891 1 96.31 72 LEU B N 1
ATOM 2784 C CA . LEU B 1 72 ? -4.898 -5.113 -26.594 1 96.31 72 LEU B CA 1
ATOM 2785 C C . LEU B 1 72 ? -4.465 -4.184 -25.469 1 96.31 72 LEU B C 1
ATOM 2787 O O . LEU B 1 72 ? -5.176 -4.039 -24.469 1 96.31 72 LEU B O 1
ATOM 2791 N N . TYR B 1 73 ? -3.389 -3.535 -25.672 1 96.56 73 TYR B N 1
ATOM 2792 C CA . TYR B 1 73 ? -2.785 -2.779 -24.578 1 96.56 73 TYR B CA 1
ATOM 2793 C C . TYR B 1 73 ? -3.553 -1.488 -24.328 1 96.56 73 TYR B C 1
ATOM 2795 O O . TYR B 1 73 ? -3.709 -1.072 -23.172 1 96.56 73 TYR B O 1
ATOM 2803 N N . TRP B 1 74 ? -4.129 -0.887 -25.328 1 95.12 74 TRP B N 1
ATOM 2804 C CA . TRP B 1 74 ? -4.949 0.304 -25.125 1 95.12 74 TRP B CA 1
ATOM 2805 C C . TRP B 1 74 ? -6.285 -0.057 -24.484 1 95.12 74 TRP B C 1
ATOM 2807 O O . TRP B 1 74 ?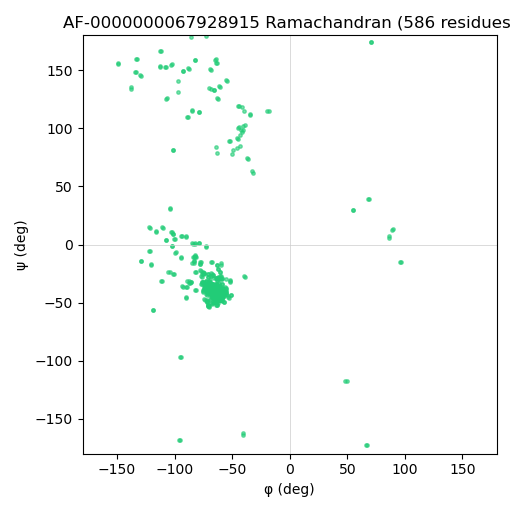 -6.781 0.668 -23.609 1 95.12 74 TRP B O 1
ATOM 2817 N N . THR B 1 75 ? -6.785 -1.169 -24.906 1 96.69 75 THR B N 1
ATOM 2818 C CA . THR B 1 75 ? -8.07 -1.611 -24.375 1 96.69 75 THR B CA 1
ATOM 2819 C C . THR B 1 75 ? -7.969 -1.937 -22.891 1 96.69 75 THR B C 1
ATOM 2821 O O . THR B 1 75 ? -8.812 -1.518 -22.094 1 96.69 75 THR B O 1
ATOM 2824 N N . VAL B 1 76 ? -6.926 -2.602 -22.562 1 96.62 76 VAL B N 1
ATOM 2825 C CA . VAL B 1 76 ? -6.77 -3.025 -21.172 1 96.62 76 VAL B CA 1
ATOM 2826 C C . VAL B 1 76 ? -6.367 -1.832 -20.312 1 96.62 76 VAL B C 1
ATOM 2828 O O . VAL B 1 76 ? -6.777 -1.731 -19.156 1 96.62 76 VAL B O 1
ATOM 2831 N N . THR B 1 77 ? -5.625 -0.937 -20.938 1 96.19 77 THR B N 1
ATOM 2832 C CA . THR B 1 77 ? -5.281 0.28 -20.203 1 96.19 77 THR B CA 1
ATOM 2833 C C . THR B 1 77 ? -6.535 1.101 -19.906 1 96.19 77 THR B C 1
ATOM 2835 O O . THR B 1 77 ? -6.727 1.56 -18.781 1 96.19 77 THR B O 1
ATOM 2838 N N . LEU B 1 78 ? -7.379 1.227 -20.875 1 96.62 78 LEU B N 1
ATOM 2839 C CA . LEU B 1 78 ? -8.617 1.977 -20.672 1 96.62 78 LEU B CA 1
ATOM 2840 C C . LEU B 1 78 ? -9.516 1.289 -19.656 1 96.62 78 LEU B C 1
ATOM 2842 O O . LEU B 1 78 ? -10.133 1.952 -18.812 1 96.62 78 LEU B O 1
ATOM 2846 N N . ARG B 1 79 ? -9.594 0.029 -19.734 1 97.38 79 ARG B N 1
ATOM 2847 C CA . ARG B 1 79 ? -10.352 -0.724 -18.734 1 97.38 79 ARG B CA 1
ATOM 2848 C C . ARG B 1 79 ? -9.805 -0.488 -17.328 1 97.38 79 ARG B C 1
ATOM 2850 O O . ARG B 1 79 ? -10.57 -0.311 -16.375 1 97.38 79 ARG B O 1
ATOM 2857 N N . SER B 1 80 ? -8.477 -0.528 -17.234 1 96.69 80 SER B N 1
ATOM 2858 C CA . SER B 1 80 ? -7.824 -0.294 -15.953 1 96.69 80 SER B CA 1
ATOM 2859 C C . SER B 1 80 ? -8.164 1.088 -15.406 1 96.69 80 SER B C 1
ATOM 2861 O O . SER B 1 80 ? -8.43 1.239 -14.211 1 96.69 80 SER B O 1
ATOM 2863 N N . LEU B 1 81 ? -8.234 2.096 -16.312 1 96.56 81 LEU B N 1
ATOM 2864 C CA . LEU B 1 81 ? -8.562 3.455 -15.906 1 96.56 81 LEU B CA 1
ATOM 2865 C C . LEU B 1 81 ? -10.008 3.545 -15.43 1 96.56 81 LEU B C 1
ATOM 2867 O O . LEU B 1 81 ? -10.305 4.215 -14.438 1 96.56 81 LEU B O 1
ATOM 2871 N N . VAL B 1 82 ? -10.859 2.865 -16.078 1 97.56 82 VAL B N 1
ATOM 2872 C CA . VAL B 1 82 ? -12.273 2.885 -15.727 1 97.56 82 VAL B CA 1
ATOM 2873 C C . VAL B 1 82 ? -12.484 2.201 -14.375 1 97.56 82 VAL B C 1
ATOM 2875 O O . VAL B 1 82 ? -13.156 2.744 -13.492 1 97.56 82 VAL B O 1
ATOM 2878 N N . ILE B 1 83 ? -11.906 1.071 -14.211 1 97.62 83 ILE B N 1
ATOM 2879 C CA . ILE B 1 83 ? -12.039 0.338 -12.961 1 97.62 83 ILE B CA 1
ATOM 2880 C C . ILE B 1 83 ? -11.43 1.146 -11.82 1 97.62 83 ILE B C 1
ATOM 2882 O O . ILE B 1 83 ? -12.031 1.282 -10.75 1 97.62 83 ILE B O 1
ATOM 2886 N N . ALA B 1 84 ? -10.227 1.656 -12.07 1 96.88 84 ALA B N 1
ATOM 2887 C CA . ALA B 1 84 ? -9.578 2.477 -11.055 1 96.88 84 ALA B CA 1
ATOM 2888 C C . ALA B 1 84 ? -10.43 3.691 -10.703 1 96.88 84 ALA B C 1
ATOM 2890 O O . ALA B 1 84 ? -10.477 4.105 -9.539 1 96.88 84 ALA B O 1
ATOM 2891 N N . GLY B 1 85 ? -11.039 4.266 -11.734 1 97.5 85 GLY B N 1
ATOM 2892 C CA . GLY B 1 85 ? -11.953 5.367 -11.484 1 97.5 85 GLY B CA 1
ATOM 2893 C C . GLY B 1 85 ? -13.141 4.977 -10.625 1 97.5 85 GLY B C 1
ATOM 2894 O O . GLY B 1 85 ? -13.508 5.707 -9.703 1 97.5 85 GLY B O 1
ATOM 2895 N N . LEU B 1 86 ? -13.688 3.881 -10.906 1 98.19 86 LEU B N 1
ATOM 2896 C CA . LEU B 1 86 ? -14.82 3.383 -10.133 1 98.19 86 LEU B CA 1
ATOM 2897 C C . LEU B 1 86 ? -14.398 3.045 -8.711 1 98.19 86 LEU B C 1
ATOM 2899 O O . LEU B 1 86 ? -15.141 3.307 -7.758 1 98.19 86 LEU B O 1
ATOM 2903 N N . VAL B 1 87 ? -13.242 2.445 -8.531 1 97.5 87 VAL B N 1
ATOM 2904 C CA . VAL B 1 87 ? -12.695 2.166 -7.211 1 97.5 87 VAL B CA 1
ATOM 2905 C C . VAL B 1 87 ? -12.531 3.471 -6.434 1 97.5 87 VAL B C 1
ATOM 2907 O O . VAL B 1 87 ? -12.914 3.559 -5.266 1 97.5 87 VAL B O 1
ATOM 2910 N N . THR B 1 88 ? -11.977 4.422 -7.121 1 96.88 88 THR B N 1
ATOM 2911 C CA . THR B 1 88 ? -11.734 5.719 -6.496 1 96.88 88 THR B CA 1
ATOM 2912 C C . THR B 1 88 ? -13.055 6.355 -6.051 1 96.88 88 THR B C 1
ATOM 2914 O O . THR B 1 88 ? -13.172 6.805 -4.91 1 96.88 88 THR B O 1
ATOM 2917 N N . LEU B 1 89 ? -14.016 6.355 -6.922 1 97.31 89 LEU B N 1
ATOM 2918 C CA . LEU B 1 89 ? -15.32 6.93 -6.617 1 97.31 89 LEU B CA 1
ATOM 2919 C C . LEU B 1 89 ? -15.977 6.203 -5.445 1 97.31 89 LEU B C 1
ATOM 2921 O O . LEU B 1 89 ? -16.438 6.84 -4.5 1 97.31 89 LEU B O 1
ATOM 2925 N N . ALA B 1 90 ? -15.977 4.934 -5.5 1 95.19 90 ALA B N 1
ATOM 2926 C CA . ALA B 1 90 ? -16.594 4.137 -4.438 1 95.19 90 ALA B CA 1
ATOM 2927 C C . ALA B 1 90 ? -15.883 4.371 -3.104 1 95.19 90 ALA B C 1
ATOM 2929 O O . ALA B 1 90 ? -16.547 4.5 -2.066 1 95.19 90 ALA B O 1
ATOM 2930 N N . THR B 1 91 ? -14.57 4.414 -3.139 1 94.12 91 THR B N 1
ATOM 2931 C CA . THR B 1 91 ? -13.789 4.578 -1.918 1 94.12 91 THR B CA 1
ATOM 2932 C C . THR B 1 91 ? -14.031 5.953 -1.302 1 94.12 91 THR B C 1
ATOM 2934 O O . THR B 1 91 ? -14.305 6.062 -0.104 1 94.12 91 THR B O 1
ATOM 2937 N N . VAL B 1 92 ? -14.008 6.965 -2.125 1 94.56 92 VAL B N 1
ATOM 2938 C CA . VAL B 1 92 ? -14.148 8.336 -1.638 1 94.56 92 VAL B CA 1
ATOM 2939 C C . VAL B 1 92 ? -15.562 8.547 -1.102 1 94.56 92 VAL B C 1
ATOM 2941 O O . VAL B 1 92 ? -15.742 9.117 -0.025 1 94.56 92 VAL B O 1
ATOM 2944 N N . VAL B 1 93 ? -16.531 8.102 -1.795 1 93.31 93 VAL B N 1
ATOM 2945 C CA . VAL B 1 93 ? -17.922 8.281 -1.411 1 93.31 93 VAL B CA 1
ATOM 2946 C C . VAL B 1 93 ? -18.203 7.582 -0.084 1 93.31 93 VAL B C 1
ATOM 2948 O O . VAL B 1 93 ? -18.953 8.086 0.753 1 93.31 93 VAL B O 1
ATOM 2951 N N . THR B 1 94 ? -17.578 6.484 0.106 1 91 94 THR B N 1
ATOM 2952 C CA . THR B 1 94 ? -17.828 5.738 1.332 1 91 94 THR B CA 1
ATOM 2953 C C . THR B 1 94 ? -16.938 6.23 2.463 1 91 94 THR B C 1
ATOM 2955 O O . THR B 1 94 ? -17.312 6.172 3.635 1 91 94 THR B O 1
ATOM 2958 N N . ALA B 1 95 ? -15.773 6.66 2.146 1 91.75 95 ALA B N 1
ATOM 2959 C CA . ALA B 1 95 ? -14.828 7.145 3.15 1 91.75 95 ALA B CA 1
ATOM 2960 C C . ALA B 1 95 ? -15.266 8.5 3.699 1 91.75 95 ALA B C 1
ATOM 2962 O O . ALA B 1 95 ? -15.008 8.812 4.863 1 91.75 95 ALA B O 1
ATOM 2963 N N . TYR B 1 96 ? -15.914 9.32 2.887 1 93.06 96 TYR B N 1
ATOM 2964 C CA . TYR B 1 96 ? -16.234 10.695 3.248 1 93.06 96 TYR B CA 1
ATOM 2965 C C . TYR B 1 96 ? -17.141 10.75 4.469 1 93.06 96 TYR B C 1
ATOM 2967 O O . TYR B 1 96 ? -16.875 11.477 5.426 1 93.06 96 TYR B O 1
ATOM 2975 N N . PRO B 1 97 ? -18.25 9.93 4.488 1 90.94 97 PRO B N 1
ATOM 2976 C CA . PRO B 1 97 ? -19.109 9.961 5.68 1 90.94 97 PRO B CA 1
ATOM 2977 C C . PRO B 1 97 ? -18.359 9.547 6.949 1 90.94 97 PRO B C 1
ATOM 2979 O O . PRO B 1 97 ? -18.641 10.07 8.031 1 90.94 97 PRO B O 1
ATOM 2982 N N . VAL B 1 98 ? -17.5 8.609 6.844 1 89.12 98 VAL B N 1
ATOM 2983 C CA . VAL B 1 98 ? -16.734 8.164 8 1 89.12 98 VAL B CA 1
ATOM 2984 C C . VAL B 1 98 ? -15.82 9.297 8.469 1 89.12 98 VAL B C 1
ATOM 2986 O O . VAL B 1 98 ? -15.773 9.602 9.664 1 89.12 98 VAL B O 1
ATOM 2989 N N . ALA B 1 99 ? -15.141 9.914 7.516 1 91.12 99 ALA B N 1
ATOM 2990 C CA . ALA B 1 99 ? -14.266 11.047 7.836 1 91.12 99 ALA B CA 1
ATOM 2991 C C . ALA B 1 99 ? -15.062 12.195 8.445 1 91.12 99 ALA B C 1
ATOM 2993 O O . ALA B 1 99 ? -14.594 12.852 9.383 1 91.12 99 ALA B O 1
ATOM 2994 N N . TYR B 1 100 ? -16.188 12.422 7.871 1 91.12 100 TYR B N 1
ATOM 2995 C CA . TYR B 1 100 ? -17.078 13.477 8.367 1 91.12 100 TYR B CA 1
ATOM 2996 C C . TYR B 1 100 ? -17.453 13.219 9.82 1 91.12 100 TYR B C 1
ATOM 2998 O O . TYR B 1 100 ? -17.406 14.133 10.656 1 91.12 100 TYR B O 1
ATOM 3006 N N . TYR B 1 101 ? -17.859 12.016 10.117 1 88.94 101 TYR B N 1
ATOM 3007 C CA . TYR B 1 101 ? -18.219 11.656 11.484 1 88.94 101 TYR B CA 1
ATOM 3008 C C . TYR B 1 101 ? -17.031 11.82 12.43 1 88.94 101 TYR B C 1
ATOM 3010 O O . TYR B 1 101 ? -17.188 12.328 13.539 1 88.94 101 TYR B O 1
ATOM 3018 N N . LEU B 1 102 ? -15.945 11.414 12.047 1 88.19 102 LEU B N 1
ATOM 3019 C CA . LEU B 1 102 ? -14.734 11.516 12.852 1 88.19 102 LEU B CA 1
ATOM 3020 C C . LEU B 1 102 ? -14.406 12.977 13.156 1 88.19 102 LEU B C 1
ATOM 3022 O O . LEU B 1 102 ? -14.023 13.305 14.281 1 88.19 102 LEU B O 1
ATOM 3026 N N . ALA B 1 103 ? -14.594 13.828 12.211 1 89.69 103 ALA B N 1
ATOM 3027 C CA . ALA B 1 103 ? -14.195 15.227 12.328 1 89.69 103 ALA B CA 1
ATOM 3028 C C . ALA B 1 103 ? -15.172 16 13.211 1 89.69 103 ALA B C 1
ATOM 3030 O O . ALA B 1 103 ? -14.758 16.859 14 1 89.69 103 ALA B O 1
ATOM 3031 N N . PHE B 1 104 ? -16.406 15.648 13.164 1 88.5 104 PHE B N 1
ATOM 3032 C CA . PHE B 1 104 ? -17.359 16.578 13.75 1 88.5 104 PHE B CA 1
ATOM 3033 C C . PHE B 1 104 ? -18.141 15.914 14.883 1 88.5 104 PHE B C 1
ATOM 3035 O O . PHE B 1 104 ? -18.734 16.594 15.719 1 88.5 104 PHE B O 1
ATOM 3042 N N . HIS B 1 105 ? -18.125 14.57 14.93 1 86.38 105 HIS B N 1
ATOM 3043 C CA . HIS B 1 105 ? -19.062 13.953 15.859 1 86.38 105 HIS B CA 1
ATOM 3044 C C . HIS B 1 105 ? -18.359 12.945 16.766 1 86.38 105 HIS B C 1
ATOM 3046 O O . HIS B 1 105 ? -18.938 12.5 17.766 1 86.38 105 HIS B O 1
ATOM 3052 N N . ALA B 1 106 ? -17.203 12.547 16.484 1 86.31 106 ALA B N 1
ATOM 3053 C CA . ALA B 1 106 ? -16.562 11.461 17.219 1 86.31 106 ALA B CA 1
ATOM 3054 C C . ALA B 1 106 ? -16.094 11.93 18.594 1 86.31 106 ALA B C 1
ATOM 3056 O O . ALA B 1 106 ? -16.031 11.133 19.531 1 86.31 106 ALA B O 1
ATOM 3057 N N . GLY B 1 107 ? -15.836 13.211 18.797 1 84.25 107 GLY B N 1
ATOM 3058 C CA . GLY B 1 107 ? -15.398 13.734 20.094 1 84.25 107 GLY B CA 1
ATOM 3059 C C . GLY B 1 107 ? -14.25 12.945 20.688 1 84.25 107 GLY B C 1
ATOM 3060 O O . GLY B 1 107 ? -13.227 12.734 20.031 1 84.25 107 GLY B O 1
ATOM 3061 N N . ARG B 1 108 ? -14.539 12.336 21.891 1 83.75 108 ARG B N 1
ATOM 3062 C CA . ARG B 1 108 ? -13.508 11.641 22.656 1 83.75 108 ARG B CA 1
ATOM 3063 C C . ARG B 1 108 ? -13.227 10.266 22.047 1 83.75 108 ARG B C 1
ATOM 3065 O O . ARG B 1 108 ? -12.188 9.664 22.328 1 83.75 108 ARG B O 1
ATOM 3072 N N . ARG B 1 109 ? -14.078 9.758 21.219 1 85.19 109 ARG B N 1
ATOM 3073 C CA . ARG B 1 109 ? -13.93 8.43 20.641 1 85.19 109 ARG B CA 1
ATOM 3074 C C . ARG B 1 109 ? -13.156 8.484 19.328 1 85.19 109 ARG B C 1
ATOM 3076 O O . ARG B 1 109 ? -12.984 7.469 18.656 1 85.19 109 ARG B O 1
ATOM 3083 N N . ARG B 1 110 ? -12.641 9.609 19 1 85.25 110 ARG B N 1
ATOM 3084 C CA . ARG B 1 110 ? -11.984 9.836 17.719 1 85.25 110 ARG B CA 1
ATOM 3085 C C . ARG B 1 110 ? -10.789 8.906 17.547 1 85.25 110 ARG B C 1
ATOM 3087 O O . ARG B 1 110 ? -10.672 8.227 16.531 1 85.25 110 ARG B O 1
ATOM 3094 N N . ASN B 1 111 ? -10.062 8.844 18.594 1 75.62 111 ASN B N 1
ATOM 3095 C CA . ASN B 1 111 ? -8.852 8.031 18.5 1 75.62 111 ASN B CA 1
ATOM 3096 C C . ASN B 1 111 ? -9.188 6.543 18.406 1 75.62 111 ASN B C 1
ATOM 3098 O O . ASN B 1 111 ? -8.531 5.809 17.656 1 75.62 111 ASN B O 1
ATOM 3102 N N . LEU B 1 112 ? -10.133 6.18 19.078 1 76.25 112 LEU B N 1
ATOM 3103 C CA . LEU B 1 112 ? -10.555 4.785 19.016 1 76.25 112 LEU B CA 1
ATOM 3104 C C . LEU B 1 112 ? -11.109 4.445 17.641 1 76.25 112 LEU B C 1
ATOM 3106 O O . LEU B 1 112 ? -10.797 3.389 17.094 1 76.25 112 LEU B O 1
ATOM 3110 N N . LEU B 1 113 ? -11.859 5.344 17.109 1 80.75 113 LEU B N 1
ATOM 3111 C CA . LEU B 1 113 ? -12.469 5.094 15.812 1 80.75 113 LEU B CA 1
ATOM 3112 C C . LEU B 1 113 ? -11.414 5.086 14.711 1 80.75 113 LEU B C 1
ATOM 3114 O O . LEU B 1 113 ? -11.484 4.27 13.789 1 80.75 113 LEU B O 1
ATOM 3118 N N . LEU B 1 114 ? -10.492 5.945 14.844 1 76 114 LEU B N 1
ATOM 3119 C CA . LEU B 1 114 ? -9.398 5.953 13.883 1 76 114 LEU B CA 1
ATOM 3120 C C . LEU B 1 114 ? -8.594 4.66 13.969 1 76 114 LEU B C 1
ATOM 3122 O O . LEU B 1 114 ? -8.195 4.105 12.938 1 76 114 LEU B O 1
ATOM 3126 N N . PHE B 1 115 ? -8.453 4.227 15.117 1 71.25 115 PHE B N 1
ATOM 3127 C CA . PHE B 1 115 ? -7.75 2.965 15.328 1 71.25 115 PHE B CA 1
ATOM 3128 C C . PHE B 1 115 ? -8.508 1.809 14.688 1 71.25 115 PHE B C 1
ATOM 3130 O O . PHE B 1 115 ? -7.91 0.963 14.016 1 71.25 115 PHE B O 1
ATOM 3137 N N . LEU B 1 116 ? -9.75 1.81 14.836 1 74.62 116 LEU B N 1
ATOM 3138 C CA . LEU B 1 116 ? -10.578 0.731 14.312 1 74.62 116 LEU B CA 1
ATOM 3139 C C . LEU B 1 116 ? -10.578 0.744 12.789 1 74.62 116 LEU B C 1
ATOM 3141 O O . LEU B 1 116 ? -10.578 -0.313 12.148 1 74.62 116 LEU B O 1
ATOM 3145 N N . VAL B 1 117 ? -10.555 1.897 12.242 1 77.75 117 VAL B N 1
ATOM 3146 C CA . VAL B 1 117 ? -10.578 2.043 10.789 1 77.75 117 VAL B CA 1
ATOM 3147 C C . VAL B 1 117 ? -9.266 1.525 10.203 1 77.75 117 VAL B C 1
ATOM 3149 O O . VAL B 1 117 ? -9.25 0.986 9.094 1 77.75 117 VAL B O 1
ATOM 3152 N N . THR B 1 118 ? -8.195 1.574 10.992 1 73.12 118 THR B N 1
ATOM 3153 C CA . THR B 1 118 ? -6.891 1.186 10.469 1 73.12 118 THR B CA 1
ATOM 3154 C C . THR B 1 118 ? -6.594 -0.278 10.781 1 73.12 118 THR B C 1
ATOM 3156 O O . THR B 1 118 ? -5.691 -0.876 10.195 1 73.12 118 THR B O 1
ATOM 3159 N N . LEU B 1 119 ? -7.359 -0.905 11.602 1 71.38 119 LEU B N 1
ATOM 3160 C CA . LEU B 1 119 ? -7.102 -2.236 12.141 1 71.38 119 LEU B CA 1
ATOM 3161 C C . LEU B 1 119 ? -7.047 -3.273 11.023 1 71.38 119 LEU B C 1
ATOM 3163 O O . LEU B 1 119 ? -6.164 -4.129 11.008 1 71.38 119 LEU B O 1
ATOM 3167 N N . PRO B 1 120 ? -7.926 -3.227 10.07 1 68.75 120 PRO B N 1
ATOM 3168 C CA . PRO B 1 120 ? -7.879 -4.23 9.008 1 68.75 120 PRO B CA 1
ATOM 3169 C C . PRO B 1 120 ? -6.586 -4.172 8.195 1 68.75 120 PRO B C 1
ATOM 3171 O O . PRO B 1 120 ? -6.18 -5.172 7.598 1 68.75 120 PRO B O 1
ATOM 3174 N N . PHE B 1 121 ? -5.98 -3.053 8.273 1 66.44 121 PHE B N 1
ATOM 3175 C CA . PHE B 1 121 ? -4.793 -2.859 7.449 1 66.44 121 PHE B CA 1
ATOM 3176 C C . PHE B 1 121 ? -3.564 -3.469 8.117 1 66.44 121 PHE B C 1
ATOM 3178 O O . PHE B 1 121 ? -2.486 -3.516 7.516 1 66.44 121 PHE B O 1
ATOM 3185 N N . TRP B 1 122 ? -3.947 -4.016 9.242 1 64.88 122 TRP B N 1
ATOM 3186 C CA . TRP B 1 122 ? -2.887 -4.742 9.93 1 64.88 122 TRP B CA 1
ATOM 3187 C C . TRP B 1 122 ? -2.752 -6.16 9.383 1 64.88 122 TRP B C 1
ATOM 3189 O O . TRP B 1 122 ? -1.775 -6.855 9.672 1 64.88 122 TRP B O 1
ATOM 3199 N N . THR B 1 123 ? -3.785 -6.441 8.586 1 68.62 123 THR B N 1
ATOM 3200 C CA . THR B 1 123 ? -3.719 -7.727 7.898 1 68.62 123 THR B CA 1
ATOM 3201 C C . THR B 1 123 ? -3.086 -7.574 6.52 1 68.62 123 THR B C 1
ATOM 3203 O O . THR B 1 123 ? -3.049 -6.473 5.969 1 68.62 123 THR B O 1
ATOM 3206 N N . SER B 1 124 ? -2.402 -8.641 6.074 1 69 124 SER B N 1
ATOM 3207 C CA . SER B 1 124 ? -1.814 -8.609 4.738 1 69 124 SER B CA 1
ATOM 3208 C C . SER B 1 124 ? -2.863 -8.297 3.68 1 69 124 SER B C 1
ATOM 3210 O O . SER B 1 124 ? -4.039 -8.633 3.838 1 69 124 SER B O 1
ATOM 3212 N N . TYR B 1 125 ? -2.461 -7.551 2.773 1 77.19 125 TYR B N 1
ATOM 3213 C CA . TYR B 1 125 ? -3.311 -7.207 1.639 1 77.19 125 TYR B CA 1
ATOM 3214 C C . TYR B 1 125 ? -3.908 -8.461 1.008 1 77.19 125 TYR B C 1
ATOM 3216 O O . TYR B 1 125 ? -5.105 -8.508 0.715 1 77.19 125 TYR B O 1
ATOM 3224 N N . LEU B 1 126 ? -3.156 -9.461 0.833 1 75.5 126 LEU B N 1
ATOM 3225 C CA . LEU B 1 126 ? -3.598 -10.688 0.179 1 75.5 126 LEU B CA 1
ATOM 3226 C C . LEU B 1 126 ? -4.691 -11.367 0.992 1 75.5 126 LEU B C 1
ATOM 3228 O O . LEU B 1 126 ? -5.637 -11.922 0.426 1 75.5 126 LEU B O 1
ATOM 3232 N N . LEU B 1 127 ? -4.586 -11.266 2.277 1 73.12 127 LEU B N 1
ATOM 3233 C CA . LEU B 1 127 ? -5.598 -11.867 3.141 1 73.12 127 LEU B CA 1
ATOM 3234 C C . LEU B 1 127 ? -6.941 -11.164 2.967 1 73.12 127 LEU B C 1
ATOM 3236 O O . LEU B 1 127 ? -7.988 -11.812 2.967 1 73.12 127 LEU B O 1
ATOM 3240 N N . ARG B 1 128 ? -6.801 -9.922 2.863 1 80.75 128 ARG B N 1
ATOM 3241 C CA . ARG B 1 128 ? -8.039 -9.172 2.684 1 80.75 128 ARG B CA 1
ATOM 3242 C C . ARG B 1 128 ? -8.688 -9.5 1.339 1 80.75 128 ARG B C 1
ATOM 3244 O O . ARG B 1 128 ? -9.914 -9.57 1.232 1 80.75 128 ARG B O 1
ATOM 3251 N N . VAL B 1 129 ? -7.852 -9.688 0.412 1 85.62 129 VAL B N 1
ATOM 3252 C CA . VAL B 1 129 ? -8.367 -10.055 -0.901 1 85.62 129 VAL B CA 1
ATOM 3253 C C . VAL B 1 129 ? -9 -11.445 -0.831 1 85.62 129 VAL B C 1
ATOM 3255 O O . VAL B 1 129 ? -10.086 -11.664 -1.372 1 85.62 129 VAL B O 1
ATOM 3258 N N . PHE B 1 130 ? -8.43 -12.352 -0.103 1 80.25 130 PHE B N 1
ATOM 3259 C CA . PHE B 1 130 ? -8.984 -13.695 0.051 1 80.25 130 PHE B CA 1
ATOM 3260 C C . PHE B 1 130 ? -10.297 -13.648 0.83 1 80.25 130 PHE B C 1
ATOM 3262 O O . PHE B 1 130 ? -11.234 -14.391 0.527 1 80.25 130 PHE B O 1
ATOM 3269 N N . ALA B 1 131 ? -10.281 -12.844 1.836 1 81.38 131 ALA B N 1
ATOM 3270 C CA . ALA B 1 131 ? -11.508 -12.711 2.615 1 81.38 131 ALA B CA 1
ATOM 3271 C C . ALA B 1 131 ? -12.672 -12.297 1.729 1 81.38 131 ALA B C 1
ATOM 3273 O O . ALA B 1 131 ? -13.781 -12.836 1.852 1 81.38 131 ALA B O 1
ATOM 3274 N N . TRP B 1 132 ? -12.383 -11.391 0.833 1 88.12 132 TRP B N 1
ATOM 3275 C CA . TRP B 1 132 ? -13.445 -10.953 -0.074 1 88.12 132 TRP B CA 1
ATOM 3276 C C . TRP B 1 132 ? -13.797 -12.062 -1.065 1 88.12 132 TRP B C 1
ATOM 3278 O O . TRP B 1 132 ? -14.953 -12.188 -1.477 1 88.12 132 TRP B O 1
ATOM 3288 N N . LYS B 1 133 ? -12.828 -12.797 -1.466 1 87.44 133 LYS B N 1
ATOM 3289 C CA . LYS B 1 133 ? -13.117 -13.938 -2.336 1 87.44 133 LYS B CA 1
ATOM 3290 C C . LYS B 1 133 ? -14.094 -14.898 -1.672 1 87.44 133 LYS B C 1
ATOM 3292 O O . LYS B 1 133 ? -15.016 -15.406 -2.318 1 87.44 133 LYS B O 1
ATOM 3297 N N . ILE B 1 134 ? -13.961 -15.062 -0.431 1 82.88 134 ILE B N 1
ATOM 3298 C CA . ILE B 1 134 ? -14.836 -15.945 0.333 1 82.88 134 ILE B CA 1
ATOM 3299 C C . ILE B 1 134 ? -16.219 -15.328 0.454 1 82.88 134 ILE B C 1
ATOM 3301 O O . ILE B 1 134 ? -17.234 -16.016 0.303 1 82.88 134 ILE B O 1
ATOM 3305 N N . VAL B 1 135 ? -16.234 -14.102 0.679 1 87.62 135 VAL B N 1
ATOM 3306 C CA . VAL B 1 135 ? -17.5 -13.398 0.847 1 87.62 135 VAL B CA 1
ATOM 3307 C C . VAL B 1 135 ? -18.312 -13.477 -0.446 1 87.62 135 VAL B C 1
ATOM 3309 O O . VAL B 1 135 ? -19.516 -13.727 -0.417 1 87.62 135 VAL B O 1
ATOM 3312 N N . LEU B 1 136 ? -17.625 -13.414 -1.541 1 91 136 LEU B N 1
ATOM 3313 C CA . LEU B 1 136 ? -18.297 -13.219 -2.818 1 91 136 LEU B CA 1
ATOM 3314 C C . LEU B 1 136 ? -18.469 -14.547 -3.551 1 91 136 LEU B C 1
ATOM 3316 O O . LEU B 1 136 ? -19.172 -14.609 -4.562 1 91 136 LEU B O 1
ATOM 3320 N N . ALA B 1 137 ? -17.922 -15.555 -3.049 1 90 137 ALA B N 1
ATOM 3321 C CA . ALA B 1 137 ? -17.953 -16.859 -3.695 1 90 137 ALA B CA 1
ATOM 3322 C C . ALA B 1 137 ? -19.375 -17.406 -3.779 1 90 137 ALA B C 1
ATOM 3324 O O . ALA B 1 137 ? -20.266 -16.953 -3.047 1 90 137 ALA B O 1
ATOM 3325 N N . TYR B 1 138 ? -19.5 -18.328 -4.719 1 90.12 138 TYR B N 1
ATOM 3326 C CA . TYR B 1 138 ? -20.797 -18.984 -4.93 1 90.12 138 TYR B CA 1
ATOM 3327 C C . TYR B 1 138 ? -21.297 -19.609 -3.639 1 90.12 138 TYR B C 1
ATOM 3329 O O . TYR B 1 138 ? -22.484 -19.516 -3.318 1 90.12 138 TYR B O 1
ATOM 3337 N N . ASN B 1 139 ? -20.531 -20.234 -2.904 1 86.5 139 ASN B N 1
ATOM 3338 C CA . ASN B 1 139 ? -20.859 -20.812 -1.612 1 86.5 139 ASN B CA 1
ATOM 3339 C C . ASN B 1 139 ? -20.312 -19.984 -0.458 1 86.5 139 ASN B C 1
ATOM 3341 O O . ASN B 1 139 ? -19.953 -20.516 0.591 1 86.5 139 ASN B O 1
ATOM 3345 N N . GLY B 1 140 ? -20.266 -18.672 -0.739 1 87.31 140 GLY B N 1
ATOM 3346 C CA . GLY B 1 140 ? -19.656 -17.781 0.233 1 87.31 140 GLY B CA 1
ATOM 3347 C C . GLY B 1 140 ? -20.656 -17.125 1.162 1 87.31 140 GLY B C 1
ATOM 3348 O O . GLY B 1 140 ? -21.812 -17.531 1.211 1 87.31 140 GLY B O 1
ATOM 3349 N N . VAL B 1 141 ? -20.234 -16.188 1.853 1 84.81 141 VAL B N 1
ATOM 3350 C CA . VAL B 1 141 ? -20.984 -15.57 2.951 1 84.81 141 VAL B CA 1
ATOM 3351 C C . VAL B 1 141 ? -22.203 -14.844 2.406 1 84.81 141 VAL B C 1
ATOM 3353 O O . VAL B 1 141 ? -23.312 -15 2.932 1 84.81 141 VAL B O 1
ATOM 3356 N N . LEU B 1 142 ? -22.047 -14.102 1.356 1 87.38 142 LEU B N 1
ATOM 3357 C CA . LEU B 1 142 ? -23.141 -13.281 0.84 1 87.38 142 LEU B CA 1
ATOM 3358 C C . LEU B 1 142 ? -24.266 -14.148 0.29 1 87.38 142 LEU B C 1
ATOM 3360 O O . LEU B 1 142 ? -25.438 -13.922 0.606 1 87.38 142 LEU B O 1
ATOM 3364 N N . ASN B 1 143 ? -23.875 -15.047 -0.544 1 90.06 143 ASN B N 1
ATOM 3365 C CA . ASN B 1 143 ? -24.891 -15.961 -1.071 1 90.06 143 ASN B CA 1
ATOM 3366 C C . ASN B 1 143 ? -25.594 -16.719 0.046 1 90.06 143 ASN B C 1
ATOM 3368 O O . ASN B 1 143 ? -26.812 -16.859 0.038 1 90.06 143 ASN B O 1
ATOM 3372 N N . SER B 1 144 ? -24.859 -17.219 0.972 1 86.19 144 SER B N 1
ATOM 3373 C CA . SER B 1 144 ? -25.438 -17.969 2.084 1 86.19 144 SER B CA 1
ATOM 3374 C C . SER B 1 144 ? -26.391 -17.094 2.898 1 86.19 144 SER B C 1
ATOM 3376 O O . SER B 1 144 ? -27.453 -17.562 3.318 1 86.19 144 SER B O 1
ATOM 3378 N N . ALA B 1 145 ? -25.984 -15.891 3.105 1 84.69 145 ALA B N 1
ATOM 3379 C CA . ALA B 1 145 ? -26.844 -14.977 3.863 1 84.69 145 ALA B CA 1
ATOM 3380 C C . ALA B 1 145 ? -28.156 -14.719 3.135 1 84.69 145 ALA B C 1
ATOM 3382 O O . ALA B 1 145 ? -29.219 -14.719 3.752 1 84.69 145 ALA B O 1
ATOM 3383 N N . PHE B 1 146 ? -28.047 -14.516 1.85 1 90.25 146 PHE B N 1
ATOM 3384 C CA . PHE B 1 146 ? -29.25 -14.234 1.072 1 90.25 146 PHE B CA 1
ATOM 3385 C C . PHE B 1 146 ? -30.141 -15.461 1.007 1 90.25 146 PHE B C 1
ATOM 3387 O O . PHE B 1 146 ? -31.375 -15.344 1.016 1 90.25 146 PHE B O 1
ATOM 3394 N N . ILE B 1 147 ? -29.578 -16.578 0.973 1 90.75 147 ILE B N 1
ATOM 3395 C CA . ILE B 1 147 ? -30.344 -17.812 0.925 1 90.75 147 ILE B CA 1
ATOM 3396 C C . ILE B 1 147 ? -30.984 -18.078 2.285 1 90.75 147 ILE B C 1
ATOM 3398 O O . ILE B 1 147 ? -32.188 -18.406 2.367 1 90.75 147 ILE B O 1
ATOM 3402 N N . GLU B 1 148 ? -30.266 -17.875 3.336 1 88.5 148 GLU B N 1
ATOM 3403 C CA . GLU B 1 148 ? -30.75 -18.125 4.688 1 88.5 148 GLU B CA 1
ATOM 3404 C C . GLU B 1 148 ? -31.875 -17.156 5.055 1 88.5 148 GLU B C 1
ATOM 3406 O O . GLU B 1 148 ? -32.781 -17.516 5.805 1 88.5 148 GLU B O 1
ATOM 3411 N N . THR B 1 149 ? -31.766 -15.961 4.547 1 90.25 149 THR B N 1
ATOM 3412 C CA . THR B 1 149 ? -32.781 -14.969 4.855 1 90.25 149 THR B CA 1
ATOM 3413 C C . THR B 1 149 ? -34 -15.156 3.953 1 90.25 149 THR B C 1
ATOM 3415 O O . THR B 1 149 ? -35.031 -14.508 4.152 1 90.25 149 THR B O 1
ATOM 3418 N N . GLY B 1 150 ? -33.875 -15.969 2.961 1 90.81 150 GLY B N 1
ATOM 3419 C CA . GLY B 1 150 ? -35 -16.234 2.07 1 90.81 150 GLY B CA 1
ATOM 3420 C C . GLY B 1 150 ? -35.125 -15.234 0.938 1 90.81 150 GLY B C 1
ATOM 3421 O O . GLY B 1 150 ? -36.062 -15.281 0.161 1 90.81 150 GLY B O 1
ATOM 3422 N N . LEU B 1 151 ? -34.156 -14.352 0.834 1 90.38 151 LEU B N 1
ATOM 3423 C CA . LEU B 1 151 ? -34.188 -13.32 -0.202 1 90.38 151 LEU B CA 1
ATOM 3424 C C . LEU B 1 151 ? -33.938 -13.93 -1.579 1 90.38 151 LEU B C 1
ATOM 3426 O O . LEU B 1 151 ? -34.5 -13.461 -2.578 1 90.38 151 LEU B O 1
ATOM 3430 N N . TRP B 1 152 ? -33.125 -14.969 -1.544 1 90.12 152 TRP B N 1
ATOM 3431 C CA . TRP B 1 152 ? -32.844 -15.68 -2.783 1 90.12 152 TRP B CA 1
ATOM 3432 C C . TRP B 1 152 ? -33.031 -17.172 -2.611 1 90.12 152 TRP B C 1
ATOM 3434 O O . TRP B 1 152 ? -32.844 -17.719 -1.519 1 90.12 152 TRP B O 1
ATOM 3444 N N . SER B 1 153 ? -33.469 -17.812 -3.627 1 91.69 153 SER B N 1
ATOM 3445 C CA . SER B 1 153 ? -33.688 -19.25 -3.59 1 91.69 153 SER B CA 1
ATOM 3446 C C . SER B 1 153 ? -32.438 -20.016 -3.99 1 91.69 153 SER B C 1
ATOM 3448 O O . SER B 1 153 ? -32.281 -21.172 -3.578 1 91.69 153 SER B O 1
ATOM 3450 N N . GLN B 1 154 ? -31.688 -19.375 -4.875 1 92.69 154 GLN B N 1
ATOM 3451 C CA . GLN B 1 154 ? -30.438 -20 -5.328 1 92.69 154 GLN B CA 1
ATOM 3452 C C . GLN B 1 154 ? -29.281 -19 -5.312 1 92.69 154 GLN B C 1
ATOM 3454 O O . GLN B 1 154 ? -29.484 -17.797 -5.473 1 92.69 154 GLN B O 1
ATOM 3459 N N . PRO B 1 155 ? -28.109 -19.578 -5.055 1 90.38 155 PRO B N 1
ATOM 3460 C CA . PRO B 1 155 ? -26.953 -18.688 -5.102 1 90.38 155 PRO B CA 1
ATOM 3461 C C . PRO B 1 155 ? -26.719 -18.109 -6.496 1 90.38 155 PRO B C 1
ATOM 3463 O O . PRO B 1 155 ? -27.203 -18.656 -7.488 1 90.38 155 PRO B O 1
ATOM 3466 N N . THR B 1 156 ? -26.062 -17 -6.496 1 90.88 156 THR B N 1
ATOM 3467 C CA . THR B 1 156 ? -25.75 -16.359 -7.766 1 90.88 156 THR B CA 1
ATOM 3468 C C . THR B 1 156 ? -24.25 -16.375 -8.031 1 90.88 156 THR B C 1
ATOM 3470 O O . THR B 1 156 ? -23.453 -16.469 -7.094 1 90.88 156 THR B O 1
ATOM 3473 N N . LEU B 1 157 ? -23.875 -16.344 -9.281 1 89.12 157 LEU B N 1
ATOM 3474 C CA . LEU B 1 157 ? -22.484 -16.266 -9.703 1 89.12 157 LEU B CA 1
ATOM 3475 C C . LEU B 1 157 ? -22.078 -14.828 -9.953 1 89.12 157 LEU B C 1
ATOM 3477 O O . LEU B 1 157 ? -20.922 -14.555 -10.297 1 89.12 157 LEU B O 1
ATOM 3481 N N . ALA B 1 158 ? -22.953 -13.93 -9.617 1 89.56 158 ALA B N 1
ATOM 3482 C CA . ALA B 1 158 ? -22.797 -12.547 -10.062 1 89.56 158 ALA B CA 1
ATOM 3483 C C . ALA B 1 158 ? -21.828 -11.789 -9.156 1 89.56 158 ALA B C 1
ATOM 3485 O O . ALA B 1 158 ? -21.375 -10.695 -9.5 1 89.56 158 ALA B O 1
ATOM 3486 N N . PHE B 1 159 ? -21.469 -12.398 -8.047 1 92.12 159 PHE B N 1
ATOM 3487 C CA . PHE B 1 159 ? -20.719 -11.617 -7.066 1 92.12 159 PHE B CA 1
ATOM 3488 C C . PHE B 1 159 ? -19.219 -11.711 -7.328 1 92.12 159 PHE B C 1
ATOM 3490 O O . PHE B 1 159 ? -18.5 -10.719 -7.207 1 92.12 159 PHE B O 1
ATOM 3497 N N . LEU B 1 160 ? -18.812 -12.875 -7.738 1 93.19 160 LEU B N 1
ATOM 3498 C CA . LEU B 1 160 ? -17.375 -13.125 -7.91 1 93.19 160 LEU B CA 1
ATOM 3499 C C . LEU B 1 160 ? -17.016 -13.195 -9.391 1 93.19 160 LEU B C 1
ATOM 3501 O O . LEU B 1 160 ? -17.875 -13.445 -10.234 1 93.19 160 LEU B O 1
ATOM 3505 N N . ASN B 1 161 ? -15.758 -12.852 -9.672 1 95.62 161 ASN B N 1
ATOM 3506 C CA . ASN B 1 161 ? -15.211 -12.859 -11.023 1 95.62 161 ASN B CA 1
ATOM 3507 C C . ASN B 1 161 ? -15.844 -11.781 -11.891 1 95.62 161 ASN B C 1
ATOM 3509 O O . ASN B 1 161 ? -16.203 -12.031 -13.047 1 95.62 161 ASN B O 1
ATOM 3513 N N . THR B 1 162 ? -16.062 -10.633 -11.25 1 96 162 THR B N 1
ATOM 3514 C CA . THR B 1 162 ? -16.641 -9.484 -11.93 1 96 162 THR B CA 1
ATOM 3515 C C . THR B 1 162 ? -15.859 -8.219 -11.625 1 96 162 THR B C 1
ATOM 3517 O O . THR B 1 162 ? -15.141 -8.148 -10.617 1 96 162 THR B O 1
ATOM 3520 N N . PRO B 1 163 ? -16.047 -7.238 -12.508 1 96.25 163 PRO B N 1
ATOM 3521 C CA . PRO B 1 163 ? -15.438 -5.945 -12.203 1 96.25 163 PRO B CA 1
ATOM 3522 C C . PRO B 1 163 ? -15.945 -5.352 -10.891 1 96.25 163 PRO B C 1
ATOM 3524 O O . PRO B 1 163 ? -15.195 -4.676 -10.18 1 96.25 163 PRO B O 1
ATOM 3527 N N . ALA B 1 164 ? -17.141 -5.652 -10.539 1 95.88 164 ALA B N 1
ATOM 3528 C CA . ALA B 1 164 ? -17.719 -5.156 -9.289 1 95.88 164 ALA B CA 1
ATOM 3529 C C . ALA B 1 164 ? -16.984 -5.75 -8.086 1 95.88 164 ALA B C 1
ATOM 3531 O O . ALA B 1 164 ? -16.781 -5.066 -7.078 1 95.88 164 ALA B O 1
ATOM 3532 N N . ALA B 1 165 ? -16.625 -7.023 -8.227 1 96.31 165 ALA B N 1
ATOM 3533 C CA . ALA B 1 165 ? -15.852 -7.668 -7.16 1 96.31 165 ALA B CA 1
ATOM 3534 C C . ALA B 1 165 ? -14.508 -6.977 -6.957 1 96.31 165 ALA B C 1
ATOM 3536 O O . ALA B 1 165 ? -14.078 -6.777 -5.82 1 96.31 165 ALA B O 1
ATOM 3537 N N . VAL B 1 166 ? -13.93 -6.59 -8.062 1 97.06 166 VAL B N 1
ATOM 3538 C CA . VAL B 1 166 ? -12.648 -5.891 -8.008 1 97.06 166 VAL B CA 1
ATOM 3539 C C . VAL B 1 166 ? -12.828 -4.527 -7.34 1 97.06 166 VAL B C 1
ATOM 3541 O O . VAL B 1 166 ? -12.062 -4.16 -6.449 1 97.06 166 VAL B O 1
ATOM 3544 N N . VAL B 1 167 ? -13.883 -3.854 -7.684 1 96.75 167 VAL B N 1
ATOM 3545 C CA . VAL B 1 167 ? -14.141 -2.508 -7.184 1 96.75 167 VAL B CA 1
ATOM 3546 C C . VAL B 1 167 ? -14.383 -2.557 -5.676 1 96.75 167 VAL B C 1
ATOM 3548 O O . VAL B 1 167 ? -13.781 -1.794 -4.918 1 96.75 167 VAL B O 1
ATOM 3551 N N . VAL B 1 168 ? -15.18 -3.455 -5.23 1 92.44 168 VAL B N 1
ATOM 3552 C CA . VAL B 1 168 ? -15.523 -3.523 -3.814 1 92.44 168 VAL B CA 1
ATOM 3553 C C . VAL B 1 168 ? -14.289 -3.908 -2.998 1 92.44 168 VAL B C 1
ATOM 3555 O O . VAL B 1 168 ? -14.039 -3.332 -1.937 1 92.44 168 VAL B O 1
ATOM 3558 N N . THR B 1 169 ? -13.555 -4.867 -3.51 1 92.38 169 THR B N 1
ATOM 3559 C CA . THR B 1 169 ? -12.375 -5.355 -2.799 1 92.38 169 THR B CA 1
ATOM 3560 C C . THR B 1 169 ? -11.32 -4.262 -2.684 1 92.38 169 THR B C 1
ATOM 3562 O O . THR B 1 169 ? -10.789 -4.016 -1.597 1 92.38 169 THR B O 1
ATOM 3565 N N . LEU B 1 170 ? -11.102 -3.541 -3.76 1 94.12 170 LEU B N 1
ATOM 3566 C CA . LEU B 1 170 ? -10.102 -2.482 -3.754 1 94.12 170 LEU B CA 1
ATOM 3567 C C . LEU B 1 170 ? -10.586 -1.273 -2.967 1 94.12 170 LEU B C 1
ATOM 3569 O O . LEU B 1 170 ? -9.805 -0.613 -2.281 1 94.12 170 LEU B O 1
ATOM 3573 N N . ALA B 1 171 ? -11.852 -0.997 -3.09 1 92.62 171 ALA B N 1
ATOM 3574 C CA . ALA B 1 171 ? -12.391 0.108 -2.303 1 92.62 171 ALA B CA 1
ATOM 3575 C C . ALA B 1 171 ? -12.211 -0.146 -0.808 1 92.62 171 ALA B C 1
ATOM 3577 O O . ALA B 1 171 ? -11.852 0.764 -0.057 1 92.62 171 ALA B O 1
ATOM 3578 N N . HIS B 1 172 ? -12.453 -1.344 -0.45 1 88.56 172 HIS B N 1
ATOM 3579 C CA . HIS B 1 172 ? -12.234 -1.722 0.942 1 88.56 172 HIS B CA 1
ATOM 3580 C C . HIS B 1 172 ? -10.766 -1.587 1.329 1 88.56 172 HIS B C 1
ATOM 3582 O O . HIS B 1 172 ? -10.445 -1.04 2.387 1 88.56 172 HIS B O 1
ATOM 3588 N N . ALA B 1 173 ? -9.945 -2.045 0.475 1 87.44 173 ALA B N 1
ATOM 3589 C CA . ALA B 1 173 ? -8.508 -2.074 0.755 1 87.44 173 ALA B CA 1
ATOM 3590 C C . ALA B 1 173 ? -7.953 -0.664 0.931 1 87.44 173 ALA B C 1
ATOM 3592 O O . ALA B 1 173 ? -7.043 -0.443 1.732 1 87.44 173 ALA B O 1
ATOM 3593 N N . TYR B 1 174 ? -8.5 0.304 0.291 1 88.25 174 TYR B N 1
ATOM 3594 C CA . TYR B 1 174 ? -7.91 1.637 0.27 1 88.25 174 TYR B CA 1
ATOM 3595 C C . TYR B 1 174 ? -8.719 2.605 1.122 1 88.25 174 TYR B C 1
ATOM 3597 O O . TYR B 1 174 ? -8.359 3.777 1.254 1 88.25 174 TYR B O 1
ATOM 3605 N N . ALA B 1 175 ? -9.742 2.139 1.797 1 89 175 ALA B N 1
ATOM 3606 C CA . ALA B 1 175 ? -10.641 2.99 2.57 1 89 175 ALA B CA 1
ATOM 3607 C C . ALA B 1 175 ? -9.875 3.789 3.621 1 89 175 ALA B C 1
ATOM 3609 O O . ALA B 1 175 ? -10.016 5.012 3.709 1 89 175 ALA B O 1
ATOM 3610 N N . PRO B 1 176 ? -9.039 3.16 4.391 1 82.38 176 PRO B N 1
ATOM 3611 C CA . PRO B 1 176 ? -8.344 3.93 5.426 1 82.38 176 PRO B CA 1
ATOM 3612 C C . PRO B 1 176 ? -7.449 5.023 4.844 1 82.38 176 PRO B C 1
ATOM 3614 O O . PRO B 1 176 ? -7.297 6.086 5.449 1 82.38 176 PRO B O 1
ATOM 3617 N N . PHE B 1 177 ? -6.965 4.785 3.66 1 81.19 177 PHE B N 1
ATOM 3618 C CA . PHE B 1 177 ? -6.059 5.738 3.027 1 81.19 177 PHE B CA 1
ATOM 3619 C C . PHE B 1 177 ? -6.832 6.93 2.467 1 81.19 177 PHE B C 1
ATOM 3621 O O . PHE B 1 177 ? -6.266 8.008 2.271 1 81.19 177 PHE B O 1
ATOM 3628 N N . ALA B 1 178 ? -8.047 6.66 2.238 1 89.56 178 ALA B N 1
ATOM 3629 C CA . ALA B 1 178 ? -8.898 7.758 1.781 1 89.56 178 ALA B CA 1
ATOM 3630 C C . ALA B 1 178 ? -9.477 8.531 2.963 1 89.56 178 ALA B C 1
ATOM 3632 O O . ALA B 1 178 ? -9.625 9.75 2.9 1 89.56 178 ALA B O 1
ATOM 3633 N N . ILE B 1 179 ? -9.75 7.871 4.043 1 89.44 179 ILE B N 1
ATOM 3634 C CA . ILE B 1 179 ? -10.414 8.469 5.191 1 89.44 179 ILE B CA 1
ATOM 3635 C C . ILE B 1 179 ? -9.5 9.516 5.832 1 89.44 179 ILE B C 1
ATOM 3637 O O . ILE B 1 179 ? -9.945 10.609 6.176 1 89.44 179 ILE B O 1
ATOM 3641 N N . LEU B 1 180 ? -8.297 9.273 5.855 1 82.62 180 LEU B N 1
ATOM 3642 C CA . LEU B 1 180 ? -7.387 10.094 6.648 1 82.62 180 LEU B CA 1
ATOM 3643 C C . LEU B 1 180 ? -7.215 11.469 6.02 1 82.62 180 LEU B C 1
ATOM 3645 O O . LEU B 1 180 ? -7.379 12.492 6.699 1 82.62 180 LEU B O 1
ATOM 3649 N N . PRO B 1 181 ? -6.879 11.516 4.738 1 84.06 181 PRO B N 1
ATOM 3650 C CA . PRO B 1 181 ? -6.738 12.859 4.18 1 84.06 181 PRO B CA 1
ATOM 3651 C C . PRO B 1 181 ? -8.055 13.641 4.184 1 84.06 181 PRO B C 1
ATOM 3653 O O . PRO B 1 181 ? -8.047 14.859 4.355 1 84.06 181 PRO B O 1
ATOM 3656 N N . ILE B 1 182 ? -9.125 13.008 4.012 1 91.62 182 ILE B N 1
ATOM 3657 C CA . ILE B 1 182 ? -10.422 13.68 4.074 1 91.62 182 ILE B CA 1
ATOM 3658 C C . ILE B 1 182 ? -10.68 14.164 5.496 1 91.62 182 ILE B C 1
ATOM 3660 O O . ILE B 1 182 ? -11.109 15.305 5.703 1 91.62 182 ILE B O 1
ATOM 3664 N N . TYR B 1 183 ? -10.391 13.32 6.465 1 89.88 183 TYR B N 1
ATOM 3665 C CA . TYR B 1 183 ? -10.562 13.664 7.875 1 89.88 183 TYR B CA 1
ATOM 3666 C C . TYR B 1 183 ? -9.719 14.883 8.242 1 89.88 183 TYR B C 1
ATOM 3668 O O . TYR B 1 183 ? -10.203 15.805 8.898 1 89.88 183 TYR B O 1
ATOM 3676 N N . VAL B 1 184 ? -8.531 14.867 7.82 1 81.62 184 VAL B N 1
ATOM 3677 C CA . VAL B 1 184 ? -7.621 15.961 8.148 1 81.62 184 VAL B CA 1
ATOM 3678 C C . VAL B 1 184 ? -8.156 17.266 7.57 1 81.62 184 VAL B C 1
ATOM 3680 O O . VAL B 1 184 ? -8.164 18.297 8.25 1 81.62 184 VAL B O 1
ATOM 3683 N N . ALA B 1 185 ? -8.578 17.266 6.34 1 87.31 185 ALA B N 1
ATOM 3684 C CA . ALA B 1 185 ? -9.133 18.453 5.711 1 87.31 185 ALA B CA 1
ATOM 3685 C C . ALA B 1 185 ? -10.398 18.922 6.43 1 87.31 185 ALA B C 1
ATOM 3687 O O . ALA B 1 185 ? -10.602 20.109 6.645 1 87.31 185 ALA B O 1
ATOM 3688 N N . LEU B 1 186 ? -11.195 18 6.828 1 92.12 186 LEU B N 1
ATOM 3689 C CA . LEU B 1 186 ? -12.43 18.312 7.527 1 92.12 186 LEU B CA 1
ATOM 3690 C C . LEU B 1 186 ? -12.148 18.875 8.914 1 92.12 186 LEU B C 1
ATOM 3692 O O . LEU B 1 186 ? -12.844 19.781 9.391 1 92.12 186 LEU B O 1
ATOM 3696 N N . ASP B 1 187 ? -11.141 18.297 9.492 1 88.5 187 ASP B N 1
ATOM 3697 C CA . ASP B 1 187 ? -10.797 18.656 10.859 1 88.5 187 ASP B CA 1
ATOM 3698 C C . ASP B 1 187 ? -10.266 20.078 10.938 1 88.5 187 ASP B C 1
ATOM 3700 O O . ASP B 1 187 ? -10.211 20.672 12.023 1 88.5 187 ASP B O 1
ATOM 3704 N N . THR B 1 188 ? -9.914 20.656 9.852 1 84.94 188 THR B N 1
ATOM 3705 C CA . THR B 1 188 ? -9.43 22.031 9.828 1 84.94 188 THR B CA 1
ATOM 3706 C C . THR B 1 188 ? -10.594 23.016 9.812 1 84.94 188 THR B C 1
ATOM 3708 O O . THR B 1 188 ? -10.406 24.203 10.039 1 84.94 188 THR B O 1
ATOM 3711 N N . ILE B 1 189 ? -11.758 22.562 9.539 1 89.44 189 ILE B N 1
ATOM 3712 C CA . ILE B 1 189 ? -12.93 23.422 9.477 1 89.44 189 ILE B CA 1
ATOM 3713 C C . ILE B 1 189 ? -13.422 23.734 10.883 1 89.44 189 ILE B C 1
ATOM 3715 O O . ILE B 1 189 ? -13.852 22.828 11.609 1 89.44 189 ILE B O 1
ATOM 3719 N N . PRO B 1 190 ? -13.336 24.969 11.258 1 89.56 190 PRO B N 1
ATOM 3720 C CA . PRO B 1 190 ? -13.82 25.297 12.602 1 89.56 190 PRO B CA 1
ATOM 3721 C C . PRO B 1 190 ? -15.305 25 12.789 1 89.56 190 PRO B C 1
ATOM 3723 O O . PRO B 1 190 ? -16.109 25.281 11.898 1 89.56 190 PRO B O 1
ATOM 3726 N N . LYS B 1 191 ? -15.562 24.438 13.875 1 85.88 191 LYS B N 1
ATOM 3727 C CA . LYS B 1 191 ? -16.953 24.109 14.211 1 85.88 191 LYS B CA 1
ATOM 3728 C C . LYS B 1 191 ? -17.812 25.375 14.266 1 85.88 191 LYS B C 1
ATOM 3730 O O . LYS B 1 191 ? -19 25.328 14 1 85.88 191 LYS B O 1
ATOM 3735 N N . SER B 1 192 ? -17.156 26.438 14.57 1 87.12 192 SER B N 1
ATOM 3736 C CA . SER B 1 192 ? -17.844 27.719 14.672 1 87.12 192 SER B CA 1
ATOM 3737 C C . SER B 1 192 ? -18.438 28.141 13.336 1 87.12 192 SER B C 1
ATOM 3739 O O . SER B 1 192 ? -19.469 28.812 13.297 1 87.12 192 SER B O 1
ATOM 3741 N N . LEU B 1 193 ? -17.781 27.688 12.328 1 85.38 193 LEU B N 1
ATOM 3742 C CA . LEU B 1 193 ? -18.281 28.016 11 1 85.38 193 LEU B CA 1
ATOM 3743 C C . LEU B 1 193 ? -19.594 27.297 10.734 1 85.38 193 LEU B C 1
ATOM 3745 O O . LEU B 1 193 ? -20.5 27.859 10.102 1 85.38 193 LEU B O 1
ATOM 3749 N N . LEU B 1 194 ? -19.672 26.172 11.219 1 84.12 194 LEU B N 1
ATOM 3750 C CA . LEU B 1 194 ? -20.906 25.406 11.039 1 84.12 194 LEU B CA 1
ATOM 3751 C C . LEU B 1 194 ? -22.016 25.953 11.93 1 84.12 194 LEU B C 1
ATOM 3753 O O . LEU B 1 194 ? -23.188 25.984 11.516 1 84.12 194 LEU B O 1
ATOM 3757 N N . GLU B 1 195 ? -21.641 26.375 13.055 1 84 195 GLU B N 1
ATOM 3758 C CA . GLU B 1 195 ? -22.594 26.984 13.961 1 84 195 GLU B CA 1
ATOM 3759 C C . GLU B 1 195 ? -23.109 28.312 13.398 1 84 195 GLU B C 1
ATOM 3761 O O . GLU B 1 195 ? -24.297 28.609 13.492 1 84 195 GLU B O 1
ATOM 3766 N N . ALA B 1 196 ? -22.234 29 12.875 1 85.5 196 ALA B N 1
ATOM 3767 C CA . ALA B 1 196 ? -22.609 30.281 12.266 1 85.5 196 ALA B CA 1
ATOM 3768 C C . ALA B 1 196 ? -23.578 30.078 11.109 1 85.5 196 ALA B C 1
ATOM 3770 O O . ALA B 1 196 ? -24.531 30.828 10.953 1 85.5 196 ALA B O 1
ATOM 3771 N N . ALA B 1 197 ? -23.266 29.078 10.344 1 84.81 197 ALA B N 1
ATOM 3772 C CA . ALA B 1 197 ? -24.156 28.781 9.227 1 84.81 197 ALA B CA 1
ATOM 3773 C C . ALA B 1 197 ? -25.547 28.375 9.719 1 84.81 197 ALA B C 1
ATOM 3775 O O . ALA B 1 197 ? -26.547 28.781 9.141 1 84.81 197 ALA B O 1
ATOM 3776 N N . SER B 1 198 ? -25.562 27.672 10.727 1 83.12 198 SER B N 1
ATOM 3777 C CA . SER B 1 198 ? -26.828 27.266 11.328 1 83.12 198 SER B CA 1
ATOM 3778 C C . SER B 1 198 ? -27.578 28.469 11.898 1 83.12 198 SER B C 1
ATOM 3780 O O . SER B 1 198 ? -28.797 28.547 11.789 1 83.12 198 SER B O 1
ATOM 3782 N N . ASP B 1 199 ? -26.828 29.312 12.445 1 86.56 199 ASP B N 1
ATOM 3783 C CA . ASP B 1 199 ? -27.422 30.531 13.008 1 86.56 199 ASP B CA 1
ATOM 3784 C C . ASP B 1 199 ? -28.047 31.391 11.914 1 86.56 199 ASP B C 1
ATOM 3786 O O . ASP B 1 199 ? -29.047 32.062 12.156 1 86.56 199 ASP B O 1
ATOM 3790 N N . LEU B 1 200 ? -27.531 31.312 10.766 1 88.25 200 LEU B N 1
ATOM 3791 C CA . LEU B 1 200 ? -28.047 32.062 9.633 1 88.25 200 LEU B CA 1
ATOM 3792 C C . LEU B 1 200 ? -29.203 31.328 8.961 1 88.25 200 LEU B C 1
ATOM 3794 O O . LEU B 1 200 ? -29.734 31.797 7.957 1 88.25 200 LEU B O 1
ATOM 3798 N N . GLY B 1 201 ? -29.516 30.203 9.531 1 84.75 201 GLY B N 1
ATOM 3799 C CA . GLY B 1 201 ? -30.672 29.484 9.062 1 84.75 201 GLY B CA 1
ATOM 3800 C C . GLY B 1 201 ? -30.359 28.516 7.938 1 84.75 201 GLY B C 1
ATOM 3801 O O . GLY B 1 201 ? -31.266 28.031 7.254 1 84.75 201 GLY B O 1
ATOM 3802 N N . ALA B 1 202 ? -29.125 28.281 7.719 1 86.38 202 ALA B N 1
ATOM 3803 C CA . ALA B 1 202 ? -28.75 27.375 6.633 1 86.38 202 ALA B CA 1
ATOM 3804 C C . ALA B 1 202 ? -29.156 25.938 6.961 1 86.38 202 ALA B C 1
ATOM 3806 O O . ALA B 1 202 ? -28.984 25.484 8.102 1 86.38 202 ALA B O 1
ATOM 3807 N N . ARG B 1 203 ? -29.766 25.312 5.934 1 86.94 203 ARG B N 1
ATOM 3808 C CA . ARG B 1 203 ? -30.062 23.891 6.066 1 86.94 203 ARG B CA 1
ATOM 3809 C C . ARG B 1 203 ? -28.766 23.062 6.066 1 86.94 203 ARG B C 1
ATOM 3811 O O . ARG B 1 203 ? -27.766 23.484 5.488 1 86.94 203 ARG B O 1
ATOM 3818 N N . PRO B 1 204 ? -28.781 21.938 6.738 1 83.25 204 PRO B N 1
ATOM 3819 C CA . PRO B 1 204 ? -27.578 21.125 6.848 1 83.25 204 PRO B CA 1
ATOM 3820 C C . PRO B 1 204 ? -26.984 20.766 5.484 1 83.25 204 PRO B C 1
ATOM 3822 O O . PRO B 1 204 ? -25.75 20.766 5.324 1 83.25 204 PRO B O 1
ATOM 3825 N N . PHE B 1 205 ? -27.828 20.438 4.613 1 86.94 205 PHE B N 1
ATOM 3826 C CA . PHE B 1 205 ? -27.328 20.094 3.289 1 86.94 205 PHE B CA 1
ATOM 3827 C C . PHE B 1 205 ? -26.688 21.297 2.609 1 86.94 205 PHE B C 1
ATOM 3829 O O . PHE B 1 205 ? -25.703 21.156 1.875 1 86.94 205 PHE B O 1
ATOM 3836 N N . THR B 1 206 ? -27.266 22.438 2.871 1 87.25 206 THR B N 1
ATOM 3837 C CA . THR B 1 206 ? -26.688 23.656 2.322 1 87.25 206 THR B CA 1
ATOM 3838 C C . THR B 1 206 ? -25.328 23.953 2.936 1 87.25 206 THR B C 1
ATOM 3840 O O . THR B 1 206 ? -24.391 24.312 2.229 1 87.25 206 THR B O 1
ATOM 3843 N N . SER B 1 207 ? -25.25 23.812 4.277 1 87.69 207 SER B N 1
ATOM 3844 C CA . SER B 1 207 ? -23.969 24 4.957 1 87.69 207 SER B CA 1
ATOM 3845 C C . SER B 1 207 ? -22.922 23 4.457 1 87.69 207 SER B C 1
ATOM 3847 O O . SER B 1 207 ? -21.75 23.359 4.289 1 87.69 207 SER B O 1
ATOM 3849 N N . PHE B 1 208 ? -23.406 21.781 4.211 1 90.25 208 PHE B N 1
ATOM 3850 C CA . PHE B 1 208 ? -22.516 20.75 3.684 1 90.25 208 PHE B CA 1
ATOM 3851 C C . PHE B 1 208 ? -22.016 21.141 2.295 1 90.25 208 PHE B C 1
ATOM 3853 O O . PHE B 1 208 ? -20.797 21.141 2.043 1 90.25 208 PHE B O 1
ATOM 3860 N N . ARG B 1 209 ? -22.891 21.469 1.412 1 90.19 209 ARG B N 1
ATOM 3861 C CA . ARG B 1 209 ? -22.562 21.703 0.007 1 90.19 209 ARG B CA 1
ATOM 3862 C C . ARG B 1 209 ? -21.781 23 -0.167 1 90.19 209 ARG B C 1
ATOM 3864 O O . ARG B 1 209 ? -20.906 23.094 -1.022 1 90.19 209 ARG B O 1
ATOM 3871 N N . ARG B 1 210 ? -21.984 23.984 0.737 1 89.88 210 ARG B N 1
ATOM 3872 C CA . ARG B 1 210 ? -21.422 25.297 0.513 1 89.88 210 ARG B CA 1
ATOM 3873 C C . ARG B 1 210 ? -20.203 25.531 1.396 1 89.88 210 ARG B C 1
ATOM 3875 O O . ARG B 1 210 ? -19.344 26.359 1.075 1 89.88 210 ARG B O 1
ATOM 3882 N N . VAL B 1 211 ? -20.125 24.844 2.467 1 89.06 211 VAL B N 1
ATOM 3883 C CA . VAL B 1 211 ? -19.031 25.125 3.396 1 89.06 211 VAL B CA 1
ATOM 3884 C C . VAL B 1 211 ? -18.156 23.875 3.547 1 89.06 211 VAL B C 1
ATOM 3886 O O . VAL B 1 211 ? -16.984 23.906 3.189 1 89.06 211 VAL B O 1
ATOM 3889 N N . VAL B 1 212 ? -18.719 22.828 3.906 1 92.5 212 VAL B N 1
ATOM 3890 C CA . VAL B 1 212 ? -17.953 21.641 4.289 1 92.5 212 VAL B CA 1
ATOM 3891 C C . VAL B 1 212 ? -17.297 21.031 3.053 1 92.5 212 VAL B C 1
ATOM 3893 O O . VAL B 1 212 ? -16.078 20.828 3.025 1 92.5 212 VAL B O 1
ATOM 3896 N N . LEU B 1 213 ? -18.094 20.766 2.027 1 92.75 213 LEU B N 1
ATOM 3897 C CA . LEU B 1 213 ? -17.609 20.062 0.851 1 92.75 213 LEU B CA 1
ATOM 3898 C C . LEU B 1 213 ? -16.516 20.859 0.146 1 92.75 213 LEU B C 1
ATOM 3900 O O . LEU B 1 213 ? -15.43 20.359 -0.105 1 92.75 213 LEU B O 1
ATOM 3904 N N . PRO B 1 214 ? -16.734 22.125 -0.083 1 92.06 214 PRO B N 1
ATOM 3905 C CA . PRO B 1 214 ? -15.688 22.906 -0.752 1 92.06 214 PRO B CA 1
ATOM 3906 C C . PRO B 1 214 ? -14.406 23 0.071 1 92.06 214 PRO B C 1
ATOM 3908 O O . PRO B 1 214 ? -13.305 22.922 -0.483 1 92.06 214 PRO B O 1
ATOM 3911 N N . ASN B 1 215 ? -14.547 23.125 1.379 1 90.75 215 ASN B N 1
ATOM 3912 C CA . ASN B 1 215 ? -13.367 23.281 2.227 1 90.75 215 ASN B CA 1
ATOM 3913 C C . ASN B 1 215 ? -12.648 21.953 2.439 1 90.75 215 ASN B C 1
ATOM 3915 O O . ASN B 1 215 ? -11.484 21.938 2.854 1 90.75 215 ASN B O 1
ATOM 3919 N N . SER B 1 216 ? -13.273 20.859 2.135 1 93.81 216 SER B N 1
ATOM 3920 C CA . SER B 1 216 ? -12.648 19.547 2.332 1 93.81 216 SER B CA 1
ATOM 3921 C C . SER B 1 216 ? -12.133 18.969 1.017 1 93.81 216 SER B C 1
ATOM 3923 O O . SER B 1 216 ? -11.523 17.906 0.997 1 93.81 216 SER B O 1
ATOM 3925 N N . MET B 1 217 ? -12.328 19.688 -0.078 1 92.06 217 MET B N 1
ATOM 3926 C CA . MET B 1 217 ? -12.016 19.172 -1.411 1 92.06 217 MET B CA 1
ATOM 3927 C C . MET B 1 217 ? -10.531 18.859 -1.543 1 92.06 217 MET B C 1
ATOM 3929 O O . MET B 1 217 ? -10.156 17.875 -2.189 1 92.06 217 MET B O 1
ATOM 3933 N N . PRO B 1 218 ? -9.648 19.641 -0.93 1 84.88 218 PRO B N 1
ATOM 3934 C CA . PRO B 1 218 ? -8.242 19.25 -1.001 1 84.88 218 PRO B CA 1
ATOM 3935 C C . PRO B 1 218 ? -7.984 17.859 -0.41 1 84.88 218 PRO B C 1
ATOM 3937 O O . PRO B 1 218 ? -7.18 17.094 -0.948 1 84.88 218 PRO B O 1
ATOM 3940 N N . GLY B 1 219 ? -8.68 17.578 0.655 1 88.69 219 GLY B N 1
ATOM 3941 C CA . GLY B 1 219 ? -8.578 16.25 1.234 1 88.69 219 GLY B CA 1
ATOM 3942 C C . GLY B 1 219 ? -9.18 15.172 0.354 1 88.69 219 GLY B C 1
ATOM 3943 O O . GLY B 1 219 ? -8.617 14.078 0.234 1 88.69 219 GLY B O 1
ATOM 3944 N N . VAL B 1 220 ? -10.281 15.516 -0.315 1 93.31 220 VAL B N 1
ATOM 3945 C CA . VAL B 1 220 ? -10.953 14.586 -1.212 1 93.31 220 VAL B CA 1
ATOM 3946 C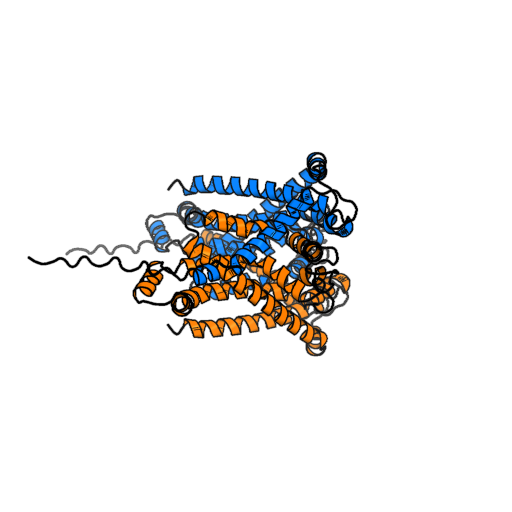 C . VAL B 1 220 ? -10.062 14.281 -2.412 1 93.31 220 VAL B C 1
ATOM 3948 O O . VAL B 1 220 ? -9.93 13.125 -2.818 1 93.31 220 VAL B O 1
ATOM 3951 N N . LEU B 1 221 ? -9.461 15.281 -2.916 1 88.69 221 LEU B N 1
ATOM 3952 C CA . LEU B 1 221 ? -8.578 15.109 -4.066 1 88.69 221 LEU B CA 1
ATOM 3953 C C . LEU B 1 221 ? -7.344 14.297 -3.682 1 88.69 221 LEU B C 1
ATOM 3955 O O . LEU B 1 221 ? -6.895 13.445 -4.449 1 88.69 221 LEU B O 1
ATOM 3959 N N . ALA B 1 222 ? -6.832 14.57 -2.553 1 83.62 222 ALA B N 1
ATOM 3960 C CA . ALA B 1 222 ? -5.699 13.781 -2.064 1 83.62 222 ALA B CA 1
ATOM 3961 C C . ALA B 1 222 ? -6.074 12.312 -1.921 1 83.62 222 ALA B C 1
ATOM 3963 O O . ALA B 1 222 ? -5.32 11.43 -2.332 1 83.62 222 ALA B O 1
ATOM 3964 N N . ALA B 1 223 ? -7.223 12.102 -1.392 1 90.5 223 ALA B N 1
ATOM 3965 C CA . ALA B 1 223 ? -7.73 10.742 -1.24 1 90.5 223 ALA B CA 1
ATOM 3966 C C . ALA B 1 223 ? -7.91 10.07 -2.598 1 90.5 223 ALA B C 1
ATOM 3968 O O . ALA B 1 223 ? -7.531 8.914 -2.779 1 90.5 223 ALA B O 1
ATOM 3969 N N . ALA B 1 224 ? -8.453 10.82 -3.52 1 93 224 ALA B N 1
ATOM 3970 C CA . ALA B 1 224 ? -8.711 10.281 -4.855 1 93 224 ALA B CA 1
ATOM 3971 C C . ALA B 1 224 ? -7.41 9.844 -5.523 1 93 224 ALA B C 1
ATOM 3973 O O . ALA B 1 224 ? -7.352 8.781 -6.141 1 93 224 ALA B O 1
ATOM 3974 N N . LEU B 1 225 ? -6.402 10.586 -5.359 1 86.44 225 LEU B N 1
ATOM 3975 C CA . LEU B 1 225 ? -5.125 10.281 -5.996 1 86.44 225 LEU B CA 1
ATOM 3976 C C . LEU B 1 225 ? -4.461 9.078 -5.332 1 86.44 225 LEU B C 1
ATOM 3978 O O . LEU B 1 225 ? -3.904 8.219 -6.016 1 86.44 225 LEU B O 1
ATOM 3982 N N . VAL B 1 226 ? -4.562 9.023 -4.055 1 82.69 226 VAL B N 1
ATOM 3983 C CA . VAL B 1 226 ? -3.924 7.953 -3.297 1 82.69 226 VAL B CA 1
ATOM 3984 C C . VAL B 1 226 ? -4.578 6.613 -3.635 1 82.69 226 VAL B C 1
ATOM 3986 O O . VAL B 1 226 ? -3.928 5.566 -3.584 1 82.69 226 VAL B O 1
ATOM 3989 N N . VAL B 1 227 ? -5.797 6.676 -4.031 1 90.88 227 VAL B N 1
ATOM 3990 C CA . VAL B 1 227 ? -6.527 5.461 -4.375 1 90.88 227 VAL B CA 1
ATOM 3991 C C . VAL B 1 227 ? -6.332 5.145 -5.855 1 90.88 227 VAL B C 1
ATOM 3993 O O . VAL B 1 227 ? -5.984 4.016 -6.215 1 90.88 227 VAL B O 1
ATOM 3996 N N . PHE B 1 228 ? -6.449 6.094 -6.68 1 92.56 228 PHE B N 1
ATOM 3997 C CA . PHE B 1 228 ? -6.496 5.914 -8.125 1 92.56 228 PHE B CA 1
ATOM 3998 C C . PHE B 1 228 ? -5.168 5.375 -8.648 1 92.56 228 PHE B C 1
ATOM 4000 O O . PHE B 1 228 ? -5.141 4.395 -9.391 1 92.56 228 PHE B O 1
ATOM 4007 N N . VAL B 1 229 ? -4.164 5.938 -8.289 1 86.88 229 VAL B N 1
ATOM 4008 C CA . VAL B 1 229 ? -2.865 5.691 -8.906 1 86.88 229 VAL B CA 1
ATOM 4009 C C . VAL B 1 229 ? -2.449 4.242 -8.68 1 86.88 229 VAL B C 1
ATOM 4011 O O . VAL B 1 229 ? -2.168 3.512 -9.633 1 86.88 229 VAL B O 1
ATOM 4014 N N . PRO B 1 230 ? -2.455 3.729 -7.441 1 86.25 230 PRO B N 1
ATOM 4015 C CA . PRO B 1 230 ? -2.02 2.342 -7.262 1 86.25 230 PRO B CA 1
ATOM 4016 C C . PRO B 1 230 ? -3.021 1.333 -7.82 1 86.25 230 PRO B C 1
ATOM 4018 O O . PRO B 1 230 ? -2.635 0.232 -8.219 1 86.25 230 PRO B O 1
ATOM 4021 N N . THR B 1 231 ? -4.254 1.729 -7.895 1 92.81 231 THR B N 1
ATOM 4022 C CA . THR B 1 231 ? -5.277 0.78 -8.32 1 92.81 231 THR B CA 1
ATOM 4023 C C . THR B 1 231 ? -5.188 0.525 -9.828 1 92.81 231 THR B C 1
ATOM 4025 O O . THR B 1 231 ? -5.535 -0.558 -10.297 1 92.81 231 THR B O 1
ATOM 4028 N N . VAL B 1 232 ? -4.656 1.422 -10.562 1 92.44 232 VAL B N 1
ATOM 4029 C CA . VAL B 1 232 ? -4.523 1.239 -12 1 92.44 232 VAL B CA 1
ATOM 4030 C C . VAL B 1 232 ? -3.617 0.043 -12.289 1 92.44 232 VAL B C 1
ATOM 4032 O O . VAL B 1 232 ? -3.879 -0.734 -13.211 1 92.44 232 VAL B O 1
ATOM 4035 N N . GLY B 1 233 ? -2.631 -0.113 -11.508 1 90.06 233 GLY B N 1
ATOM 4036 C CA . GLY B 1 233 ? -1.643 -1.146 -11.781 1 90.06 233 GLY B CA 1
ATOM 4037 C C . GLY B 1 233 ? -1.823 -2.383 -10.922 1 90.06 233 GLY B C 1
ATOM 4038 O O . GLY B 1 233 ? -0.96 -3.264 -10.898 1 90.06 233 GLY B O 1
ATOM 4039 N N . ASP B 1 234 ? -2.932 -2.461 -10.18 1 89.81 234 ASP B N 1
ATOM 4040 C CA . ASP B 1 234 ? -3.131 -3.623 -9.32 1 89.81 234 ASP B CA 1
ATOM 4041 C C . ASP B 1 234 ? -3.312 -4.895 -10.148 1 89.81 234 ASP B C 1
ATOM 4043 O O . ASP B 1 234 ? -4.055 -4.902 -11.133 1 89.81 234 ASP B O 1
ATOM 4047 N N . TYR B 1 235 ? -2.648 -5.91 -9.805 1 88.25 235 TYR B N 1
ATOM 4048 C CA . TYR B 1 235 ? -2.736 -7.195 -10.492 1 88.25 235 TYR B CA 1
ATOM 4049 C C . TYR B 1 235 ? -3.408 -8.242 -9.609 1 88.25 235 TYR B C 1
ATOM 4051 O O . TYR B 1 235 ? -4.113 -9.117 -10.109 1 88.25 235 TYR B O 1
ATOM 4059 N N . VAL B 1 236 ? -3.227 -8.133 -8.312 1 85.81 236 VAL B N 1
ATOM 4060 C CA . VAL B 1 236 ? -3.586 -9.211 -7.395 1 85.81 236 VAL B CA 1
ATOM 4061 C C . VAL B 1 236 ? -5.105 -9.312 -7.285 1 85.81 236 VAL B C 1
ATOM 4063 O O . VAL B 1 236 ? -5.672 -10.398 -7.445 1 85.81 236 VAL B O 1
ATOM 4066 N N . THR B 1 237 ? -5.719 -8.172 -7.055 1 92.88 237 THR B N 1
ATOM 4067 C CA . THR B 1 237 ? -7.156 -8.188 -6.809 1 92.88 237 THR B CA 1
ATOM 4068 C C . THR B 1 237 ? -7.91 -8.648 -8.055 1 92.88 237 THR B C 1
ATOM 4070 O O . THR B 1 237 ? -8.719 -9.57 -7.984 1 92.88 237 THR B O 1
ATOM 4073 N N . PRO B 1 238 ? -7.57 -8.039 -9.211 1 93.94 238 PRO B N 1
ATOM 4074 C CA . PRO B 1 238 ? -8.266 -8.547 -10.391 1 93.94 238 PRO B CA 1
ATOM 4075 C C . PRO B 1 238 ? -7.98 -10.023 -10.648 1 93.94 238 PRO B C 1
ATOM 4077 O O . PRO B 1 238 ? -8.859 -10.758 -11.125 1 93.94 238 PRO B O 1
ATOM 4080 N N . ALA B 1 239 ? -6.879 -10.492 -10.375 1 89.31 239 ALA B N 1
ATOM 4081 C CA . ALA B 1 239 ? -6.527 -11.891 -10.609 1 89.31 239 ALA B CA 1
ATOM 4082 C C . ALA B 1 239 ? -7.293 -12.82 -9.664 1 89.31 239 ALA B C 1
ATOM 4084 O O . ALA B 1 239 ? -7.637 -13.945 -10.031 1 89.31 239 ALA B O 1
ATOM 4085 N N . MET B 1 240 ? -7.547 -12.305 -8.492 1 88.25 240 MET B N 1
ATOM 4086 C CA . MET B 1 240 ? -8.094 -13.188 -7.469 1 88.25 240 MET B CA 1
ATOM 4087 C C . MET B 1 240 ? -9.617 -13.125 -7.449 1 88.25 240 MET B C 1
ATOM 4089 O O . MET B 1 240 ? -10.289 -14.133 -7.211 1 88.25 240 MET B O 1
ATOM 4093 N N . VAL B 1 241 ? -10.055 -11.945 -7.695 1 93.69 241 VAL B N 1
ATOM 4094 C CA . VAL B 1 241 ? -11.5 -11.828 -7.512 1 93.69 241 VAL B CA 1
ATOM 4095 C C . VAL B 1 241 ? -12.148 -11.359 -8.812 1 93.69 241 VAL B C 1
ATOM 4097 O O . VAL B 1 241 ? -13.375 -11.297 -8.914 1 93.69 241 VAL B O 1
ATOM 4100 N N . GLY B 1 242 ? -11.078 -11.07 -9.711 1 91.94 242 GLY B N 1
ATOM 4101 C CA . GLY B 1 242 ? -11.555 -10.547 -10.977 1 91.94 242 GLY B CA 1
ATOM 4102 C C . GLY B 1 242 ? -11.656 -11.609 -12.055 1 91.94 242 GLY B C 1
ATOM 4103 O O . GLY B 1 242 ? -10.953 -12.617 -12.016 1 91.94 242 GLY B O 1
ATOM 4104 N N . GLY B 1 243 ? -12.539 -11.875 -12.797 1 90.31 243 GLY B N 1
ATOM 4105 C CA . GLY B 1 243 ? -12.773 -12.695 -13.977 1 90.31 243 GLY B CA 1
ATOM 4106 C C . GLY B 1 243 ? -12.133 -12.133 -15.227 1 90.31 243 GLY B C 1
ATOM 4107 O O . GLY B 1 243 ? -11.422 -11.125 -15.172 1 90.31 243 GLY B O 1
ATOM 4108 N N . PRO B 1 244 ? -12.281 -12.766 -16.25 1 89.31 244 PRO B N 1
ATOM 4109 C CA . PRO B 1 244 ? -11.695 -12.359 -17.531 1 89.31 244 PRO B CA 1
ATOM 4110 C C . PRO B 1 244 ? -12.086 -10.938 -17.922 1 89.31 244 PRO B C 1
ATOM 4112 O O . PRO B 1 244 ? -11.273 -10.211 -18.5 1 89.31 244 PRO B O 1
ATOM 4115 N N . ALA B 1 245 ? -13.219 -10.516 -17.516 1 91.06 245 ALA B N 1
ATOM 4116 C CA . ALA B 1 245 ? -13.719 -9.195 -17.891 1 91.06 245 ALA B CA 1
ATOM 4117 C C . ALA B 1 245 ? -13.062 -8.102 -17.047 1 91.06 245 ALA B C 1
ATOM 4119 O O . ALA B 1 245 ? -13.25 -6.914 -17.328 1 91.06 245 ALA B O 1
ATOM 4120 N N . SER B 1 246 ? -12.156 -8.539 -16.156 1 94.31 246 SER B N 1
ATOM 4121 C CA . SER B 1 246 ? -11.594 -7.578 -15.211 1 94.31 246 SER B CA 1
ATOM 4122 C C . SER B 1 246 ? -10.078 -7.516 -15.32 1 94.31 246 SER B C 1
ATOM 4124 O O . SER B 1 246 ? -9.398 -7.012 -14.422 1 94.31 246 SER B O 1
ATOM 4126 N N . THR B 1 247 ? -9.633 -8.078 -16.438 1 95 247 THR B N 1
ATOM 4127 C CA . THR B 1 247 ? -8.188 -8.039 -16.609 1 95 247 THR B CA 1
ATOM 4128 C C . THR B 1 247 ? -7.699 -6.594 -16.703 1 95 247 THR B C 1
ATOM 4130 O O . THR B 1 247 ? -8.211 -5.812 -17.516 1 95 247 THR B O 1
ATOM 4133 N N . MET B 1 248 ? -6.762 -6.277 -15.875 1 95.5 248 MET B N 1
ATOM 4134 C CA . MET B 1 248 ? -6.207 -4.926 -15.859 1 95.5 248 MET B CA 1
ATOM 4135 C C . MET B 1 248 ? -4.758 -4.926 -16.328 1 95.5 248 MET B C 1
ATOM 4137 O O . MET B 1 248 ? -4.148 -5.988 -16.469 1 95.5 248 MET B O 1
ATOM 4141 N N . ILE B 1 249 ? -4.277 -3.797 -16.594 1 94.25 249 ILE B N 1
ATOM 4142 C CA . ILE B 1 249 ? -2.973 -3.623 -17.219 1 94.25 249 ILE B CA 1
ATOM 4143 C C . ILE B 1 249 ? -1.882 -4.199 -16.312 1 94.25 249 ILE B C 1
ATOM 4145 O O . ILE B 1 249 ? -0.863 -4.695 -16.812 1 94.25 249 ILE B O 1
ATOM 4149 N N . GLY B 1 250 ? -2.117 -4.184 -15.008 1 91.5 250 GLY B N 1
ATOM 4150 C CA . GLY B 1 250 ? -1.172 -4.805 -14.094 1 91.5 250 GLY B CA 1
ATOM 4151 C C . GLY B 1 250 ? -0.958 -6.281 -14.367 1 91.5 250 GLY B C 1
ATOM 4152 O O . GLY B 1 250 ? 0.153 -6.793 -14.203 1 91.5 250 GLY B O 1
ATOM 4153 N N . THR B 1 251 ? -1.958 -6.938 -14.789 1 90.56 251 THR B N 1
ATOM 4154 C CA . THR B 1 251 ? -1.88 -8.359 -15.109 1 90.56 251 THR B CA 1
ATOM 4155 C C . THR B 1 251 ? -0.981 -8.586 -16.328 1 90.56 251 THR B C 1
ATOM 4157 O O . THR B 1 251 ? -0.163 -9.508 -16.328 1 90.56 251 THR B O 1
ATOM 4160 N N . LEU B 1 252 ? -1.156 -7.75 -17.297 1 93.06 252 LEU B N 1
ATOM 4161 C CA . LEU B 1 252 ? -0.338 -7.898 -18.484 1 93.06 252 LEU B CA 1
ATOM 4162 C C . LEU B 1 252 ? 1.125 -7.59 -18.188 1 93.06 252 LEU B C 1
ATOM 4164 O O . LEU B 1 252 ? 2.021 -8.281 -18.688 1 93.06 252 LEU B O 1
ATOM 4168 N N . ILE B 1 253 ? 1.351 -6.605 -17.422 1 90.88 253 ILE B N 1
ATOM 4169 C CA . ILE B 1 253 ? 2.711 -6.246 -17.031 1 90.88 253 ILE B CA 1
ATOM 4170 C C . ILE B 1 253 ? 3.342 -7.387 -16.234 1 90.88 253 ILE B C 1
ATOM 4172 O O . ILE B 1 253 ? 4.461 -7.812 -16.531 1 90.88 253 ILE B O 1
ATOM 4176 N N . GLN B 1 254 ? 2.58 -7.895 -15.312 1 85.94 254 GLN B N 1
ATOM 4177 C CA . GLN B 1 254 ? 3.072 -9 -14.5 1 85.94 254 GLN B CA 1
ATOM 4178 C C . GLN B 1 254 ? 3.412 -10.211 -15.359 1 85.94 254 GLN B C 1
ATOM 4180 O O . GLN B 1 254 ? 4.406 -10.898 -15.117 1 85.94 254 GLN B O 1
ATOM 4185 N N . SER B 1 255 ? 2.637 -10.484 -16.312 1 90.19 255 SER B N 1
ATOM 4186 C CA . SER B 1 255 ? 2.865 -11.641 -17.188 1 90.19 255 SER B CA 1
ATOM 4187 C C . SER B 1 255 ? 4.156 -11.477 -17.984 1 90.19 255 SER B C 1
ATOM 4189 O O . SER B 1 255 ? 4.848 -12.461 -18.25 1 90.19 255 SER B O 1
ATOM 4191 N N . GLN B 1 256 ? 4.441 -10.242 -18.344 1 90.44 256 GLN B N 1
ATOM 4192 C CA . GLN B 1 256 ? 5.66 -10 -19.109 1 90.44 256 GLN B CA 1
ATOM 4193 C C . GLN B 1 256 ? 6.902 -10.211 -18.25 1 90.44 256 GLN B C 1
ATOM 4195 O O . GLN B 1 256 ? 7.887 -10.797 -18.703 1 90.44 256 GLN B O 1
ATOM 4200 N N . PHE B 1 257 ? 6.871 -9.82 -17 1 82.94 257 PHE B N 1
ATOM 4201 C CA . PHE B 1 257 ? 8.008 -9.961 -16.109 1 82.94 257 PHE B CA 1
ATOM 4202 C C . PHE B 1 257 ? 8.07 -11.375 -15.531 1 82.94 257 PHE B C 1
ATOM 4204 O O . PHE B 1 257 ? 9.125 -11.82 -15.07 1 82.94 257 PHE B O 1
ATOM 4211 N N . GLY B 1 258 ? 7.02 -12.023 -15.492 1 82.38 258 GLY B N 1
ATOM 4212 C CA . GLY B 1 258 ? 6.945 -13.367 -14.938 1 82.38 258 GLY B CA 1
ATOM 4213 C C . GLY B 1 258 ? 7.094 -14.453 -15.984 1 82.38 258 GLY B C 1
ATOM 4214 O O . GLY B 1 258 ? 8.211 -14.758 -16.422 1 82.38 258 GLY B O 1
ATOM 4215 N N . LYS B 1 259 ? 5.988 -14.93 -16.422 1 83.69 259 LYS B N 1
ATOM 4216 C CA . LYS B 1 259 ? 5.949 -16.125 -17.25 1 83.69 259 LYS B CA 1
ATOM 4217 C C . LYS B 1 259 ? 6.578 -15.852 -18.625 1 83.69 259 LYS B C 1
ATOM 4219 O O . LYS B 1 259 ? 7.289 -16.703 -19.156 1 83.69 259 LYS B O 1
ATOM 4224 N N . ALA B 1 260 ? 6.328 -14.711 -19.203 1 90.44 260 ALA B N 1
ATOM 4225 C CA . ALA B 1 260 ? 6.82 -14.398 -20.547 1 90.44 260 ALA B CA 1
ATOM 4226 C C . ALA B 1 260 ? 8.312 -14.078 -20.516 1 90.44 260 ALA B C 1
ATOM 4228 O O . ALA B 1 260 ? 8.984 -14.133 -21.547 1 90.44 260 ALA B O 1
ATOM 4229 N N . ASN B 1 261 ? 8.781 -13.664 -19.438 1 88.56 261 ASN B N 1
ATOM 4230 C CA . ASN B 1 261 ? 10.18 -13.297 -19.25 1 88.56 261 ASN B CA 1
ATOM 4231 C C . ASN B 1 261 ? 10.625 -12.258 -20.281 1 88.56 261 ASN B C 1
ATOM 4233 O O . ASN B 1 261 ? 11.727 -12.352 -20.828 1 88.56 261 ASN B O 1
ATOM 4237 N N . ASP B 1 262 ? 9.758 -11.477 -20.703 1 93.62 262 ASP B N 1
ATOM 4238 C CA . ASP B 1 262 ? 10.062 -10.344 -21.578 1 93.62 262 ASP B CA 1
ATOM 4239 C C . ASP B 1 262 ? 10.094 -9.039 -20.797 1 93.62 262 ASP B C 1
ATOM 4241 O O . ASP B 1 262 ? 9.18 -8.211 -20.922 1 93.62 262 ASP B O 1
ATOM 4245 N N . TRP B 1 263 ? 11.172 -8.828 -20.188 1 89.38 263 TRP B N 1
ATOM 4246 C CA . TRP B 1 263 ? 11.312 -7.711 -19.266 1 89.38 263 TRP B CA 1
ATOM 4247 C C . TRP B 1 263 ? 11.367 -6.383 -20 1 89.38 263 TRP B C 1
ATOM 4249 O O . TRP B 1 263 ? 10.734 -5.406 -19.594 1 89.38 263 TRP B O 1
ATOM 4259 N N . PRO B 1 264 ? 12.039 -6.375 -21.125 1 94.12 264 PRO B N 1
ATOM 4260 C CA . PRO B 1 264 ? 12.031 -5.113 -21.875 1 94.12 264 PRO B CA 1
ATOM 4261 C C . PRO B 1 264 ? 10.625 -4.68 -22.281 1 94.12 264 PRO B C 1
ATOM 4263 O O . PRO B 1 264 ? 10.258 -3.514 -22.109 1 94.12 264 PRO B O 1
ATOM 4266 N N . PHE B 1 265 ? 9.875 -5.625 -22.75 1 95.5 265 PHE B N 1
ATOM 4267 C CA . PHE B 1 265 ? 8.516 -5.258 -23.156 1 95.5 265 PHE B CA 1
ATOM 4268 C C . PHE B 1 265 ? 7.672 -4.895 -21.938 1 95.5 265 PHE B C 1
ATOM 4270 O O . PHE B 1 265 ? 6.875 -3.955 -22 1 95.5 265 PHE B O 1
ATOM 4277 N N . GLY B 1 266 ? 7.801 -5.684 -20.859 1 92.56 266 GLY B N 1
ATOM 4278 C CA . GLY B 1 266 ? 7.121 -5.332 -19.625 1 92.56 266 GLY B CA 1
ATOM 4279 C C . GLY B 1 266 ? 7.465 -3.939 -19.125 1 92.56 266 GLY B C 1
ATOM 4280 O O . GLY B 1 266 ? 6.59 -3.211 -18.656 1 92.56 266 GLY B O 1
ATOM 4281 N N . ALA B 1 267 ? 8.703 -3.607 -19.281 1 91.38 267 ALA B N 1
ATOM 4282 C CA . ALA B 1 267 ? 9.172 -2.285 -18.875 1 91.38 267 ALA B CA 1
ATOM 4283 C C . ALA B 1 267 ? 8.555 -1.195 -19.75 1 91.38 267 ALA B C 1
ATOM 4285 O O . ALA B 1 267 ? 8.109 -0.164 -19.25 1 91.38 267 ALA B O 1
ATOM 4286 N N . ALA B 1 268 ? 8.531 -1.425 -20.984 1 95.06 268 ALA B N 1
ATOM 4287 C CA . ALA B 1 268 ? 7.934 -0.45 -21.906 1 95.06 268 ALA B CA 1
ATOM 4288 C C . ALA B 1 268 ? 6.453 -0.244 -21.594 1 95.06 268 ALA B C 1
ATOM 4290 O O . ALA B 1 268 ? 5.969 0.891 -21.578 1 95.06 268 ALA B O 1
ATOM 4291 N N . LEU B 1 269 ? 5.777 -1.354 -21.391 1 93.69 269 LEU B N 1
ATOM 4292 C CA . LEU B 1 269 ? 4.371 -1.281 -21.016 1 93.69 269 LEU B CA 1
ATOM 4293 C C . LEU B 1 269 ? 4.195 -0.475 -19.734 1 93.69 269 LEU B C 1
ATOM 4295 O O . LEU B 1 269 ? 3.271 0.334 -19.625 1 93.69 269 LEU B O 1
ATOM 4299 N N . SER B 1 270 ? 5.051 -0.67 -18.797 1 90.25 270 SER B N 1
ATOM 4300 C CA . SER B 1 270 ? 5.008 0.032 -17.516 1 90.25 270 SER B CA 1
ATOM 4301 C C . SER B 1 270 ? 5.215 1.531 -17.703 1 90.25 270 SER B C 1
ATOM 4303 O O . SER B 1 270 ? 4.504 2.34 -17.109 1 90.25 270 SER B O 1
ATOM 4305 N N . VAL B 1 271 ? 6.148 1.866 -18.5 1 90.38 271 VAL B N 1
ATOM 4306 C CA . VAL B 1 271 ? 6.438 3.273 -18.75 1 90.38 271 VAL B CA 1
ATOM 4307 C C . VAL B 1 271 ? 5.23 3.945 -19.406 1 90.38 271 VAL B C 1
ATOM 4309 O O . VAL B 1 271 ? 4.844 5.051 -19.016 1 90.38 271 VAL B O 1
ATOM 4312 N N . CYS B 1 272 ? 4.676 3.291 -20.312 1 93.75 272 CYS B N 1
ATOM 4313 C CA . CYS B 1 272 ? 3.506 3.84 -21 1 93.75 272 CYS B CA 1
ATOM 4314 C C . CYS B 1 272 ? 2.367 4.074 -20 1 93.75 272 CYS B C 1
ATOM 4316 O O . CYS B 1 272 ? 1.737 5.133 -20.016 1 93.75 272 CYS B O 1
ATOM 4318 N N . VAL B 1 273 ? 2.123 3.098 -19.203 1 91 273 VAL B N 1
ATOM 4319 C CA . VAL B 1 273 ? 1.042 3.199 -18.234 1 91 273 VAL B CA 1
ATOM 4320 C C . VAL B 1 273 ? 1.342 4.32 -17.25 1 91 273 VAL B C 1
ATOM 4322 O O . VAL B 1 273 ? 0.446 5.078 -16.859 1 91 273 VAL B O 1
ATOM 4325 N N . MET B 1 274 ? 2.586 4.426 -16.828 1 87.38 274 MET B N 1
ATOM 4326 C CA . MET B 1 274 ? 2.99 5.5 -15.922 1 87.38 274 MET B CA 1
ATOM 4327 C C . MET B 1 274 ? 2.723 6.863 -16.547 1 87.38 274 MET B C 1
ATOM 4329 O O . MET B 1 274 ? 2.275 7.785 -15.859 1 87.38 274 MET B O 1
ATOM 4333 N N . LEU B 1 275 ? 3.012 7.008 -17.781 1 90.56 275 LEU B N 1
ATOM 4334 C CA . LEU B 1 275 ? 2.785 8.266 -18.484 1 90.56 275 LEU B CA 1
ATOM 4335 C C . LEU B 1 275 ? 1.295 8.586 -18.562 1 90.56 275 LEU B C 1
ATOM 4337 O O . LEU B 1 275 ? 0.89 9.734 -18.406 1 90.56 275 LEU B O 1
ATOM 4341 N N . VAL B 1 276 ? 0.52 7.543 -18.812 1 92.62 276 VAL B N 1
ATOM 4342 C CA . VAL B 1 276 ? -0.926 7.738 -18.875 1 92.62 276 VAL B CA 1
ATOM 4343 C C . VAL B 1 276 ? -1.437 8.188 -17.5 1 92.62 276 VAL B C 1
ATOM 4345 O O . VAL B 1 276 ? -2.24 9.125 -17.406 1 92.62 276 VAL B O 1
ATOM 4348 N N . ILE B 1 277 ? -0.965 7.559 -16.484 1 89.31 277 ILE B N 1
ATOM 4349 C CA . ILE B 1 277 ? -1.357 7.922 -15.125 1 89.31 277 ILE B CA 1
ATOM 4350 C C . ILE B 1 277 ? -0.938 9.367 -14.836 1 89.31 277 ILE B C 1
ATOM 4352 O O . ILE B 1 277 ? -1.713 10.141 -14.273 1 89.31 277 ILE B O 1
ATOM 4356 N N . LEU B 1 278 ? 0.271 9.711 -15.211 1 86.06 278 LEU B N 1
ATOM 4357 C CA . LEU B 1 278 ? 0.777 11.062 -15.023 1 86.06 278 LEU B CA 1
ATOM 4358 C C . LEU B 1 278 ? -0.118 12.086 -15.719 1 86.06 278 LEU B C 1
ATOM 4360 O O . LEU B 1 278 ? -0.429 13.133 -15.148 1 86.06 278 LEU B O 1
ATOM 4364 N N . CYS B 1 279 ? -0.521 11.789 -16.875 1 90.62 279 CYS B N 1
ATOM 4365 C CA . CYS B 1 279 ? -1.402 12.68 -17.625 1 90.62 279 CYS B CA 1
ATOM 4366 C C . CYS B 1 279 ? -2.73 12.867 -16.906 1 90.62 279 CYS B C 1
ATOM 4368 O O . CYS B 1 279 ? -3.207 13.992 -16.75 1 90.62 279 CYS B O 1
ATOM 4370 N N . VAL B 1 280 ? -3.271 11.758 -16.422 1 88.62 280 VAL B N 1
ATOM 4371 C CA . VAL B 1 280 ? -4.551 11.82 -15.727 1 88.62 280 VAL B CA 1
ATOM 4372 C C . VAL B 1 280 ? -4.406 12.641 -14.445 1 88.62 280 VAL B C 1
ATOM 4374 O O . VAL B 1 280 ? -5.254 13.477 -14.141 1 88.62 280 VAL B O 1
ATOM 4377 N N . VAL B 1 281 ? -3.354 12.445 -13.734 1 83.62 281 VAL B N 1
ATOM 4378 C CA . VAL B 1 281 ? -3.117 13.141 -12.469 1 83.62 281 VAL B CA 1
ATOM 4379 C C . VAL B 1 281 ? -2.906 14.625 -12.727 1 83.62 281 VAL B C 1
ATOM 4381 O O . VAL B 1 281 ? -3.43 15.469 -11.992 1 83.62 281 VAL B O 1
ATOM 4384 N N . LEU B 1 282 ? -2.164 15.008 -13.789 1 83.88 282 LEU B N 1
ATOM 4385 C CA . LEU B 1 282 ? -1.897 16.406 -14.117 1 83.88 282 LEU B CA 1
ATOM 4386 C C . LEU B 1 282 ? -3.18 17.109 -14.539 1 83.88 282 LEU B C 1
ATOM 4388 O O . LEU B 1 282 ? -3.395 18.281 -14.18 1 83.88 282 LEU B O 1
ATOM 4392 N N . VAL B 1 283 ? -3.959 16.406 -15.219 1 83.94 283 VAL B N 1
ATOM 4393 C CA . VAL B 1 283 ? -5.223 16.984 -15.656 1 83.94 283 VAL B CA 1
ATOM 4394 C C . VAL B 1 283 ? -6.129 17.234 -14.453 1 83.94 283 VAL B C 1
ATOM 4396 O O . VAL B 1 283 ? -6.781 18.266 -14.352 1 83.94 283 VAL B O 1
ATOM 4399 N N . THR B 1 284 ? -6.145 16.328 -13.523 1 80.25 284 THR B N 1
ATOM 4400 C CA . THR B 1 284 ? -6.996 16.453 -12.344 1 80.25 284 THR B CA 1
ATOM 4401 C C . THR B 1 284 ? -6.473 17.531 -11.398 1 80.25 284 THR B C 1
ATOM 4403 O O . THR B 1 284 ? -7.258 18.266 -10.789 1 80.25 284 THR B O 1
ATOM 4406 N N . ARG B 1 285 ? -5.195 17.625 -11.227 1 74.94 285 ARG B N 1
ATOM 4407 C CA . ARG B 1 285 ? -4.602 18.641 -10.375 1 74.94 285 ARG B CA 1
ATOM 4408 C C . ARG B 1 285 ? -4.758 20.031 -11 1 74.94 285 ARG B C 1
ATOM 4410 O O . ARG B 1 285 ? -4.949 21.016 -10.289 1 74.94 285 ARG B O 1
ATOM 4417 N N . GLY B 1 286 ? -4.496 20.078 -12.289 1 72.56 286 GLY B N 1
ATOM 4418 C CA . GLY B 1 286 ? -4.688 21.344 -12.977 1 72.56 286 GLY B CA 1
ATOM 4419 C C . GLY B 1 286 ? -6.109 21.875 -12.883 1 72.56 286 GLY B C 1
ATOM 4420 O O . GLY B 1 286 ? -6.328 23.078 -12.773 1 72.56 286 GLY B O 1
ATOM 4421 N N . ALA B 1 287 ? -6.988 20.953 -12.781 1 61.88 287 ALA B N 1
ATOM 4422 C CA . ALA B 1 287 ? -8.391 21.328 -12.641 1 61.88 287 ALA B CA 1
ATOM 4423 C C . ALA B 1 287 ? -8.68 21.859 -11.234 1 61.88 287 ALA B C 1
ATOM 4425 O O . ALA B 1 287 ? -9.508 22.766 -11.062 1 61.88 287 ALA B O 1
ATOM 4426 N N . ASP B 1 288 ? -8.039 21.219 -10.211 1 58.84 288 ASP B N 1
ATOM 4427 C CA . ASP B 1 288 ? -8.203 21.672 -8.828 1 58.84 288 ASP B CA 1
ATOM 4428 C C . ASP B 1 288 ? -7.652 23.078 -8.633 1 58.84 288 ASP B C 1
ATOM 4430 O O . ASP B 1 288 ? -8.227 23.875 -7.898 1 58.84 288 ASP B O 1
ATOM 4434 N N . ARG B 1 289 ? -6.441 23.328 -9.078 1 56.12 289 ARG B N 1
ATOM 4435 C CA . ARG B 1 289 ? -5.891 24.672 -8.984 1 56.12 289 ARG B CA 1
ATOM 4436 C C . ARG B 1 289 ? -6.848 25.703 -9.578 1 56.12 289 ARG B C 1
ATOM 4438 O O . ARG B 1 289 ? -6.941 26.828 -9.094 1 56.12 289 ARG B O 1
ATOM 4445 N N . ARG B 1 290 ? -7.477 25.234 -10.492 1 49.91 290 ARG B N 1
ATOM 4446 C CA . ARG B 1 290 ? -8.453 26.156 -11.07 1 49.91 290 ARG B CA 1
ATOM 4447 C C . ARG B 1 290 ? -9.648 26.344 -10.141 1 49.91 290 ARG B C 1
ATOM 4449 O O . ARG B 1 290 ? -10.195 27.438 -10.047 1 49.91 290 ARG B O 1
ATOM 4456 N N . PHE B 1 291 ? -9.891 25.266 -9.539 1 46.81 291 PHE B N 1
ATOM 4457 C CA . PHE B 1 291 ? -11 25.422 -8.609 1 46.81 291 PHE B CA 1
ATOM 4458 C C . PHE B 1 291 ? -10.531 26.047 -7.301 1 46.81 291 PHE B C 1
ATOM 4460 O O . PHE B 1 291 ? -11.297 26.75 -6.633 1 46.81 291 PHE B O 1
ATOM 4467 N N . GLY B 1 292 ? -9.359 25.703 -6.754 1 44.19 292 GLY B N 1
ATOM 4468 C CA . GLY B 1 292 ? -8.883 26.359 -5.539 1 44.19 292 GLY B CA 1
ATOM 4469 C C . GLY B 1 292 ? -8.359 27.75 -5.781 1 44.19 292 GLY B C 1
ATOM 4470 O O . GLY B 1 292 ? -8.117 28.516 -4.836 1 44.19 292 GLY B O 1
ATOM 4471 N N . SER B 1 293 ? -7.633 28.031 -6.836 1 39.41 293 SER B N 1
ATOM 4472 C CA . SER B 1 293 ? -7.137 29.391 -7.027 1 39.41 293 SER B CA 1
ATOM 4473 C C . SER B 1 293 ? -8.289 30.375 -7.113 1 39.41 293 SER B C 1
ATOM 4475 O O . SER B 1 293 ? -8.062 31.594 -7.184 1 39.41 293 SER B O 1
ATOM 4477 N N . ARG B 1 294 ? -9.383 30.031 -7.328 1 35.81 294 ARG B N 1
ATOM 4478 C CA . ARG B 1 294 ? -10.305 31.172 -7.391 1 35.81 294 ARG B CA 1
ATOM 4479 C C . ARG B 1 294 ? -10.555 31.75 -6.004 1 35.81 294 ARG B C 1
ATOM 4481 O O . ARG B 1 294 ? -11.383 32.656 -5.84 1 35.81 294 ARG B O 1
ATOM 4488 N N . ARG B 1 295 ? -9.992 31.234 -4.855 1 32.31 295 ARG B N 1
ATOM 4489 C CA . ARG B 1 295 ? -10.156 32.219 -3.795 1 32.31 295 ARG B CA 1
ATOM 4490 C C . ARG B 1 295 ? -8.906 33.094 -3.654 1 32.31 295 ARG B C 1
ATOM 4492 O O . ARG B 1 295 ? -7.785 32.594 -3.807 1 32.31 295 ARG B O 1
#

Organism: Mesorhizobium plurifarium (NCBI:txid69974)

InterPro domains:
  IPR000515 ABC transporter type 1, transmembrane domain MetI-like [PF00528] (96-291)
  IPR000515 ABC transporter type 1, transmembrane domain MetI-like [PS50928] (77-284)
  IPR000515 ABC transporter type 1, transmembrane domain MetI-like [cd06261] (80-280)
  IPR035906 MetI-like superfamily [G3DSA:1.10.3720.10] (22-291)
  IPR035906 MetI-like superfamily [SSF161098] (23-284)

Solvent-accessible surface area (backbone atoms only — not comparable to full-atom values): 29477 Å² total; per-residue (Å²): 137,83,76,74,75,72,76,67,78,69,74,78,78,63,63,50,66,58,54,51,40,54,45,60,21,60,47,18,48,43,40,52,44,53,50,46,41,51,50,48,50,35,57,54,26,18,29,20,33,76,75,77,50,84,72,40,42,71,80,42,63,59,39,52,50,49,51,74,68,39,65,64,53,54,52,26,41,51,47,13,50,51,49,16,48,50,20,25,51,55,20,47,66,29,18,45,27,40,17,49,37,48,48,74,64,32,70,90,47,31,65,60,51,53,48,59,58,46,48,56,57,50,45,32,69,66,55,54,49,48,47,45,40,44,36,31,28,57,82,15,55,53,32,49,51,34,41,74,71,61,78,32,92,65,66,52,70,77,45,37,46,23,55,64,30,29,30,54,50,50,18,59,71,41,25,54,65,25,20,49,40,29,21,55,32,43,53,68,55,57,66,63,56,56,50,52,38,45,72,73,63,48,50,56,67,53,44,36,63,70,46,49,49,63,63,17,38,68,12,47,51,52,16,38,50,67,40,27,46,44,45,32,29,41,34,64,52,27,65,68,26,17,25,86,89,25,57,25,40,19,43,57,38,48,39,18,59,50,85,63,55,30,45,17,48,22,22,22,53,48,53,51,51,43,50,52,50,49,52,53,51,48,53,53,50,56,49,43,49,58,62,59,58,71,108,136,84,77,75,75,72,74,70,78,69,74,78,78,63,63,52,66,60,56,51,38,53,46,61,21,60,46,20,50,41,40,50,45,54,51,46,41,53,50,47,49,35,58,55,26,17,30,19,32,74,73,75,50,84,74,38,42,74,80,40,64,59,40,52,49,50,51,73,68,39,65,65,54,54,52,25,42,50,47,15,50,50,49,16,47,50,19,23,51,53,19,48,66,27,18,46,28,39,18,50,38,46,48,74,65,31,70,90,48,31,63,60,51,54,47,57,59,47,49,56,57,50,44,31,67,66,55,55,49,48,45,46,40,43,35,31,27,57,82,15,54,52,32,48,50,34,41,74,70,61,78,32,92,64,66,54,70,77,45,36,46,23,55,65,32,29,29,54,48,50,17,57,71,40,25,53,64,24,20,49,40,29,20,54,32,42,54,69,53,58,66,64,58,55,50,51,38,46,72,73,64,47,49,60,67,52,44,36,64,68,46,50,47,63,62,18,39,68,12,47,52,51,17,39,49,68,38,27,46,45,45,31,29,41,34,63,52,28,66,69,27,16,26,84,89,25,57,24,40,19,43,56,36,46,39,20,58,50,84,64,54,30,46,18,47,22,21,24,52,48,52,52,50,43,51,52,50,50,50,54,51,50,53,54,49,58,51,42,49,58,62,58,58,71,108

Foldseek 3Di:
DPPPPPDPPDPPPPPPPVVCCVVVHCPVVVVVCVVCVVVVLLVQLLQADPPPDQSHHDGHNVLVVCCVPDVVLVVQLVLLLVLLQLLLVLLLVVLLVVLLCLQPPCVPCNVVSLCVLCVCVVDDLLVLLVLLLQCQDQPHDVQVVCCVVVVDVHGDNVRFQASVSLSVSLSSNLNSVLNVLLNVQQNPDDPVQVVVCVVVVHDPVRCCVPPRCLSSVVSSLSSSLSRRLVSQQDQSNCVRRHHPSNNHLNVVLCCCVPVVVPSNSSSSSVVVSVVVSVVVSCVSVVVVCVVVVVD/DPPPPPDPPDPPPPPPVVVCCVVVHCPVVVVVCVVCVVVVLLVQLLQADDPPDQSHHDGHNVLVVCCVPDVVLVVQLVLLLVLLQLLLVLLLVVLLVVLLCLQQPCVPCNVVSLCVLCVVVVDDLLVLLVLLLQCQDQPHDVQVVCCVVVVDVHGDNVRFQASVSLSVSLSSNLNSVLNVLLNVQQNVDDPVQVVVCVVVVHDPVRCCVPPRCLSSVVSSLSSSLSRRLVSQQDQSNCVRRHHPSNGHLNVVLCCCVPVVVPSNSSSSSVVVSVVVSVVVSCVSVVVVCVVVVVD

pLDDT: mean 82.85, std 15.72, range [31.73, 98.19]

Nearest PDB structures (foldseek):
  8zx1-assembly1_B  TM=8.713E-01  e=4.396E-13  Escherichia coli
  8y5f-assembly1_C  TM=8.361E-01  e=5.715E-08  Escherichia coli
  2onk-assembly2_I  TM=8.063E-01  e=1.145E-07  Archaeoglobus fulgidus
  7ahd-assembly1_A  TM=5.557E-01  e=2.108E-03  Lactococcus lactis subsp. lactis
  7ahd-assembly1_B  TM=4.343E-01  e=5.978E-04  Lactococcus lactis subsp. lactis

Secondary structure (DSSP, 8-state):
----------------HHHHHHHSSHHHHHHHHHHHHHHHHHHHHHTSB-SSSTT-BS--SHHHHHHHH-HHHHHHHHHHHHHHHHHHHHHHHHHHHHHHHHHHT-GGGHHHHHHHHHGGGGS-HHHHHHHHHHHHSTTSHHHHHHHHTTS-SS--SSSSSSHHHHHHHHHHHHHHHHHHHHHHHHHTS-HHHHHHHHHTT--HHHHIIIIIHHHHHHHHHHHHHHHHHHHHT--HHHHHH--GGG--HHHHHHHHHTTS--HHHHHHHHHHHHHHHHHHHHHHHHHHHHHHTT-/----------------HHHHHHHSSHHHHHHHHHHHHHHHHHHHHHTSB-SSSTT-BS--SHHHHHHHH-HHHHHHHHHHHHHHHHHHHHHHHHHHHHHHHHHHT-GGGHHHHHHHHHGGGGS-HHHHHHHHHHHHSTTSHHHHHHHHTTS-SS--SSSSSSHHHHHHHHHHHHHHHHHHHHHHHHHTS-HHHHHHHHHTT--HHHHIIIIIHHHHHHHHHHHHHHHHHHHHT--HHHHHH--GGG--HHHHHHHHHTTT--HHHHHHHHHHHHHHHHHHHHHHHHHHHHHHTT-

Radius of gyration: 26.88 Å; Cα contacts (8 Å, |Δi|>4): 849; chains: 2; bounding box: 78×92×67 Å